Protein AF-A0A2A5GYV4-F1 (afdb_monomer)

Structure (mmCIF, N/CA/C/O backbone):
data_AF-A0A2A5GYV4-F1
#
_entry.id   AF-A0A2A5GYV4-F1
#
loop_
_atom_site.group_PDB
_atom_site.id
_atom_site.type_symbol
_atom_site.label_atom_id
_atom_site.label_alt_id
_atom_site.label_comp_id
_atom_site.label_asym_id
_atom_site.label_entity_id
_atom_site.label_seq_id
_atom_site.pdbx_PDB_ins_code
_atom_site.Cartn_x
_atom_site.Cartn_y
_atom_site.Cartn_z
_atom_site.occupancy
_atom_site.B_iso_or_equiv
_atom_site.auth_seq_id
_atom_site.auth_comp_id
_atom_site.auth_asym_id
_atom_site.auth_atom_id
_atom_site.pdbx_PDB_model_num
ATOM 1 N N . MET A 1 1 ? 20.972 39.119 -0.488 1.00 26.78 1 MET A N 1
ATOM 2 C CA . MET A 1 1 ? 19.805 39.608 0.276 1.00 26.78 1 MET A CA 1
ATOM 3 C C . MET A 1 1 ? 19.204 38.386 0.939 1.00 26.78 1 MET A C 1
ATOM 5 O O . MET A 1 1 ? 19.126 37.361 0.284 1.00 26.78 1 MET A O 1
ATOM 9 N N . ASN A 1 2 ? 18.959 38.468 2.244 1.00 28.78 2 ASN A N 1
ATOM 10 C CA . ASN A 1 2 ? 18.740 37.327 3.134 1.00 28.78 2 ASN A CA 1
ATOM 11 C C . ASN A 1 2 ? 17.311 36.774 3.009 1.00 28.78 2 ASN A C 1
ATOM 13 O O . ASN A 1 2 ? 16.372 37.502 3.321 1.00 28.78 2 ASN A O 1
ATOM 17 N N . ALA A 1 3 ? 17.173 35.504 2.625 1.00 24.80 3 ALA A N 1
ATOM 18 C CA . ALA A 1 3 ? 15.992 34.683 2.899 1.00 24.80 3 ALA A CA 1
ATOM 19 C C . ALA A 1 3 ? 16.219 33.913 4.223 1.00 24.80 3 ALA A C 1
ATOM 21 O O . ALA A 1 3 ? 17.373 33.606 4.547 1.00 24.80 3 ALA A O 1
ATOM 22 N N . PRO A 1 4 ? 15.183 33.660 5.041 1.00 28.66 4 PRO A N 1
ATOM 23 C CA . PRO A 1 4 ? 15.359 33.083 6.368 1.00 28.66 4 PRO A CA 1
ATOM 24 C C . PRO A 1 4 ? 15.659 31.576 6.291 1.00 28.66 4 PRO A C 1
ATOM 26 O O . PRO A 1 4 ? 14.821 30.783 5.877 1.00 28.66 4 PRO A O 1
ATOM 29 N N . LEU A 1 5 ? 16.850 31.184 6.762 1.00 30.73 5 LEU A N 1
ATOM 30 C CA . LEU A 1 5 ? 17.211 29.816 7.160 1.00 30.73 5 LEU A CA 1
ATOM 31 C C . LEU A 1 5 ? 16.272 29.339 8.291 1.00 30.73 5 LEU A C 1
ATOM 33 O O . LEU A 1 5 ? 16.602 29.494 9.468 1.00 30.73 5 LEU A O 1
ATOM 37 N N . LYS A 1 6 ? 15.100 28.786 7.964 1.00 29.58 6 LYS A N 1
ATOM 38 C CA . LYS A 1 6 ? 14.228 28.120 8.953 1.00 29.58 6 LYS A CA 1
ATOM 39 C C . LYS A 1 6 ? 13.879 26.661 8.639 1.00 29.58 6 LYS A C 1
ATOM 41 O O . LYS A 1 6 ? 13.526 25.952 9.568 1.00 29.58 6 LYS A O 1
ATOM 46 N N . TYR A 1 7 ? 14.119 26.177 7.420 1.00 39.69 7 TYR A N 1
ATOM 47 C CA . TYR A 1 7 ? 13.744 24.809 7.013 1.00 39.69 7 TYR A CA 1
ATOM 48 C C . TYR A 1 7 ? 14.935 23.855 6.782 1.00 39.69 7 TYR A C 1
ATOM 50 O O . TYR A 1 7 ? 14.764 22.708 6.396 1.00 39.69 7 TYR A O 1
ATOM 58 N N . VAL A 1 8 ? 16.163 24.279 7.114 1.00 31.25 8 VAL A N 1
ATOM 59 C CA . VAL A 1 8 ? 17.386 23.443 7.014 1.00 31.25 8 VAL A CA 1
ATOM 60 C C . VAL A 1 8 ? 17.551 22.490 8.216 1.00 31.25 8 VAL A C 1
ATOM 62 O O . VAL A 1 8 ? 18.471 21.678 8.247 1.00 31.25 8 VAL A O 1
ATOM 65 N N . LEU A 1 9 ? 16.665 22.535 9.219 1.00 27.06 9 LEU A N 1
ATOM 66 C CA . LEU A 1 9 ? 16.820 21.702 10.419 1.00 27.06 9 LEU A CA 1
ATOM 67 C C . LEU A 1 9 ? 16.519 20.207 10.182 1.00 27.06 9 LEU A C 1
ATOM 69 O O . LEU A 1 9 ? 17.001 19.381 10.951 1.00 27.06 9 LEU A O 1
ATOM 73 N N . VAL A 1 10 ? 15.830 19.844 9.093 1.00 35.22 10 VAL A N 1
ATOM 74 C CA . VAL A 1 10 ? 15.629 18.434 8.687 1.00 35.22 10 VAL A CA 1
ATOM 75 C C . VAL A 1 10 ? 16.857 17.876 7.946 1.00 35.22 10 VAL A C 1
ATOM 77 O O . VAL A 1 10 ? 17.151 16.688 8.034 1.00 35.22 10 VAL A O 1
ATOM 80 N N . PHE A 1 11 ? 17.687 18.741 7.351 1.00 30.88 11 PHE A N 1
ATOM 81 C CA . PHE A 1 11 ? 18.952 18.346 6.709 1.00 30.88 11 PHE A CA 1
ATOM 82 C C . PHE A 1 11 ? 20.038 17.899 7.710 1.00 30.88 11 PHE A C 1
ATOM 84 O O . PHE A 1 11 ? 21.068 17.362 7.316 1.00 30.88 11 PHE A O 1
ATOM 91 N N . LEU A 1 12 ? 19.838 18.134 9.013 1.00 29.00 12 LEU A N 1
ATOM 92 C CA . LEU A 1 12 ? 20.752 17.690 10.071 1.00 29.00 12 LEU A CA 1
ATOM 93 C C . LEU A 1 12 ? 20.338 16.361 10.719 1.00 29.00 12 LEU A C 1
ATOM 95 O O . LEU A 1 12 ? 21.169 15.768 11.404 1.00 29.00 12 LEU A O 1
ATOM 99 N N . LEU A 1 13 ? 19.118 15.862 10.477 1.00 30.66 13 LEU A N 1
ATOM 100 C CA . LEU A 1 13 ? 18.731 14.510 10.902 1.00 30.66 13 LEU A CA 1
ATOM 101 C C . LEU A 1 13 ? 19.234 13.431 9.929 1.00 30.66 13 LEU A C 1
ATOM 103 O O . LEU A 1 13 ? 19.539 12.324 10.358 1.00 30.66 13 LEU A O 1
ATOM 107 N N . SER A 1 14 ? 19.440 13.771 8.652 1.00 30.84 14 SER A N 1
ATOM 108 C CA . SER A 1 14 ? 20.024 12.860 7.656 1.00 30.84 14 SER A CA 1
ATOM 109 C C . SER A 1 14 ? 21.535 12.625 7.826 1.00 30.84 14 SER A C 1
ATOM 111 O O . SER A 1 14 ? 22.075 11.691 7.241 1.00 30.84 14 SER A O 1
ATOM 113 N N . LEU A 1 15 ? 22.233 13.408 8.662 1.00 28.36 15 LEU A N 1
ATOM 114 C CA . LEU A 1 15 ? 23.674 13.241 8.920 1.00 28.36 15 LEU A CA 1
ATOM 115 C C . LEU A 1 15 ? 24.012 12.303 10.098 1.00 28.36 15 LEU A C 1
ATOM 117 O O . LEU A 1 15 ? 25.190 12.119 10.408 1.00 28.36 15 LEU A O 1
ATOM 121 N N . ALA A 1 16 ? 23.009 11.717 10.762 1.00 27.70 16 ALA A N 1
ATOM 122 C CA . ALA A 1 16 ? 23.193 10.769 11.867 1.00 27.70 16 ALA A CA 1
ATOM 123 C C . ALA A 1 16 ? 22.917 9.302 11.478 1.00 27.70 16 ALA A C 1
ATOM 125 O O . ALA A 1 16 ? 22.809 8.453 12.358 1.00 27.70 16 ALA A O 1
ATOM 126 N N . ILE A 1 17 ? 22.845 8.989 10.182 1.00 36.59 17 ILE A N 1
ATOM 127 C CA . ILE A 1 17 ? 22.629 7.626 9.683 1.00 36.59 17 ILE A CA 1
ATOM 128 C C . ILE A 1 17 ? 23.998 7.027 9.346 1.00 36.59 17 ILE A C 1
ATOM 130 O O . ILE A 1 17 ? 24.526 7.156 8.246 1.00 36.59 17 ILE A O 1
ATOM 134 N N . SER A 1 18 ? 24.627 6.426 10.350 1.00 32.19 18 SER A N 1
ATOM 135 C CA . SER A 1 18 ? 25.836 5.619 10.198 1.00 32.19 18 SER A CA 1
ATOM 136 C C . SER A 1 18 ? 25.578 4.294 10.903 1.00 32.19 18 SER A C 1
ATOM 138 O O . SER A 1 18 ? 25.604 4.253 12.134 1.00 32.19 18 SER A O 1
ATOM 140 N N . CYS A 1 19 ? 25.441 3.237 10.098 1.00 25.94 19 CYS A N 1
ATOM 141 C CA . CYS A 1 19 ? 25.107 1.849 10.439 1.00 25.94 19 CYS A CA 1
ATOM 142 C C . CYS A 1 19 ? 23.599 1.575 10.330 1.00 25.94 19 CYS A C 1
ATOM 144 O O . CYS A 1 19 ? 22.807 2.169 11.046 1.00 25.94 19 CYS A O 1
ATOM 146 N N . GLY A 1 20 ? 23.231 0.719 9.373 1.00 31.66 20 GLY A N 1
ATOM 147 C CA . GLY A 1 20 ? 21.857 0.512 8.926 1.00 31.66 20 GLY A CA 1
ATOM 148 C C . GLY A 1 20 ? 20.862 0.014 9.977 1.00 31.66 20 GLY A C 1
ATOM 149 O O . GLY A 1 20 ? 21.238 -0.451 11.051 1.00 31.66 20 GLY A O 1
ATOM 150 N N . LYS A 1 21 ? 19.592 0.053 9.557 1.00 31.78 21 LYS A N 1
ATOM 151 C CA . LYS A 1 21 ? 18.386 -0.440 10.244 1.00 31.78 21 LYS A CA 1
ATOM 152 C C . LYS A 1 21 ? 17.913 0.315 11.489 1.00 31.78 21 LYS A C 1
ATOM 154 O O . LYS A 1 21 ? 17.281 -0.308 12.330 1.00 31.78 21 LYS A O 1
ATOM 159 N N . ASP A 1 22 ? 18.130 1.621 11.581 1.00 30.36 22 ASP A N 1
ATOM 160 C CA . ASP A 1 22 ? 17.391 2.418 12.565 1.00 30.36 22 ASP A CA 1
ATOM 161 C C . ASP A 1 22 ? 16.502 3.434 11.837 1.00 30.36 22 ASP A C 1
ATOM 163 O O . ASP A 1 22 ? 16.992 4.327 11.142 1.00 30.36 22 ASP A O 1
ATOM 167 N N . GLU A 1 23 ? 15.189 3.239 11.985 1.00 42.19 23 GLU A N 1
ATOM 168 C CA . GLU A 1 23 ? 14.115 4.150 11.584 1.00 42.19 23 GLU A CA 1
ATOM 169 C C . GLU A 1 23 ? 14.373 5.572 12.115 1.00 42.19 23 GLU A C 1
ATOM 171 O O . GLU A 1 23 ? 15.041 5.741 13.147 1.00 42.19 23 GLU A O 1
ATOM 176 N N . PRO A 1 24 ? 13.850 6.627 11.462 1.00 36.06 24 PRO A N 1
ATOM 177 C CA . PRO A 1 24 ? 13.885 7.969 12.020 1.00 36.06 24 PRO A CA 1
ATOM 178 C C . PRO A 1 24 ? 13.118 7.994 13.346 1.00 36.06 24 PRO A C 1
ATOM 180 O O . PRO A 1 24 ? 11.906 8.179 13.405 1.00 36.06 24 PRO A O 1
ATOM 183 N N . ARG A 1 25 ? 13.858 7.846 14.445 1.00 37.09 25 ARG A N 1
ATOM 184 C CA . ARG A 1 25 ? 13.338 8.025 15.795 1.00 37.09 25 ARG A CA 1
ATOM 185 C C . ARG A 1 25 ? 12.809 9.443 15.943 1.00 37.09 25 ARG A C 1
ATOM 187 O O . ARG A 1 25 ? 13.582 10.407 15.932 1.00 37.09 25 ARG A O 1
ATOM 194 N N . LEU A 1 26 ? 11.507 9.562 16.186 1.00 40.44 26 LEU A N 1
ATOM 195 C CA . LEU A 1 26 ? 10.928 10.738 16.820 1.00 40.44 26 LEU A CA 1
ATOM 196 C C . LEU A 1 26 ? 11.623 10.908 18.176 1.00 40.44 26 LEU A C 1
ATOM 198 O O . LEU A 1 26 ? 11.288 10.261 19.166 1.00 40.44 26 LEU A O 1
ATOM 202 N N . ILE A 1 27 ? 12.629 11.784 18.237 1.00 34.06 27 ILE A N 1
ATOM 203 C CA . ILE A 1 27 ? 13.101 12.307 19.516 1.00 34.06 27 ILE A CA 1
ATOM 204 C C . ILE A 1 27 ? 11.978 13.210 20.013 1.00 34.06 27 ILE A C 1
ATOM 206 O O . ILE A 1 27 ? 12.003 14.420 19.791 1.00 34.06 27 ILE A O 1
ATOM 210 N N . VAL A 1 28 ? 10.985 12.622 20.681 1.00 41.69 28 VAL A N 1
ATOM 211 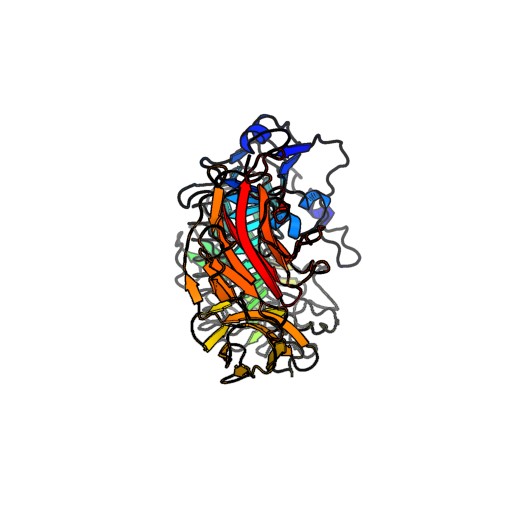C CA . VAL A 1 28 ? 10.091 13.378 21.550 1.00 41.69 28 VAL A CA 1
ATOM 212 C C . VAL A 1 28 ? 11.016 14.004 22.594 1.00 41.69 28 VAL A C 1
ATOM 214 O O . VAL A 1 28 ? 11.694 13.274 23.331 1.00 41.69 28 VAL A O 1
ATOM 217 N N . PRO A 1 29 ? 11.170 15.341 22.625 1.00 36.81 29 PRO A N 1
ATOM 218 C CA . PRO A 1 29 ? 11.993 15.974 23.634 1.00 36.81 29 PRO A CA 1
ATOM 219 C C . PRO A 1 29 ? 11.481 15.499 24.986 1.00 36.81 29 PRO A C 1
ATOM 221 O O . PRO A 1 29 ? 10.282 15.541 25.235 1.00 36.81 29 PRO A O 1
ATOM 224 N N . ASN A 1 30 ? 12.399 15.050 25.838 1.00 34.59 30 ASN A N 1
ATOM 225 C CA . ASN A 1 30 ? 12.149 14.547 27.188 1.00 34.59 30 ASN A CA 1
ATOM 226 C C . ASN A 1 30 ? 11.695 15.692 28.128 1.00 34.59 30 ASN A C 1
ATOM 228 O O . ASN A 1 30 ? 12.328 16.004 29.139 1.00 34.59 30 ASN A O 1
ATOM 232 N N . GLN A 1 31 ? 10.654 16.411 27.721 1.00 39.41 31 GLN A N 1
ATOM 233 C CA . GLN A 1 31 ? 9.862 17.337 28.502 1.00 39.41 31 GLN A CA 1
ATOM 234 C C . GLN A 1 31 ? 8.649 16.537 28.961 1.00 39.41 31 GLN A C 1
ATOM 236 O O . GLN A 1 31 ? 8.028 15.844 28.167 1.00 39.41 31 GLN A O 1
ATOM 241 N N . LEU A 1 32 ? 8.341 16.617 30.250 1.00 44.41 32 LEU A N 1
ATOM 242 C CA . LEU A 1 32 ? 7.136 16.059 30.856 1.00 44.41 32 LEU A CA 1
ATOM 243 C C . LEU A 1 32 ? 5.900 16.743 30.242 1.00 44.41 32 LEU A C 1
ATOM 245 O O . LEU A 1 32 ? 5.346 17.658 30.851 1.00 44.41 32 LEU A O 1
ATOM 249 N N . THR A 1 33 ? 5.508 16.380 29.022 1.00 56.78 33 THR A N 1
ATOM 250 C CA . THR A 1 33 ? 4.232 16.784 28.444 1.00 56.78 33 THR A CA 1
ATOM 251 C C . THR A 1 33 ? 3.164 15.921 29.085 1.00 56.78 33 THR A C 1
ATOM 253 O O . THR A 1 33 ? 3.253 14.697 29.131 1.00 56.78 33 THR A O 1
ATOM 256 N N . THR A 1 34 ? 2.186 16.581 29.691 1.00 72.38 34 THR A N 1
ATOM 257 C CA . THR A 1 34 ? 1.030 15.916 30.271 1.00 72.38 34 THR A CA 1
ATOM 258 C C . THR A 1 34 ? 0.268 15.210 29.155 1.00 72.38 34 THR A C 1
ATOM 260 O O . THR A 1 34 ? -0.160 15.856 28.201 1.00 72.38 34 THR A O 1
ATOM 263 N N . GLU A 1 35 ? 0.142 13.890 29.262 1.00 88.75 35 GLU A N 1
ATOM 264 C CA . GLU A 1 35 ? -0.709 13.090 28.386 1.00 88.75 35 GLU A CA 1
ATOM 265 C C . GLU A 1 35 ? -2.175 13.312 28.762 1.00 88.75 35 GLU A C 1
ATOM 267 O O . GLU A 1 35 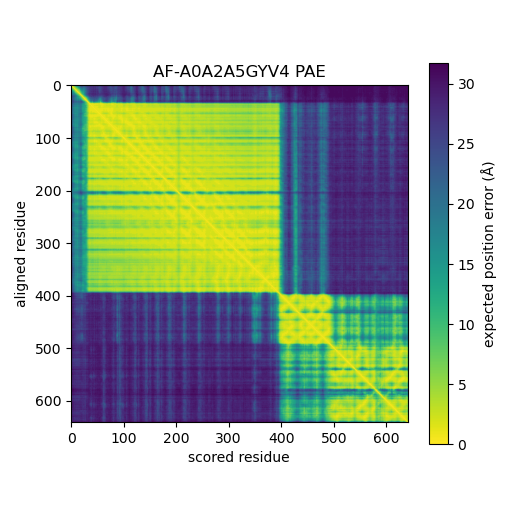? -2.533 13.257 29.940 1.00 88.75 35 GLU A O 1
ATOM 272 N N . ILE A 1 36 ? -3.010 13.551 27.755 1.00 95.88 36 ILE A N 1
ATOM 273 C CA . ILE A 1 36 ? -4.465 13.539 27.861 1.00 95.88 36 ILE A CA 1
ATOM 274 C C . ILE A 1 36 ? -4.951 12.254 27.206 1.00 95.88 36 ILE A C 1
ATOM 276 O O . ILE A 1 36 ? -4.767 12.063 26.006 1.00 95.88 36 ILE A O 1
ATOM 280 N N . LYS A 1 37 ? -5.588 11.376 27.970 1.00 96.75 37 LYS A N 1
ATOM 281 C CA . LYS A 1 37 ? -6.056 10.083 27.477 1.00 96.75 37 LYS A CA 1
ATOM 282 C C . LYS A 1 37 ? -7.520 10.134 27.083 1.00 96.75 37 LYS A C 1
ATOM 284 O O . LYS A 1 37 ? -8.364 10.628 27.826 1.00 96.75 37 LYS A O 1
ATOM 289 N N . VAL A 1 38 ? -7.850 9.546 25.942 1.00 97.38 38 VAL A N 1
ATOM 290 C CA . VAL A 1 38 ? -9.235 9.414 25.477 1.00 97.38 38 VAL A CA 1
ATOM 291 C C . VAL A 1 38 ? -9.588 7.925 25.420 1.00 97.38 38 VAL A C 1
ATOM 293 O O . VAL A 1 38 ? -8.879 7.181 24.744 1.00 97.38 38 VAL A O 1
ATOM 296 N N . PRO A 1 39 ? -10.665 7.453 26.080 1.00 97.25 39 PRO A N 1
ATOM 297 C CA . PRO A 1 39 ? -11.708 8.238 26.747 1.00 97.25 39 PRO A CA 1
ATOM 298 C C . PRO A 1 39 ? -11.492 8.507 28.256 1.00 97.25 39 PRO A C 1
ATOM 300 O O . PRO A 1 39 ? -12.410 8.990 28.914 1.00 97.25 39 PRO A O 1
ATOM 303 N N . GLU A 1 40 ? -10.338 8.146 28.835 1.00 96.25 40 GLU A N 1
ATOM 304 C CA . GLU A 1 40 ? -10.116 8.171 30.297 1.00 96.25 40 GLU A CA 1
ATOM 305 C C . GLU A 1 40 ? -10.265 9.575 30.922 1.00 96.25 40 GLU A C 1
ATOM 307 O O . GLU A 1 40 ? -10.975 9.722 31.918 1.00 96.25 40 GLU A O 1
ATOM 312 N N . ASP A 1 41 ? -9.648 10.601 30.328 1.00 97.12 41 ASP A N 1
ATOM 313 C CA . ASP A 1 41 ? -9.684 11.985 30.823 1.00 97.12 41 ASP A CA 1
ATOM 314 C C . ASP A 1 41 ? -10.819 12.813 30.197 1.00 97.12 41 ASP A C 1
ATOM 316 O O . ASP A 1 41 ? -11.383 13.699 30.845 1.00 97.12 41 ASP A O 1
ATOM 320 N N . TYR A 1 42 ? -11.173 12.521 28.941 1.00 97.75 42 TYR A N 1
ATOM 321 C CA . TYR A 1 42 ? -12.254 13.177 28.197 1.00 97.75 42 TYR A CA 1
ATOM 322 C C . TYR A 1 42 ? -13.045 12.153 27.394 1.00 97.75 42 TYR A C 1
ATOM 324 O O . TYR A 1 42 ? -12.459 11.297 26.742 1.00 97.75 42 TYR A O 1
ATOM 332 N N . ALA A 1 43 ? -14.374 12.275 27.381 1.00 95.88 43 ALA A N 1
ATOM 333 C CA . ALA A 1 43 ? -15.246 11.304 26.723 1.00 95.88 43 ALA A CA 1
ATOM 334 C C . ALA A 1 43 ? -15.080 11.281 25.193 1.00 95.88 43 ALA A C 1
ATOM 336 O O . ALA A 1 43 ? -15.335 10.255 24.564 1.00 95.88 43 ALA A O 1
ATOM 337 N N . THR A 1 44 ? -14.665 12.400 24.591 1.00 98.00 44 THR A N 1
ATOM 338 C CA . THR A 1 44 ? -14.498 12.537 23.138 1.00 98.00 44 THR A CA 1
ATOM 339 C C . THR A 1 44 ? -13.139 13.124 22.759 1.00 98.00 44 THR A C 1
ATOM 341 O O . THR A 1 44 ? -12.531 13.882 23.518 1.00 98.00 44 THR A O 1
ATOM 344 N N . ILE A 1 45 ? -12.687 12.827 21.534 1.00 98.50 45 ILE A N 1
ATOM 345 C CA . ILE A 1 45 ? -11.427 13.358 20.993 1.00 98.50 45 ILE A CA 1
ATOM 346 C C . ILE A 1 45 ? -11.483 14.891 20.892 1.00 98.50 45 ILE A C 1
ATOM 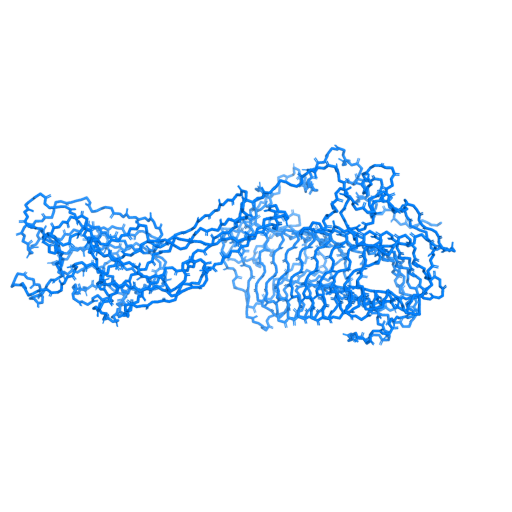348 O O . ILE A 1 45 ? -10.540 15.568 21.294 1.00 98.50 45 ILE A O 1
ATOM 352 N N . GLN A 1 46 ? -12.603 15.466 20.435 1.00 98.50 46 GLN A N 1
ATOM 353 C CA . GLN A 1 46 ? -12.727 16.923 20.315 1.00 98.50 46 GLN A CA 1
ATOM 354 C C . GLN A 1 46 ? -12.670 17.635 21.675 1.00 98.50 46 GLN A C 1
ATOM 356 O O . GLN A 1 46 ? -12.094 18.717 21.774 1.00 98.50 46 GLN A O 1
ATOM 361 N N . GLU A 1 47 ? -13.233 17.055 22.740 1.00 98.31 47 GLU A N 1
ATOM 362 C CA . GLU A 1 47 ? -13.105 17.619 24.090 1.00 98.31 47 GLU A CA 1
ATOM 363 C C . GLU A 1 47 ? -11.651 17.613 24.572 1.00 98.31 47 GLU A C 1
ATOM 365 O O . GLU A 1 47 ? -11.202 18.619 25.127 1.00 98.31 47 GLU A O 1
ATOM 370 N N . ALA A 1 48 ? -10.904 16.539 24.295 1.00 98.19 48 ALA A N 1
ATOM 371 C CA . ALA A 1 48 ? -9.474 16.478 24.580 1.00 98.19 48 ALA A CA 1
ATOM 372 C C . ALA A 1 48 ? -8.687 17.534 23.789 1.00 98.19 48 ALA A C 1
ATOM 374 O O . ALA A 1 48 ? -7.904 18.269 24.385 1.00 98.19 48 ALA A O 1
ATOM 375 N N . ILE A 1 49 ? -8.950 17.702 22.485 1.00 98.00 49 ILE A N 1
ATOM 376 C CA . ILE A 1 49 ? -8.333 18.755 21.651 1.00 98.00 49 ILE A CA 1
ATOM 377 C C . ILE A 1 49 ? -8.625 20.153 22.218 1.00 98.00 49 ILE A C 1
ATOM 379 O O . ILE A 1 49 ? -7.740 21.012 22.322 1.00 98.00 49 ILE A O 1
ATOM 383 N N . ASN A 1 50 ? -9.871 20.398 22.625 1.00 97.56 50 ASN A N 1
ATOM 384 C CA . ASN A 1 50 ? -10.278 21.681 23.190 1.00 97.56 50 ASN A CA 1
ATOM 385 C C . ASN A 1 50 ? -9.545 21.976 24.505 1.00 97.56 50 ASN A C 1
ATOM 387 O O . ASN A 1 50 ? -9.118 23.115 24.719 1.00 97.56 50 ASN A O 1
ATOM 391 N N . ALA A 1 51 ? -9.383 20.963 25.359 1.00 96.69 51 ALA A N 1
ATOM 392 C CA . ALA A 1 51 ? -8.720 21.077 26.651 1.00 96.69 51 ALA A CA 1
ATOM 393 C C . ALA A 1 51 ? -7.188 21.117 26.570 1.00 96.69 51 ALA A C 1
ATOM 395 O O . ALA A 1 51 ? -6.562 21.753 27.423 1.00 96.69 51 ALA A O 1
ATOM 396 N N . ALA A 1 52 ? -6.606 20.478 25.553 1.00 96.12 52 ALA A N 1
ATOM 397 C CA . ALA A 1 52 ? -5.169 20.409 25.346 1.00 96.12 52 ALA A CA 1
ATOM 398 C C . ALA A 1 52 ? -4.545 21.803 25.227 1.00 96.12 52 ALA A C 1
ATOM 400 O O . ALA A 1 52 ? -5.074 22.719 24.574 1.00 96.12 52 ALA A O 1
ATOM 401 N N . LYS A 1 53 ? -3.386 21.950 25.861 1.00 94.19 53 LYS A N 1
ATOM 402 C CA . LYS A 1 53 ? -2.471 23.068 25.664 1.00 94.19 53 LYS A CA 1
ATOM 403 C C . LYS A 1 53 ? -1.553 22.778 24.485 1.00 94.19 53 LYS A C 1
ATOM 405 O O . LYS A 1 53 ? -1.361 21.637 24.077 1.00 94.19 53 LYS A O 1
ATOM 410 N N . GLU A 1 54 ? -0.961 23.846 23.973 1.00 91.94 54 GLU A N 1
ATOM 411 C CA . GLU A 1 54 ? 0.011 23.773 22.891 1.00 91.94 54 GLU A CA 1
ATOM 412 C C . GLU A 1 54 ? 1.182 22.840 23.257 1.00 91.94 54 GLU A C 1
ATOM 414 O O . GLU A 1 54 ? 1.820 23.005 24.300 1.00 91.94 54 GLU A O 1
ATOM 419 N N . GLY A 1 55 ? 1.437 21.850 22.403 1.00 88.62 55 GLY A N 1
ATOM 420 C CA . GLY A 1 55 ? 2.476 20.833 22.549 1.00 88.62 55 GLY A CA 1
ATOM 421 C C . GLY A 1 55 ? 2.098 19.603 23.385 1.00 88.62 55 GLY A C 1
ATOM 422 O O . GLY A 1 55 ? 2.957 18.744 23.568 1.00 88.62 55 GLY A O 1
ATOM 423 N N . GLU A 1 56 ? 0.872 19.494 23.909 1.00 94.25 56 GLU A N 1
ATOM 424 C CA . GLU A 1 56 ? 0.439 18.299 24.655 1.00 94.25 56 GLU A CA 1
ATOM 425 C C . GLU A 1 56 ? 0.133 17.100 23.740 1.00 94.25 56 GLU A C 1
ATOM 427 O O . GLU A 1 56 ? -0.154 17.247 22.547 1.00 94.25 56 GLU A O 1
ATOM 432 N N . VAL A 1 57 ? 0.206 15.902 24.331 1.00 95.94 57 VAL A N 1
ATOM 433 C CA . VAL A 1 57 ? -0.103 14.627 23.675 1.00 95.94 57 VAL A CA 1
ATOM 434 C C . VAL A 1 57 ? -1.524 14.215 24.039 1.00 95.94 57 VAL A C 1
ATOM 436 O O . VAL A 1 57 ? -1.866 14.115 25.216 1.00 95.94 57 VAL A O 1
ATOM 439 N N . ILE A 1 58 ? -2.336 13.950 23.025 1.00 98.31 58 ILE A N 1
ATOM 440 C CA . ILE A 1 58 ? -3.662 13.353 23.119 1.00 98.31 58 ILE A CA 1
ATOM 441 C C . ILE A 1 58 ? -3.509 11.885 22.723 1.00 98.31 58 ILE A C 1
ATOM 443 O O . ILE A 1 58 ? -3.334 11.567 21.546 1.00 98.31 58 ILE A O 1
ATOM 447 N N . LEU A 1 59 ? -3.546 11.005 23.722 1.00 97.69 59 LEU A N 1
ATOM 448 C CA . LEU A 1 59 ? -3.340 9.571 23.572 1.00 97.69 59 LEU A CA 1
ATOM 449 C C . LEU A 1 59 ? -4.687 8.847 23.478 1.00 97.69 59 LEU A C 1
ATOM 451 O O . LEU A 1 59 ? -5.472 8.813 24.430 1.00 97.69 59 LEU A O 1
ATOM 455 N N . LEU A 1 60 ? -4.958 8.256 22.322 1.00 98.25 60 LEU A N 1
ATOM 456 C CA . LEU A 1 60 ? -6.151 7.464 22.070 1.00 98.25 60 LEU A CA 1
ATOM 457 C C . LEU A 1 60 ? -5.937 6.036 22.582 1.00 98.25 60 LEU A C 1
ATOM 459 O O . LEU A 1 60 ? -4.973 5.362 22.216 1.00 98.25 60 LEU A O 1
ATOM 463 N N . SER A 1 61 ? -6.835 5.584 23.453 1.00 97.12 61 SER A N 1
ATOM 464 C CA . SER A 1 61 ? -6.873 4.193 23.912 1.00 97.12 61 SER A CA 1
ATOM 465 C C . SER A 1 61 ? -7.453 3.278 22.823 1.00 97.12 61 SER A C 1
ATOM 467 O O . SER A 1 61 ? -8.177 3.758 21.952 1.00 97.12 61 SER A O 1
ATOM 469 N N . PRO A 1 62 ? -7.206 1.957 22.875 1.00 97.19 62 PRO A N 1
ATOM 470 C CA . PRO A 1 62 ? -7.850 1.003 21.977 1.00 97.19 62 PRO A CA 1
ATOM 471 C C . PRO A 1 62 ? -9.372 1.187 21.909 1.00 97.19 62 PRO A C 1
ATOM 473 O O . PRO A 1 62 ? -10.057 1.188 22.937 1.00 97.19 62 PRO A O 1
ATOM 476 N N . GLY A 1 63 ? -9.907 1.334 20.701 1.00 90.81 63 GLY A N 1
ATOM 477 C CA . GLY A 1 63 ? -11.325 1.547 20.460 1.00 90.81 63 GLY A CA 1
ATOM 478 C C . GLY A 1 63 ? -11.644 2.071 19.061 1.00 90.81 63 GLY A C 1
ATOM 479 O O . GLY A 1 63 ? -10.785 2.550 18.321 1.00 90.81 63 GLY A O 1
ATOM 480 N N . THR A 1 64 ? -12.929 1.997 18.714 1.00 95.94 64 THR A N 1
ATOM 481 C CA . THR A 1 64 ? -13.482 2.621 17.508 1.00 95.94 64 THR A CA 1
ATOM 482 C C . THR A 1 64 ? -14.201 3.916 17.874 1.00 95.94 64 THR A C 1
ATOM 484 O O . THR A 1 64 ? -15.215 3.911 18.572 1.00 95.94 64 THR A O 1
ATOM 487 N N . TYR A 1 65 ? -13.699 5.028 17.356 1.00 97.38 65 TYR A N 1
ATOM 488 C CA . TYR A 1 65 ? -14.203 6.377 17.553 1.00 97.38 65 TYR A CA 1
ATOM 489 C C . TYR A 1 65 ? -15.060 6.778 16.351 1.00 97.38 65 TYR A C 1
ATOM 491 O O . TYR A 1 65 ? -14.558 7.256 15.335 1.00 97.38 65 TYR A O 1
ATOM 499 N N . SER A 1 66 ? -16.372 6.558 16.465 1.00 96.94 66 SER A N 1
ATOM 500 C CA . SER A 1 66 ? -17.342 6.987 15.452 1.00 96.94 66 SER A CA 1
ATOM 501 C C . SER A 1 66 ? -17.708 8.456 15.652 1.00 96.94 66 SER A C 1
ATOM 503 O O . SER A 1 66 ? -18.379 8.799 16.627 1.00 96.94 66 SER A O 1
ATOM 505 N N . ILE A 1 67 ? -17.283 9.319 14.731 1.00 97.31 67 ILE A N 1
ATOM 506 C CA . ILE A 1 67 ? -17.562 10.760 14.766 1.00 97.31 67 ILE A CA 1
ATOM 507 C C . ILE A 1 67 ? -18.628 11.131 13.736 1.00 97.31 67 ILE A C 1
ATOM 509 O O . ILE A 1 67 ? -18.759 10.492 12.695 1.00 97.31 67 ILE A O 1
ATOM 513 N N . THR A 1 68 ? -19.414 12.166 14.020 1.00 96.12 68 THR A N 1
ATOM 514 C CA . THR A 1 68 ? -20.448 12.679 13.100 1.00 96.12 68 THR A CA 1
ATOM 515 C C . THR A 1 68 ? -20.122 14.057 12.538 1.00 96.12 68 THR A C 1
ATOM 517 O O . THR A 1 68 ? -20.820 14.513 11.644 1.00 96.12 68 THR A O 1
ATOM 520 N N . GLU A 1 69 ? -19.090 14.706 13.070 1.00 97.38 69 GLU A N 1
ATOM 521 C CA . GLU A 1 69 ? -18.595 16.024 12.672 1.00 97.38 69 GLU A CA 1
ATOM 522 C C . GLU A 1 69 ? -17.061 15.966 12.626 1.00 97.38 69 GLU A C 1
ATOM 524 O O . GLU A 1 69 ? -16.488 15.176 13.390 1.00 97.38 69 GLU A O 1
ATOM 529 N N . PRO A 1 70 ? -16.392 16.783 11.791 1.00 98.50 70 PRO A N 1
ATOM 530 C CA . PRO A 1 70 ? -14.936 16.770 11.691 1.00 98.50 70 PRO A CA 1
ATOM 531 C C . PRO A 1 70 ? -14.264 17.116 13.023 1.00 98.50 70 PRO A C 1
ATOM 533 O O . PRO A 1 70 ? -14.676 18.055 13.714 1.00 98.50 70 PRO A O 1
ATOM 536 N N . LEU A 1 71 ? -13.191 16.398 13.356 1.00 98.69 71 LEU A N 1
ATOM 537 C CA . LEU A 1 71 ? -12.288 16.774 14.439 1.00 98.69 71 LEU A CA 1
ATOM 538 C C . LEU A 1 71 ? -11.430 17.948 13.972 1.00 98.69 71 LEU A C 1
ATOM 540 O O . LEU A 1 71 ? -10.643 17.816 13.039 1.00 98.69 71 LEU A O 1
ATOM 544 N N . LYS A 1 72 ? -11.588 19.100 14.618 1.00 98.56 72 LYS A N 1
ATOM 545 C CA . LYS A 1 72 ? -10.881 20.337 14.271 1.00 98.56 72 LYS A CA 1
ATOM 546 C C . LYS A 1 72 ? -9.710 20.555 15.209 1.00 98.56 72 LYS A C 1
ATOM 548 O O . LYS A 1 72 ? -9.910 20.692 16.422 1.00 98.56 72 LYS A O 1
ATOM 553 N N . ILE A 1 73 ? -8.511 20.624 14.641 1.00 98.19 73 ILE A N 1
ATOM 554 C CA . ILE A 1 73 ? -7.265 20.891 15.356 1.00 98.19 73 ILE A CA 1
ATOM 555 C C . ILE A 1 73 ? -6.708 22.218 14.844 1.00 98.19 73 ILE A C 1
ATOM 557 O O . ILE A 1 73 ? -6.364 22.337 13.680 1.00 98.19 73 ILE A O 1
ATOM 561 N N . ASN A 1 74 ? -6.615 23.209 15.728 1.00 96.69 74 ASN A N 1
ATOM 562 C CA . ASN A 1 74 ? -6.216 24.592 15.417 1.00 96.69 74 ASN A CA 1
ATOM 563 C C . ASN A 1 74 ? -5.134 25.123 16.372 1.00 96.69 74 ASN A C 1
ATOM 565 O O . ASN A 1 74 ? -5.031 26.318 16.654 1.00 96.69 74 ASN A O 1
ATOM 569 N N . LYS A 1 75 ? -4.394 24.193 16.971 1.00 95.31 75 LYS A N 1
ATOM 570 C CA . LYS A 1 75 ? -3.298 24.431 17.907 1.00 95.31 75 LYS A CA 1
ATOM 571 C C . LYS A 1 75 ? -2.310 23.276 17.773 1.00 95.31 75 LYS A C 1
ATOM 573 O O . LYS A 1 75 ? -2.735 22.154 17.497 1.00 95.31 75 LYS A O 1
ATOM 578 N N . LYS A 1 76 ? -1.027 23.523 18.027 1.00 95.88 76 LYS A N 1
ATOM 579 C CA . LYS A 1 76 ? -0.008 22.468 18.022 1.00 95.88 76 LYS A CA 1
ATOM 580 C C . LYS A 1 76 ? -0.312 21.394 19.070 1.00 95.88 76 LYS A C 1
ATOM 582 O O . LYS A 1 76 ? -0.301 21.700 20.262 1.00 95.88 76 LYS A O 1
ATOM 587 N N . VAL A 1 77 ? -0.530 20.149 18.655 1.00 96.31 77 VAL A N 1
ATOM 588 C CA . VAL A 1 77 ? -0.708 18.972 19.533 1.00 96.31 77 VAL A CA 1
ATOM 589 C C . VAL A 1 77 ? -0.108 17.723 18.891 1.00 96.31 77 VAL A C 1
ATOM 591 O O . VAL A 1 77 ? 0.179 17.693 17.699 1.00 96.31 77 VAL A O 1
ATOM 594 N N . THR A 1 78 ? 0.078 16.668 19.678 1.00 97.44 78 THR A N 1
ATOM 595 C CA . THR A 1 78 ? 0.297 15.317 19.144 1.00 97.44 78 THR A CA 1
ATOM 596 C C . THR A 1 78 ? -0.970 14.500 19.340 1.00 97.44 78 THR A C 1
ATOM 598 O O . THR A 1 78 ? -1.391 14.320 20.475 1.00 97.44 78 THR A O 1
ATOM 601 N N . LEU A 1 79 ? -1.577 14.011 18.263 1.00 98.19 79 LEU A N 1
ATOM 602 C CA . LEU A 1 79 ? -2.673 13.046 18.309 1.00 98.19 79 LEU A CA 1
ATOM 603 C C . LEU A 1 79 ? -2.101 11.665 17.980 1.00 98.19 79 LEU A C 1
ATOM 605 O O . LEU A 1 79 ? -1.597 11.457 16.878 1.00 98.19 79 LEU A O 1
ATOM 609 N N . ALA A 1 80 ? -2.139 10.737 18.933 1.00 97.50 80 ALA A N 1
ATOM 610 C CA . ALA A 1 80 ? -1.482 9.447 18.758 1.00 97.50 80 ALA A CA 1
ATOM 611 C C . ALA A 1 80 ? -2.224 8.287 19.422 1.00 97.50 80 ALA A C 1
ATOM 613 O O . ALA A 1 80 ? -2.973 8.489 20.376 1.00 97.50 80 ALA A O 1
ATOM 614 N N . SER A 1 81 ? -1.975 7.064 18.958 1.00 95.44 81 SER A N 1
ATOM 615 C CA . SER A 1 81 ? -2.214 5.855 19.756 1.00 95.44 81 SER A CA 1
ATOM 616 C C . SER A 1 81 ? -1.002 5.525 20.630 1.00 95.44 81 SER A C 1
ATOM 618 O O . SER A 1 81 ? 0.005 6.237 20.642 1.00 95.44 81 SER A O 1
ATOM 620 N N . ASN A 1 82 ? -1.070 4.395 21.337 1.00 92.56 82 ASN A N 1
ATOM 621 C CA . ASN A 1 82 ? 0.052 3.881 22.114 1.00 92.56 82 ASN A CA 1
ATOM 622 C C . ASN A 1 82 ? 1.270 3.459 21.264 1.00 92.56 82 ASN A C 1
ATOM 624 O O . ASN A 1 82 ? 2.345 3.272 21.834 1.00 92.56 82 ASN A O 1
ATOM 628 N N . TYR A 1 83 ? 1.146 3.423 19.929 1.00 86.38 83 TYR A N 1
ATOM 629 C CA . TYR A 1 83 ? 2.270 3.246 19.004 1.00 86.38 83 TYR A CA 1
ATOM 630 C C . TYR A 1 83 ? 3.440 4.187 19.322 1.00 86.38 83 TYR A C 1
ATOM 632 O O . TYR A 1 83 ? 4.589 3.760 19.320 1.00 86.38 83 TYR A O 1
ATOM 640 N N . ILE A 1 84 ? 3.161 5.441 19.703 1.00 87.94 84 ILE A N 1
ATOM 641 C CA . ILE A 1 84 ? 4.200 6.433 20.037 1.00 87.94 84 ILE A CA 1
ATOM 642 C C . ILE A 1 84 ? 5.132 5.991 21.181 1.00 87.94 84 ILE A C 1
ATOM 644 O O . ILE A 1 84 ? 6.245 6.496 21.308 1.00 87.94 84 ILE A O 1
ATOM 648 N N . ASN A 1 85 ? 4.678 5.058 22.022 1.00 86.75 85 ASN A N 1
ATOM 649 C CA . ASN A 1 85 ? 5.434 4.522 23.149 1.00 86.75 85 ASN A CA 1
ATOM 650 C C . ASN A 1 85 ? 6.015 3.130 22.877 1.00 86.75 85 ASN A C 1
ATOM 652 O O . ASN A 1 85 ? 6.963 2.728 23.556 1.00 86.75 85 ASN A O 1
ATOM 656 N N . THR A 1 86 ? 5.408 2.364 21.969 1.00 83.00 86 THR A N 1
ATOM 657 C CA . THR A 1 86 ? 5.698 0.935 21.782 1.00 83.00 86 THR A CA 1
ATOM 658 C C . THR A 1 86 ? 6.381 0.607 20.470 1.00 83.00 86 THR A C 1
ATOM 660 O O . THR A 1 86 ? 7.029 -0.436 20.419 1.00 83.00 86 THR A O 1
ATOM 663 N N . GLU A 1 87 ? 6.220 1.449 19.444 1.00 77.06 87 GLU A N 1
ATOM 664 C CA . GLU A 1 87 ? 6.652 1.182 18.065 1.00 77.06 87 GLU A CA 1
ATOM 665 C C . GLU A 1 87 ? 6.097 -0.169 17.551 1.00 77.06 87 GLU A C 1
ATOM 667 O O . GLU A 1 87 ? 6.734 -0.881 16.783 1.00 77.06 87 GLU A O 1
ATOM 672 N N . ASN A 1 88 ? 4.913 -0.574 18.035 1.00 77.25 88 ASN A N 1
ATOM 673 C CA . ASN A 1 88 ? 4.273 -1.835 17.671 1.00 77.25 88 ASN A CA 1
ATOM 674 C C . ASN A 1 88 ? 3.037 -1.583 16.804 1.00 77.25 88 ASN A C 1
ATOM 676 O O . ASN A 1 88 ? 2.041 -1.043 17.290 1.00 77.25 88 ASN A O 1
ATOM 680 N N . ASP A 1 89 ? 3.067 -2.053 15.557 1.00 72.50 89 ASP A N 1
ATOM 681 C CA . ASP A 1 89 ? 1.979 -1.898 14.583 1.00 72.50 89 ASP A CA 1
ATOM 682 C C . ASP A 1 89 ? 0.617 -2.387 15.089 1.00 72.50 89 ASP A C 1
ATOM 684 O O . ASP A 1 89 ? -0.419 -1.844 14.702 1.00 72.50 89 ASP A O 1
ATOM 688 N N . SER A 1 90 ? 0.585 -3.356 16.016 1.00 79.00 90 SER A N 1
ATOM 689 C CA . SER A 1 90 ? -0.679 -3.818 16.601 1.00 79.00 90 SER A CA 1
ATOM 690 C C . SER A 1 90 ? -1.425 -2.730 17.378 1.00 79.00 90 SER A C 1
ATOM 692 O O . SER A 1 90 ? -2.631 -2.855 17.587 1.00 79.00 90 SER A O 1
ATOM 694 N N . ASP A 1 91 ? -0.724 -1.695 17.854 1.00 79.75 91 ASP A N 1
ATOM 695 C CA . ASP A 1 91 ? -1.336 -0.557 18.547 1.00 79.75 91 ASP A CA 1
ATOM 696 C C . ASP A 1 91 ? -2.051 0.380 17.558 1.00 79.75 91 ASP A C 1
ATOM 698 O O . ASP A 1 91 ? -3.038 1.020 17.925 1.00 79.75 91 ASP A O 1
ATOM 702 N N . VAL A 1 92 ? -1.610 0.407 16.294 1.00 80.88 92 VAL A N 1
ATOM 703 C CA . VAL A 1 92 ? -2.225 1.190 15.209 1.00 80.88 92 VAL A CA 1
ATOM 704 C C . VAL A 1 92 ? -3.589 0.621 14.826 1.00 80.88 92 VAL A C 1
ATOM 706 O O . VAL A 1 92 ? -4.569 1.360 14.706 1.00 80.88 92 VAL A O 1
ATOM 709 N N . ASP A 1 93 ? -3.681 -0.707 14.712 1.00 79.31 93 ASP A N 1
ATOM 710 C CA . ASP A 1 93 ? -4.923 -1.417 14.362 1.00 79.31 93 ASP A CA 1
ATOM 711 C C . ASP A 1 93 ? -5.997 -1.330 15.456 1.00 79.31 93 ASP A C 1
ATOM 713 O O . ASP A 1 93 ? -7.187 -1.530 15.209 1.00 79.31 93 ASP A O 1
ATOM 717 N N . GLN A 1 94 ? -5.586 -1.030 16.688 1.00 85.44 94 GLN A N 1
ATOM 718 C CA . GLN A 1 94 ? -6.475 -0.945 17.840 1.00 85.44 94 GLN A CA 1
ATOM 719 C C . GLN A 1 94 ? -7.183 0.406 17.968 1.00 85.44 94 GLN A C 1
ATOM 721 O O . GLN A 1 94 ? -8.164 0.490 18.707 1.00 85.44 94 GLN A O 1
ATOM 726 N N . VAL A 1 95 ? -6.725 1.453 17.276 1.00 96.19 95 VAL A N 1
ATOM 727 C CA . VAL A 1 95 ? -7.315 2.797 17.332 1.00 96.19 95 VAL A CA 1
ATOM 728 C C . VAL A 1 95 ? -7.887 3.159 15.970 1.00 96.19 95 VAL A C 1
ATOM 730 O O . VAL A 1 95 ? -7.152 3.507 15.051 1.00 96.19 95 VAL A O 1
ATOM 733 N N . VAL A 1 96 ? -9.217 3.119 15.856 1.00 97.38 96 VAL A N 1
ATOM 734 C CA . VAL A 1 96 ? -9.926 3.396 14.599 1.00 97.38 96 VAL A CA 1
ATOM 735 C C . VAL A 1 96 ? -10.761 4.666 14.726 1.00 97.38 96 VAL A C 1
ATOM 737 O O . VAL A 1 96 ? -11.688 4.701 15.531 1.00 97.38 96 VAL A O 1
ATOM 740 N N . ILE A 1 97 ? -10.506 5.685 13.907 1.00 98.62 97 ILE A N 1
ATOM 741 C CA . ILE A 1 97 ? -11.386 6.851 13.734 1.00 98.62 97 ILE A CA 1
ATOM 742 C C . ILE A 1 97 ? -12.222 6.640 12.472 1.00 98.62 97 ILE A C 1
ATOM 744 O O . ILE A 1 97 ? -11.688 6.364 11.399 1.00 98.62 97 ILE A O 1
ATOM 748 N N . THR A 1 98 ? -13.546 6.745 12.594 1.00 98.00 98 THR A N 1
ATOM 749 C CA . THR A 1 98 ? -14.457 6.433 11.487 1.00 98.00 98 THR A CA 1
ATOM 750 C C . THR A 1 98 ? -15.713 7.297 11.478 1.00 98.00 98 THR A C 1
ATOM 752 O O . THR A 1 98 ? -16.085 7.904 12.483 1.00 98.00 98 THR A O 1
ATOM 755 N N . SER A 1 99 ? -16.390 7.344 10.332 1.00 96.19 99 SER A N 1
ATOM 756 C CA . SER A 1 99 ? -17.690 7.991 10.170 1.00 96.19 99 SER A CA 1
ATOM 757 C C . SER A 1 99 ? -18.512 7.332 9.058 1.00 96.19 99 SER A C 1
ATOM 759 O O . SER A 1 99 ? -18.132 6.312 8.485 1.00 96.19 99 SER A O 1
ATOM 761 N N . ASN A 1 100 ? -19.668 7.916 8.747 1.00 87.38 100 ASN A N 1
ATOM 762 C CA . ASN A 1 100 ? -20.414 7.584 7.542 1.00 87.38 100 ASN A CA 1
ATOM 763 C C . ASN A 1 100 ? -19.698 8.120 6.287 1.00 87.38 100 ASN A C 1
ATOM 765 O O . ASN A 1 100 ? -18.928 9.073 6.357 1.00 87.38 100 ASN A O 1
ATOM 769 N N . GLN A 1 101 ? -20.016 7.542 5.129 1.00 80.62 101 GLN A N 1
ATOM 770 C CA . GLN A 1 101 ? -19.391 7.837 3.830 1.00 80.62 101 GLN A CA 1
ATOM 771 C C . GLN A 1 101 ? -19.646 9.260 3.278 1.00 80.62 101 GLN A C 1
ATOM 773 O O . GLN A 1 101 ? -19.160 9.587 2.205 1.00 80.62 101 GLN A O 1
ATOM 778 N N . ASN A 1 102 ? -20.388 10.122 3.986 1.00 91.19 102 ASN A N 1
ATOM 779 C CA . ASN A 1 102 ? -20.621 11.510 3.569 1.00 91.19 102 ASN A CA 1
ATOM 780 C C . ASN A 1 102 ? -19.793 12.534 4.360 1.00 91.19 102 ASN A C 1
ATOM 782 O O . ASN A 1 102 ? -19.826 13.709 4.002 1.00 91.19 102 ASN A O 1
ATOM 786 N N . LEU A 1 103 ? -19.129 12.143 5.457 1.00 97.25 103 LEU A N 1
ATOM 787 C CA . LEU A 1 103 ? -18.382 13.102 6.274 1.00 97.25 103 LEU A CA 1
ATOM 788 C C . LEU A 1 103 ? -17.101 13.541 5.558 1.00 97.25 103 LEU A C 1
ATOM 790 O O . LEU A 1 103 ? -16.397 12.715 4.990 1.00 97.25 103 LEU A O 1
ATOM 794 N N . GLU A 1 104 ? -16.784 14.828 5.623 1.00 96.94 104 GLU A N 1
ATOM 795 C CA . GLU A 1 104 ? -15.590 15.405 5.014 1.00 96.94 104 GLU A CA 1
ATOM 796 C C . GLU A 1 104 ? -15.099 16.601 5.839 1.00 96.94 104 GLU A C 1
ATOM 798 O O . GLU A 1 104 ? -15.827 17.597 5.941 1.00 96.94 104 GLU A O 1
ATOM 803 N N . PRO A 1 105 ? -13.885 16.540 6.412 1.00 98.31 105 PRO A N 1
ATOM 804 C CA . PRO A 1 105 ? -13.040 15.355 6.642 1.00 98.31 105 PRO A CA 1
ATOM 805 C C . PRO A 1 105 ? -13.351 14.628 7.973 1.00 98.31 105 PRO A C 1
ATOM 807 O O . PRO A 1 105 ? -14.173 15.103 8.761 1.00 98.31 105 PRO A O 1
ATOM 810 N N . LEU A 1 106 ? -12.664 13.513 8.283 1.00 98.69 106 LEU A N 1
ATOM 811 C CA . LEU A 1 106 ? -12.604 13.002 9.668 1.00 98.69 106 LEU A CA 1
ATOM 812 C C . LEU A 1 106 ? -11.808 13.964 10.558 1.00 98.69 106 LEU A C 1
ATOM 814 O O . LEU A 1 106 ? -12.259 14.305 11.652 1.00 98.69 106 LEU A O 1
ATOM 818 N N . ILE A 1 107 ? -10.637 14.402 10.088 1.00 98.62 107 ILE A N 1
ATOM 819 C CA . ILE A 1 107 ? -9.774 15.363 10.779 1.00 98.62 107 ILE A CA 1
ATOM 820 C C . ILE A 1 107 ? -9.442 16.528 9.852 1.00 98.62 107 ILE A C 1
ATOM 822 O O . ILE A 1 107 ? -9.008 16.330 8.719 1.00 98.62 107 ILE A O 1
ATOM 826 N N . LEU A 1 108 ? -9.625 17.740 10.373 1.00 98.62 108 LEU A N 1
ATOM 827 C CA . LEU A 1 108 ? -9.201 18.988 9.756 1.00 98.62 108 LEU A CA 1
ATOM 828 C C . LEU A 1 108 ? -8.099 19.626 10.610 1.00 98.62 108 LEU A C 1
ATOM 830 O O . LEU A 1 108 ? -8.353 20.045 11.747 1.00 98.62 108 LEU A O 1
ATOM 834 N N . PHE A 1 109 ? -6.891 19.705 10.056 1.00 98.12 109 PHE A N 1
ATOM 835 C CA . PHE A 1 109 ? -5.778 20.460 10.630 1.00 98.12 109 PHE A CA 1
ATOM 836 C C . PHE A 1 109 ? -5.819 21.894 10.095 1.00 98.12 109 PHE A C 1
ATOM 838 O O . PHE A 1 109 ? -5.373 22.166 8.986 1.00 98.12 109 PHE A O 1
ATOM 845 N N . GLU A 1 110 ? -6.397 22.795 10.886 1.00 97.56 110 GLU A N 1
ATOM 846 C CA . GLU A 1 110 ? -6.590 24.212 10.559 1.00 97.56 110 GLU A CA 1
ATOM 847 C C . GLU A 1 110 ? -5.308 25.019 10.843 1.00 97.56 110 GLU A C 1
ATOM 849 O O . GLU A 1 110 ? -4.440 24.584 11.613 1.00 97.56 110 GLU A O 1
ATOM 854 N N . ASP A 1 111 ? -5.219 26.234 10.294 1.00 94.38 111 ASP A N 1
ATOM 855 C CA . ASP A 1 111 ? -4.236 27.251 10.701 1.00 94.38 111 ASP A CA 1
ATOM 856 C C . ASP A 1 111 ? -4.075 27.311 12.234 1.00 94.38 111 ASP A C 1
ATOM 858 O O . ASP A 1 111 ? -5.052 27.303 12.994 1.00 94.38 111 ASP A O 1
ATOM 862 N N . GLY A 1 112 ? -2.831 27.406 12.705 1.00 93.00 112 GLY A N 1
ATOM 863 C CA . GLY A 1 112 ? -2.470 27.345 14.123 1.00 93.00 112 GLY A CA 1
ATOM 864 C C . GLY A 1 112 ? -2.092 25.945 14.617 1.00 93.00 112 GLY A C 1
ATOM 865 O O . GLY A 1 112 ? -1.586 25.809 15.734 1.00 93.00 112 GLY A O 1
ATOM 866 N N . SER A 1 113 ? -2.325 24.898 13.818 1.00 95.50 113 SER A N 1
ATOM 867 C CA . SER A 1 113 ? -1.908 23.523 14.128 1.00 95.50 113 SER A CA 1
ATOM 868 C C . SER A 1 113 ? -0.516 23.154 13.609 1.00 95.50 113 SER A C 1
ATOM 870 O O . SER A 1 113 ? -0.157 21.977 13.637 1.00 95.50 113 SER A O 1
ATOM 872 N N . GLU A 1 114 ? 0.293 24.125 13.183 1.00 92.94 114 GLU A N 1
ATOM 873 C CA . GLU A 1 114 ? 1.608 23.866 12.599 1.00 92.94 114 GLU A CA 1
ATOM 874 C C . GLU A 1 114 ? 2.507 23.074 13.560 1.00 92.94 114 GLU A C 1
ATOM 876 O O . GLU A 1 114 ? 2.493 23.264 14.780 1.00 92.94 114 GLU A O 1
ATOM 881 N N . GLU A 1 115 ? 3.324 22.184 12.994 1.00 90.69 115 GLU A N 1
ATOM 882 C CA . GLU A 1 115 ? 4.207 21.279 13.738 1.00 90.69 115 GLU A CA 1
ATOM 883 C C . GLU A 1 115 ? 3.457 20.274 14.639 1.00 90.69 115 GLU A C 1
ATOM 885 O O . GLU A 1 115 ? 4.067 19.686 15.541 1.00 90.69 115 GLU A O 1
ATOM 890 N N . SER A 1 116 ? 2.150 20.073 14.429 1.00 94.81 116 SER A N 1
ATOM 891 C CA . SER A 1 116 ? 1.423 18.960 15.048 1.00 94.81 116 SER A CA 1
ATOM 892 C C . SER A 1 116 ? 1.853 17.621 14.451 1.00 94.81 116 SER A C 1
ATOM 894 O O . SER A 1 116 ? 2.325 17.530 13.314 1.00 94.81 116 SER A O 1
ATOM 896 N N . VAL A 1 117 ? 1.661 16.566 15.240 1.00 96.56 117 VAL A N 1
ATOM 897 C CA . VAL A 1 117 ? 1.971 15.184 14.860 1.00 96.56 117 VAL A CA 1
ATOM 898 C C . VAL A 1 117 ? 0.697 14.353 14.943 1.00 96.56 117 VAL A C 1
ATOM 900 O O . VAL A 1 117 ? 0.004 14.393 15.958 1.00 96.56 117 VAL A O 1
ATOM 903 N N . CYS A 1 118 ? 0.408 13.583 13.901 1.00 98.25 118 CYS A N 1
ATOM 904 C CA . CYS A 1 118 ? -0.612 12.543 13.902 1.00 98.25 118 CYS A CA 1
ATOM 905 C C . CYS A 1 118 ? 0.066 11.197 13.654 1.00 98.25 118 CYS A C 1
ATOM 907 O O . CYS A 1 118 ? 0.704 11.027 12.615 1.00 98.25 118 CYS A O 1
ATOM 909 N N . THR A 1 119 ? -0.019 10.257 14.600 1.00 96.75 119 THR A N 1
ATOM 910 C CA . THR A 1 119 ? 0.684 8.978 14.438 1.00 96.75 119 THR A CA 1
ATOM 911 C C . THR A 1 119 ? -0.000 7.772 15.059 1.00 96.75 119 THR A C 1
ATOM 913 O O . THR A 1 119 ? -0.622 7.863 16.116 1.00 96.75 119 THR A O 1
ATOM 916 N N . GLY A 1 120 ? 0.128 6.615 14.412 1.00 91.50 120 GLY A N 1
ATOM 917 C CA . GLY A 1 120 ? -0.353 5.354 14.959 1.00 91.50 120 GLY A CA 1
ATOM 918 C C . GLY A 1 120 ? -1.872 5.211 14.952 1.00 91.50 120 GLY A C 1
ATOM 919 O O . GLY A 1 120 ? -2.417 4.573 15.846 1.00 91.50 120 GLY A O 1
ATOM 920 N N . ILE A 1 121 ? -2.580 5.833 14.010 1.00 98.38 121 ILE A N 1
ATOM 921 C CA . ILE A 1 121 ? -4.049 5.841 13.976 1.00 98.38 121 ILE A CA 1
ATOM 922 C C . ILE A 1 121 ? -4.552 5.206 12.684 1.00 98.38 121 ILE A C 1
ATOM 924 O O . ILE A 1 121 ? -4.043 5.488 11.602 1.00 98.38 121 ILE A O 1
ATOM 928 N N . THR A 1 122 ? -5.596 4.387 12.794 1.00 97.69 122 THR A N 1
ATOM 929 C CA . THR A 1 122 ? -6.342 3.879 11.644 1.00 97.69 122 THR A CA 1
ATOM 930 C C . THR A 1 122 ? -7.532 4.794 11.335 1.00 97.69 122 THR A C 1
ATOM 932 O O . THR A 1 122 ? -8.419 4.985 12.165 1.00 97.69 122 THR A O 1
ATOM 935 N N . PHE A 1 123 ? -7.590 5.335 10.124 1.00 98.50 123 PHE A N 1
ATOM 936 C CA . PHE A 1 123 ? -8.720 6.054 9.547 1.00 98.50 123 PHE A CA 1
ATOM 937 C C . PHE A 1 123 ? -9.526 5.112 8.659 1.00 98.50 123 PHE A C 1
ATOM 939 O O . PHE A 1 123 ? -8.971 4.413 7.812 1.00 98.50 123 PHE A O 1
ATOM 946 N N . LYS A 1 124 ? -10.846 5.070 8.854 1.00 92.12 124 LYS A N 1
ATOM 947 C CA . LYS A 1 124 ? -11.722 4.192 8.072 1.00 92.12 124 LYS A CA 1
ATOM 948 C C . LYS A 1 124 ? -13.022 4.872 7.677 1.00 92.12 124 LYS A C 1
ATOM 950 O O . LYS A 1 124 ? -13.675 5.467 8.535 1.00 92.12 124 LYS A O 1
ATOM 955 N N . ASN A 1 125 ? -13.470 4.683 6.434 1.00 89.19 125 ASN A N 1
ATOM 956 C CA . ASN A 1 125 ? -14.645 5.360 5.866 1.00 89.19 125 ASN A CA 1
ATOM 957 C C . ASN A 1 125 ? -14.503 6.898 5.891 1.00 89.19 125 ASN A C 1
ATOM 959 O O . ASN A 1 125 ? -13.441 7.415 6.226 1.00 89.19 125 ASN A O 1
ATOM 963 N N . ALA A 1 126 ? -15.607 7.603 5.613 1.00 95.12 126 ALA A N 1
ATOM 964 C CA . ALA A 1 126 ? -15.716 9.041 5.331 1.00 95.12 126 ALA A CA 1
ATOM 965 C C . ALA A 1 126 ? -15.426 9.391 3.872 1.00 95.12 126 ALA A C 1
ATOM 967 O O . ALA A 1 126 ? -14.721 8.663 3.184 1.00 95.12 126 ALA A O 1
ATOM 968 N N . ARG A 1 127 ? -16.004 10.500 3.398 1.00 96.94 127 ARG A N 1
ATOM 969 C CA . ARG A 1 127 ? -15.743 11.009 2.053 1.00 96.94 127 ARG A CA 1
ATOM 970 C C . ARG A 1 127 ? -14.267 11.405 1.937 1.00 96.94 127 ARG A C 1
ATOM 972 O O . ARG A 1 127 ? -13.575 10.784 1.150 1.00 96.94 127 ARG A O 1
ATOM 979 N N . LYS A 1 128 ? -13.781 12.339 2.764 1.00 98.19 128 LYS A N 1
ATOM 980 C CA . LYS A 1 128 ? -12.335 12.579 2.961 1.00 98.19 128 LYS A CA 1
ATOM 981 C C . LYS A 1 128 ? -11.939 12.250 4.394 1.00 98.19 128 LYS A C 1
ATOM 983 O O . LYS A 1 128 ? -12.747 12.430 5.310 1.00 98.19 128 LYS A O 1
ATOM 988 N N . GLN A 1 129 ? -10.720 11.769 4.613 1.00 98.56 129 GLN A N 1
ATOM 989 C CA . GLN A 1 129 ? -10.276 11.354 5.949 1.00 98.56 129 GLN A CA 1
ATOM 990 C C . GLN A 1 129 ? -9.453 12.444 6.628 1.00 98.56 129 GLN A C 1
ATOM 992 O O . GLN A 1 129 ? -9.819 12.880 7.719 1.00 98.56 129 GLN A O 1
ATOM 997 N N . VAL A 1 130 ? -8.408 12.947 5.979 1.00 98.75 130 VAL A N 1
ATOM 998 C CA . VAL A 1 130 ? -7.552 13.996 6.535 1.00 98.75 130 VAL A CA 1
ATOM 999 C C . VAL A 1 130 ? -7.417 15.146 5.549 1.00 98.75 130 VAL A C 1
ATOM 1001 O O . VAL A 1 130 ? -7.041 14.943 4.404 1.00 98.75 130 VAL A O 1
ATOM 1004 N N . ILE A 1 131 ? -7.688 16.364 6.017 1.00 98.56 131 ILE A N 1
ATOM 1005 C CA . ILE A 1 131 ? -7.366 17.593 5.289 1.00 98.56 131 ILE A CA 1
ATOM 1006 C C . ILE A 1 131 ? -6.389 18.410 6.125 1.00 98.56 131 ILE A C 1
ATOM 1008 O O . ILE A 1 131 ? -6.579 18.589 7.335 1.00 98.56 131 ILE A O 1
ATOM 1012 N N . ILE A 1 132 ? -5.351 18.909 5.463 1.00 98.12 132 ILE A N 1
ATOM 1013 C CA . ILE A 1 132 ? -4.329 19.765 6.046 1.00 98.12 132 ILE A CA 1
ATOM 1014 C C . ILE A 1 132 ? -4.438 21.143 5.402 1.00 98.12 132 ILE A C 1
ATOM 1016 O O . ILE A 1 132 ? -4.247 21.270 4.198 1.00 98.12 132 ILE A O 1
ATOM 1020 N N . GLU A 1 133 ? -4.702 22.164 6.213 1.00 96.62 133 GLU A N 1
ATOM 1021 C CA . GLU A 1 133 ? -4.750 23.570 5.787 1.00 96.62 133 GLU A CA 1
ATOM 1022 C C . GLU A 1 133 ? -3.611 24.407 6.397 1.00 96.62 133 GLU A C 1
ATOM 1024 O O . GLU A 1 133 ? -3.425 25.554 6.009 1.00 96.62 133 GLU A O 1
ATOM 1029 N N . CYS A 1 134 ? -2.830 23.853 7.333 1.00 93.69 134 CYS A N 1
ATOM 1030 C CA . CYS A 1 134 ? -1.731 24.566 7.987 1.00 93.69 134 CYS A CA 1
ATOM 1031 C C . CYS A 1 134 ? -0.375 24.369 7.283 1.00 93.69 134 CYS A C 1
ATOM 1033 O O . CYS A 1 134 ? -0.169 23.434 6.509 1.00 93.69 134 CYS A O 1
ATOM 1035 N N . ASP A 1 135 ? 0.591 25.243 7.586 1.00 91.94 135 ASP A N 1
ATOM 1036 C CA . ASP A 1 135 ? 1.853 25.319 6.837 1.00 91.94 135 ASP A CA 1
ATOM 1037 C C . ASP A 1 135 ? 2.689 24.022 6.861 1.00 91.94 135 ASP A C 1
ATOM 1039 O O . ASP A 1 135 ? 3.426 23.741 5.913 1.00 91.94 135 ASP A O 1
ATOM 1043 N N . TYR A 1 136 ? 2.638 23.260 7.959 1.00 92.88 136 TYR A N 1
ATOM 1044 C CA . TYR A 1 136 ? 3.456 22.058 8.131 1.00 92.88 136 TYR A CA 1
ATOM 1045 C C . TYR A 1 136 ? 2.836 21.061 9.113 1.00 92.88 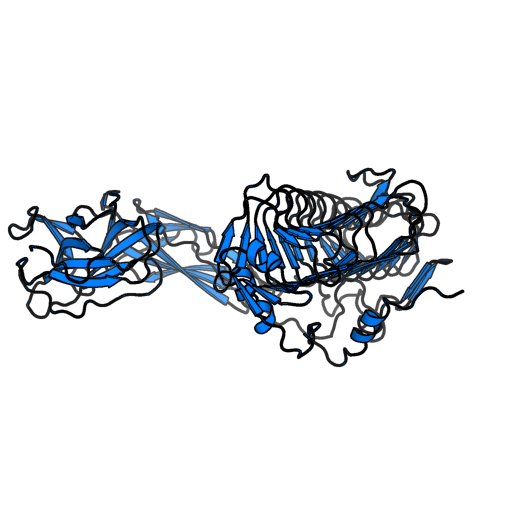136 TYR A C 1
ATOM 1047 O O . TYR A 1 136 ? 2.717 21.355 10.307 1.00 92.88 136 TYR A O 1
ATOM 1055 N N . MET A 1 137 ? 2.567 19.846 8.633 1.00 94.88 137 MET A N 1
ATOM 1056 C CA . MET A 1 137 ? 2.127 18.704 9.443 1.00 94.88 137 MET A CA 1
ATOM 1057 C C . MET A 1 137 ? 3.098 17.532 9.403 1.00 94.88 137 MET A C 1
ATOM 1059 O O . MET A 1 137 ? 3.849 17.357 8.451 1.00 94.88 137 MET A O 1
ATOM 1063 N N . THR A 1 138 ? 3.065 16.687 10.432 1.00 96.62 138 THR A N 1
ATOM 1064 C CA . THR A 1 138 ? 3.684 15.355 10.403 1.00 96.62 138 THR A CA 1
ATOM 1065 C C . THR A 1 138 ? 2.613 14.286 10.576 1.00 96.62 138 THR A C 1
ATOM 1067 O O . THR A 1 138 ? 1.924 14.272 11.595 1.00 96.62 138 THR A O 1
ATOM 1070 N N . ILE A 1 139 ? 2.482 13.393 9.595 1.00 97.75 139 ILE A N 1
ATOM 1071 C CA . ILE A 1 139 ? 1.541 12.268 9.615 1.00 97.75 139 ILE A CA 1
ATOM 1072 C C . ILE A 1 139 ? 2.320 10.989 9.332 1.00 97.75 139 ILE A C 1
ATOM 1074 O O . ILE A 1 139 ? 2.831 10.803 8.225 1.00 97.75 139 ILE A O 1
ATOM 1078 N N . THR A 1 140 ? 2.446 10.123 10.336 1.00 93.38 140 THR A N 1
ATOM 1079 C CA . THR A 1 140 ? 3.255 8.908 10.201 1.00 93.38 140 THR A CA 1
ATOM 1080 C C . THR A 1 140 ? 2.643 7.686 10.851 1.00 93.38 140 THR A C 1
ATOM 1082 O O . THR A 1 140 ? 1.958 7.806 11.864 1.00 93.38 140 THR A O 1
ATOM 1085 N N . HIS A 1 141 ? 2.927 6.494 10.323 1.00 91.19 141 HIS A N 1
ATOM 1086 C CA . HIS A 1 141 ? 2.450 5.229 10.900 1.00 91.19 141 HIS A CA 1
ATOM 1087 C C . HIS A 1 141 ? 0.924 5.185 11.070 1.00 91.19 141 HIS A C 1
ATOM 1089 O O . HIS A 1 141 ? 0.403 4.622 12.030 1.00 91.19 141 HIS A O 1
ATOM 1095 N N . CYS A 1 142 ? 0.192 5.851 10.178 1.00 97.81 142 CYS A N 1
ATOM 1096 C CA . CYS A 1 142 ? -1.261 5.789 10.112 1.00 97.81 142 CYS A CA 1
ATOM 1097 C C . CYS A 1 142 ? -1.700 4.814 9.015 1.00 97.81 142 CYS A C 1
ATOM 1099 O O . CYS A 1 142 ? -0.961 4.550 8.066 1.00 97.81 142 CYS A O 1
ATOM 1101 N N . LYS A 1 143 ? -2.927 4.302 9.129 1.00 96.88 143 LYS A N 1
ATOM 1102 C CA . LYS A 1 143 ? -3.551 3.472 8.091 1.00 96.88 143 LYS A CA 1
ATOM 1103 C C . LYS A 1 143 ? -4.830 4.133 7.593 1.00 96.88 143 LYS A C 1
ATOM 1105 O O . LYS A 1 143 ? -5.611 4.600 8.412 1.00 96.88 143 LYS A O 1
ATOM 1110 N N . PHE A 1 144 ? -5.059 4.158 6.289 1.00 98.12 144 PHE A N 1
ATOM 1111 C CA . PHE A 1 144 ? -6.190 4.811 5.635 1.00 98.12 144 PHE A CA 1
ATOM 1112 C C . PHE A 1 144 ? -6.951 3.777 4.811 1.00 98.12 144 PHE A C 1
ATOM 1114 O O . PHE A 1 144 ? -6.383 3.167 3.910 1.00 98.12 144 PHE A O 1
ATOM 1121 N N . PHE A 1 145 ? -8.228 3.571 5.131 1.00 87.44 145 PHE A N 1
ATOM 1122 C CA . PHE A 1 145 ? -9.066 2.571 4.471 1.00 87.44 145 PHE A CA 1
ATOM 1123 C C . PHE A 1 145 ? -10.394 3.151 3.999 1.00 87.44 145 PHE A C 1
ATOM 1125 O O . PHE A 1 145 ? -11.091 3.829 4.765 1.00 87.44 145 PHE A O 1
ATOM 1132 N N . ASP A 1 146 ? -10.804 2.762 2.795 1.00 87.75 146 ASP A N 1
ATOM 1133 C CA . ASP A 1 146 ? -12.179 2.893 2.302 1.00 87.75 146 ASP A CA 1
ATOM 1134 C C . ASP A 1 146 ? -12.715 4.345 2.305 1.00 87.75 146 ASP A C 1
ATOM 1136 O O . ASP A 1 146 ? -13.873 4.587 2.682 1.00 87.75 146 ASP A O 1
ATOM 1140 N N . SER A 1 147 ? -11.887 5.331 1.940 1.00 93.38 147 SER A N 1
ATOM 1141 C CA . SER A 1 147 ? -12.353 6.710 1.739 1.00 93.38 147 SER A CA 1
ATOM 1142 C C . SER A 1 147 ? -13.314 6.791 0.544 1.00 93.38 147 SER A C 1
ATOM 1144 O O . SER A 1 147 ? -13.229 6.011 -0.398 1.00 93.38 147 SER A O 1
ATOM 1146 N N . GLY A 1 148 ? -14.266 7.724 0.574 1.00 87.38 148 GLY A N 1
ATOM 1147 C CA . GLY A 1 148 ? -15.210 7.954 -0.530 1.00 87.38 148 GLY A CA 1
ATOM 1148 C C . GLY A 1 148 ? -14.702 8.915 -1.616 1.00 87.38 148 GLY A C 1
ATOM 1149 O O . GLY A 1 148 ? -15.362 9.071 -2.639 1.00 87.38 148 GLY A O 1
ATOM 1150 N N . SER A 1 149 ? -13.579 9.575 -1.350 1.00 95.62 149 SER A N 1
ATOM 1151 C CA . SER A 1 149 ? -12.816 10.537 -2.155 1.00 95.62 149 SER A CA 1
ATOM 1152 C C . SER A 1 149 ? -11.339 10.332 -1.759 1.00 95.62 149 SER A C 1
ATOM 1154 O O . SER A 1 149 ? -10.965 9.245 -1.303 1.00 95.62 149 SER A O 1
ATOM 1156 N N . ASP A 1 150 ? -10.525 11.373 -1.824 1.00 96.75 150 ASP A N 1
ATOM 1157 C CA . ASP A 1 150 ? -9.140 11.402 -1.389 1.00 96.75 150 ASP A CA 1
ATOM 1158 C C . ASP A 1 150 ? -8.967 11.159 0.120 1.00 96.75 150 ASP A C 1
ATOM 1160 O O . ASP A 1 150 ? -9.734 11.637 0.972 1.00 96.75 150 ASP A O 1
ATOM 1164 N N . ALA A 1 151 ? -7.969 10.342 0.467 1.00 98.00 151 ALA A N 1
ATOM 1165 C CA . ALA A 1 151 ? -7.719 9.962 1.855 1.00 98.00 151 ALA A CA 1
ATOM 1166 C C . ALA A 1 151 ? -7.004 11.077 2.635 1.00 98.00 151 ALA A C 1
ATOM 1168 O O . ALA A 1 151 ? -7.407 11.397 3.759 1.00 98.00 151 ALA A O 1
ATOM 1169 N N . LEU A 1 152 ? -5.984 11.697 2.038 1.00 98.69 152 LEU A N 1
ATOM 1170 C CA . LEU A 1 152 ? -5.218 12.793 2.627 1.00 98.69 152 LEU A CA 1
ATOM 1171 C C . LEU A 1 152 ? -5.043 13.922 1.610 1.00 98.69 152 LEU A C 1
ATOM 1173 O O . LEU A 1 152 ? -4.452 13.698 0.563 1.00 98.69 152 LEU A O 1
ATOM 1177 N N . SER A 1 153 ? -5.479 15.137 1.946 1.00 98.25 153 SER A N 1
ATOM 1178 C CA . SER A 1 153 ? -5.351 16.305 1.059 1.00 98.25 153 SER A CA 1
ATOM 1179 C C . SER A 1 153 ? -4.497 17.407 1.696 1.00 98.25 153 SER A C 1
ATOM 1181 O O . SER A 1 153 ? -4.741 17.819 2.839 1.00 98.25 153 SER A O 1
ATOM 1183 N N . PHE A 1 154 ? -3.516 17.919 0.951 1.00 96.94 154 PHE A N 1
ATOM 1184 C CA . PHE A 1 154 ? -2.841 19.181 1.253 1.00 96.94 154 PHE A CA 1
ATOM 1185 C C . PHE A 1 154 ? -3.567 20.333 0.559 1.00 96.94 154 PHE A C 1
ATOM 1187 O O . PHE A 1 154 ? -3.446 20.507 -0.648 1.00 96.94 154 PHE A O 1
ATOM 1194 N N . GLU A 1 155 ? -4.236 21.182 1.332 1.00 94.31 155 GLU A N 1
ATOM 1195 C CA . GLU A 1 155 ? -5.031 22.301 0.823 1.00 94.31 155 GLU A CA 1
ATOM 1196 C C . GLU A 1 155 ? -4.291 23.612 1.093 1.00 94.31 155 GLU A C 1
ATOM 1198 O O . GLU A 1 155 ? -4.463 24.270 2.117 1.00 94.31 155 GLU A O 1
ATOM 1203 N N . GLY A 1 156 ? -3.372 23.974 0.195 1.00 90.75 156 GLY A N 1
ATOM 1204 C CA . GLY A 1 156 ? -2.473 25.109 0.419 1.00 90.75 156 GLY A CA 1
ATOM 1205 C C . GLY A 1 156 ? -1.413 24.867 1.502 1.00 90.75 156 GLY A C 1
ATOM 1206 O O . GLY A 1 156 ? -0.770 25.827 1.925 1.00 90.75 156 GLY A O 1
ATOM 1207 N N . ALA A 1 157 ? -1.215 23.607 1.893 1.00 93.50 157 ALA A N 1
ATOM 1208 C CA . ALA A 1 157 ? -0.419 23.160 3.034 1.00 93.50 157 ALA A CA 1
ATOM 1209 C C . ALA A 1 157 ? 0.865 22.412 2.642 1.00 93.50 157 ALA A C 1
ATOM 1211 O O . ALA A 1 157 ? 1.072 22.074 1.477 1.00 93.50 157 ALA A O 1
ATOM 1212 N N . GLY A 1 158 ? 1.729 22.145 3.623 1.00 92.06 158 GLY A N 1
ATOM 1213 C CA . GLY A 1 158 ? 2.945 21.339 3.481 1.00 92.06 158 GLY A CA 1
ATOM 1214 C C . GLY A 1 158 ? 3.109 20.337 4.623 1.00 92.06 158 GLY A C 1
ATOM 1215 O O . GLY A 1 158 ? 2.294 20.276 5.547 1.00 92.06 158 GLY A O 1
ATOM 1216 N N . GLY A 1 159 ? 4.173 19.534 4.592 1.00 93.25 159 GLY A N 1
ATOM 1217 C CA . GLY A 1 159 ? 4.419 18.580 5.673 1.00 93.25 159 GLY A CA 1
ATOM 1218 C C . GLY A 1 159 ? 5.265 17.361 5.332 1.00 93.25 159 GLY A C 1
ATOM 1219 O O . GLY A 1 159 ? 5.937 17.286 4.309 1.00 93.25 159 GLY A O 1
ATOM 1220 N N . TYR A 1 160 ? 5.231 16.397 6.241 1.00 96.38 160 TYR A N 1
ATOM 1221 C CA . TYR A 1 160 ? 5.929 15.124 6.169 1.00 96.38 160 TYR A CA 1
ATOM 1222 C C . TYR A 1 160 ? 4.922 13.989 6.349 1.00 96.38 160 TYR A C 1
ATOM 1224 O O . TYR A 1 160 ? 4.325 13.853 7.421 1.00 96.38 160 TYR A O 1
ATOM 1232 N N . VAL A 1 161 ? 4.726 13.200 5.295 1.00 97.00 161 VAL A N 1
ATOM 1233 C CA . VAL A 1 161 ? 3.800 12.062 5.261 1.00 97.00 161 VAL A CA 1
ATOM 1234 C C . VAL A 1 161 ? 4.619 10.810 4.997 1.00 97.00 161 VAL A C 1
ATOM 1236 O O . VAL A 1 161 ? 5.116 10.616 3.886 1.00 97.00 161 VAL A O 1
ATOM 1239 N N . ALA A 1 162 ? 4.810 9.982 6.023 1.00 86.69 162 ALA A N 1
ATOM 1240 C CA . ALA A 1 162 ? 5.684 8.824 5.894 1.00 86.69 162 ALA A CA 1
ATOM 1241 C C . ALA A 1 162 ? 5.272 7.588 6.684 1.00 86.69 162 ALA A C 1
ATOM 1243 O O . ALA A 1 162 ? 4.678 7.707 7.751 1.00 86.69 162 ALA A O 1
ATOM 1244 N N . TYR A 1 163 ? 5.655 6.404 6.203 1.00 87.94 163 TYR A N 1
ATOM 1245 C CA . TYR A 1 163 ? 5.352 5.122 6.860 1.00 87.94 163 TYR A CA 1
ATOM 1246 C C . TYR A 1 163 ? 3.849 4.879 7.039 1.00 87.94 163 TYR A C 1
ATOM 1248 O O . TYR A 1 163 ? 3.427 4.253 8.007 1.00 87.94 163 TYR A O 1
ATOM 1256 N N . ASN A 1 164 ? 3.019 5.436 6.157 1.00 94.38 164 ASN A N 1
ATOM 1257 C CA . ASN A 1 164 ? 1.578 5.228 6.196 1.00 94.38 164 ASN A CA 1
ATOM 1258 C C . ASN A 1 164 ? 1.161 4.152 5.195 1.00 94.38 164 ASN A C 1
ATOM 1260 O O . ASN A 1 164 ? 1.821 3.937 4.179 1.00 94.38 164 ASN A O 1
ATOM 1264 N N . TYR A 1 165 ? 0.028 3.521 5.476 1.00 89.44 165 TYR A N 1
ATOM 1265 C CA . TYR A 1 165 ? -0.605 2.547 4.598 1.00 89.44 165 TYR A CA 1
ATOM 1266 C C . TYR A 1 165 ? -1.938 3.101 4.093 1.00 89.44 165 TYR A C 1
ATOM 1268 O O . TYR A 1 165 ? -2.767 3.516 4.901 1.00 89.44 165 TYR A O 1
ATOM 1276 N N . PHE A 1 166 ? -2.159 3.098 2.784 1.00 96.69 166 PHE A N 1
ATOM 1277 C CA . PHE A 1 166 ? -3.391 3.542 2.138 1.00 96.69 166 PHE A CA 1
ATOM 1278 C C . PHE A 1 166 ? -3.965 2.395 1.318 1.00 96.69 166 PHE A C 1
ATOM 1280 O O . PHE A 1 166 ? -3.256 1.810 0.501 1.00 96.69 166 PHE A O 1
ATOM 1287 N N . GLU A 1 167 ? -5.246 2.087 1.499 1.00 89.62 167 GLU A N 1
ATOM 1288 C CA . GLU A 1 167 ? -5.900 1.026 0.742 1.00 89.62 167 GLU A CA 1
ATOM 1289 C C . GLU A 1 167 ? -7.339 1.377 0.365 1.00 89.62 167 GLU A C 1
ATOM 1291 O O . GLU A 1 167 ? -8.136 1.821 1.198 1.00 89.62 167 GLU A O 1
ATOM 1296 N N . ASN A 1 168 ? -7.683 1.097 -0.895 1.00 81.31 168 ASN A N 1
ATOM 1297 C CA . ASN A 1 168 ? -9.032 1.250 -1.443 1.00 81.31 168 ASN A CA 1
ATOM 1298 C C . ASN A 1 168 ? -9.574 2.685 -1.287 1.00 81.31 168 ASN A C 1
ATOM 1300 O O . ASN A 1 168 ? -10.717 2.891 -0.870 1.00 81.31 168 ASN A O 1
ATOM 1304 N N . CYS A 1 169 ? -8.742 3.682 -1.596 1.00 89.25 169 CYS A N 1
ATOM 1305 C CA . CYS A 1 169 ? -9.147 5.087 -1.614 1.00 89.25 169 CYS A CA 1
ATOM 1306 C C . CYS A 1 169 ? -10.177 5.341 -2.727 1.00 89.25 169 CYS A C 1
ATOM 1308 O O . CYS A 1 169 ? -10.084 4.766 -3.811 1.00 89.25 169 CYS A O 1
ATOM 1310 N N . GLY A 1 170 ? -11.183 6.173 -2.451 1.00 81.69 170 GLY A N 1
ATOM 1311 C CA . GLY A 1 170 ? -12.320 6.413 -3.351 1.00 81.69 170 GLY A CA 1
ATOM 1312 C C . GLY A 1 170 ? -12.049 7.367 -4.515 1.00 81.69 170 GLY A C 1
ATOM 1313 O O . GLY A 1 170 ? -12.872 7.408 -5.435 1.00 81.69 170 GLY A O 1
ATOM 1314 N N . ASP A 1 171 ? -10.933 8.087 -4.441 1.00 93.50 171 ASP A N 1
ATOM 1315 C CA . ASP A 1 171 ? -10.271 8.873 -5.492 1.00 93.50 171 ASP A CA 1
ATOM 1316 C C . ASP A 1 171 ? -8.755 8.681 -5.270 1.00 93.50 171 ASP A C 1
ATOM 1318 O O . ASP A 1 171 ? -8.288 7.540 -5.385 1.00 93.50 171 ASP A O 1
ATOM 1322 N N . GLU A 1 172 ? -8.016 9.699 -4.826 1.00 97.50 172 GLU A N 1
ATOM 1323 C CA . GLU A 1 172 ? -6.569 9.629 -4.628 1.00 97.50 172 GLU A CA 1
ATOM 1324 C C . GLU A 1 172 ? -6.191 9.123 -3.228 1.00 97.50 172 GLU A C 1
ATOM 1326 O O . GLU A 1 172 ? -6.909 9.306 -2.238 1.00 97.50 172 GLU A O 1
ATOM 1331 N N . ALA A 1 173 ? -5.016 8.510 -3.082 1.00 97.00 173 ALA A N 1
ATOM 1332 C CA . ALA A 1 173 ? -4.495 8.281 -1.732 1.00 97.00 173 ALA A CA 1
ATOM 1333 C C . ALA A 1 173 ? -3.992 9.591 -1.107 1.00 97.00 173 ALA A C 1
ATOM 1335 O O . ALA A 1 173 ? -4.297 9.884 0.054 1.00 97.00 173 ALA A O 1
ATOM 1336 N N . ILE A 1 174 ? -3.249 10.388 -1.879 1.00 98.69 174 ILE A N 1
ATOM 1337 C CA . ILE A 1 174 ? -2.743 11.694 -1.457 1.00 98.69 174 ILE A CA 1
ATOM 1338 C C . ILE A 1 174 ? -3.003 12.723 -2.560 1.00 98.69 174 ILE A C 1
ATOM 1340 O O . ILE A 1 174 ? -2.479 12.592 -3.662 1.00 98.69 174 ILE A O 1
ATOM 1344 N N . ASP A 1 175 ? -3.739 13.775 -2.222 1.00 98.00 175 ASP A N 1
ATOM 1345 C CA . ASP A 1 175 ? -3.960 14.943 -3.075 1.00 98.00 175 ASP A CA 1
ATOM 1346 C C . ASP A 1 175 ? -3.136 16.144 -2.579 1.00 98.00 175 ASP A C 1
ATOM 1348 O O . ASP A 1 175 ? -2.969 16.367 -1.370 1.00 98.00 175 ASP A O 1
ATOM 1352 N N . ALA A 1 176 ? -2.592 16.927 -3.510 1.00 95.50 176 ALA A N 1
ATOM 1353 C CA . ALA A 1 176 ? -1.828 18.127 -3.205 1.00 95.50 176 ALA A CA 1
ATOM 1354 C C . ALA A 1 176 ? -2.211 19.307 -4.104 1.00 95.50 176 ALA A C 1
ATOM 1356 O O . ALA A 1 176 ? -1.661 19.521 -5.193 1.00 95.50 176 ALA A O 1
ATOM 1357 N N . ASP A 1 177 ? -3.054 20.171 -3.543 1.00 89.25 177 ASP A N 1
ATOM 1358 C CA . ASP A 1 177 ? -3.604 21.344 -4.196 1.00 89.25 177 ASP A CA 1
ATOM 1359 C C . ASP A 1 177 ? -2.971 22.639 -3.659 1.00 89.25 177 ASP A C 1
ATOM 1361 O O . ASP A 1 177 ? -3.016 22.963 -2.472 1.00 89.25 177 ASP A O 1
ATOM 1365 N N . ASN A 1 178 ? -2.349 23.441 -4.537 1.00 83.12 178 ASN A N 1
ATOM 1366 C CA . ASN A 1 178 ? -1.667 24.695 -4.147 1.00 83.12 178 ASN A CA 1
ATOM 1367 C C . ASN A 1 178 ? -0.638 24.529 -3.004 1.00 83.12 178 ASN A C 1
ATOM 1369 O O . ASN A 1 178 ? -0.322 25.497 -2.302 1.00 83.12 178 ASN A O 1
ATOM 1373 N N . SER A 1 179 ? -0.082 23.333 -2.831 1.00 85.38 179 SER A N 1
ATOM 1374 C CA . SER A 1 179 ? 0.686 22.951 -1.646 1.00 85.38 179 SER A CA 1
ATOM 1375 C C . SER A 1 179 ? 1.980 23.762 -1.442 1.00 85.38 179 SER A C 1
ATOM 1377 O O . SER A 1 179 ? 2.571 24.300 -2.394 1.00 85.38 179 SER A O 1
ATOM 1379 N N . LEU A 1 180 ? 2.413 23.841 -0.181 1.00 90.12 180 LEU A N 1
ATOM 1380 C CA . LEU A 1 180 ? 3.751 24.239 0.273 1.00 90.12 180 LEU A CA 1
ATOM 1381 C C . LEU A 1 180 ? 4.715 23.042 0.214 1.00 90.12 180 LEU A C 1
ATOM 1383 O O . LEU A 1 180 ? 4.334 21.972 -0.248 1.00 90.12 180 LEU A O 1
ATOM 1387 N N . ASP A 1 181 ? 5.959 23.219 0.665 1.00 89.75 181 ASP A N 1
ATOM 1388 C CA . ASP A 1 181 ? 6.968 22.154 0.682 1.00 89.75 181 ASP A CA 1
ATOM 1389 C C . ASP A 1 181 ? 6.484 20.919 1.445 1.00 89.75 181 ASP A C 1
ATOM 1391 O O . ASP A 1 181 ? 5.984 21.012 2.572 1.00 89.75 181 ASP A O 1
ATOM 1395 N N . TRP A 1 182 ? 6.678 19.749 0.842 1.00 93.69 182 TRP A N 1
ATOM 1396 C CA . TRP A 1 182 ? 6.338 18.488 1.480 1.00 93.69 182 TRP A CA 1
ATOM 1397 C C . TRP A 1 182 ? 7.245 17.345 1.048 1.00 93.69 182 TRP A C 1
ATOM 1399 O O . TRP A 1 182 ? 7.894 17.379 -0.001 1.00 93.69 182 TRP A O 1
ATOM 1409 N N . ILE A 1 183 ? 7.279 16.320 1.892 1.00 95.44 183 ILE A N 1
ATOM 1410 C CA . ILE A 1 183 ? 7.977 15.063 1.653 1.00 95.44 183 ILE A CA 1
ATOM 1411 C C . ILE A 1 183 ? 6.980 13.927 1.885 1.00 95.44 183 ILE A C 1
ATOM 1413 O O . ILE A 1 183 ? 6.369 13.847 2.953 1.00 95.44 183 ILE A O 1
ATOM 1417 N N . VAL A 1 184 ? 6.853 13.052 0.891 1.00 97.38 184 VAL A N 1
ATOM 1418 C CA . VAL A 1 184 ? 6.062 11.821 0.945 1.00 97.38 184 VAL A CA 1
ATOM 1419 C C . VAL A 1 184 ? 7.018 10.644 0.781 1.00 97.38 184 VAL A C 1
ATOM 1421 O O . VAL A 1 184 ? 7.603 10.465 -0.293 1.00 97.38 184 VAL A O 1
ATOM 1424 N N . GLU A 1 185 ? 7.224 9.856 1.839 1.00 91.38 185 GLU A N 1
ATOM 1425 C CA . GLU A 1 185 ? 8.179 8.744 1.793 1.00 91.38 185 GLU A CA 1
ATOM 1426 C C . GLU A 1 185 ? 7.794 7.486 2.564 1.00 91.38 185 GLU A C 1
ATOM 1428 O O . GLU A 1 185 ? 7.110 7.561 3.573 1.00 91.38 185 GLU A O 1
ATOM 1433 N N . TYR A 1 186 ? 8.279 6.321 2.132 1.00 87.81 186 TYR A N 1
ATOM 1434 C CA . TYR A 1 186 ? 8.027 5.040 2.813 1.00 87.81 186 TYR A CA 1
ATOM 1435 C C . TYR A 1 186 ? 6.540 4.706 3.011 1.00 87.81 186 TYR A C 1
ATOM 1437 O O . TYR A 1 186 ? 6.191 3.961 3.922 1.00 87.81 186 TYR A O 1
ATOM 1445 N N . ASN A 1 187 ? 5.649 5.270 2.197 1.00 90.94 187 ASN A N 1
ATOM 1446 C CA . ASN A 1 187 ? 4.235 4.925 2.244 1.00 90.94 187 ASN A CA 1
ATOM 1447 C C . ASN A 1 187 ? 3.952 3.736 1.326 1.00 90.94 187 ASN A C 1
ATOM 1449 O O . ASN A 1 187 ? 4.584 3.577 0.279 1.00 90.94 187 ASN A O 1
ATOM 1453 N N . GLU A 1 188 ? 2.965 2.940 1.709 1.00 89.62 188 GLU A N 1
ATOM 1454 C CA . GLU A 1 188 ? 2.409 1.868 0.894 1.00 89.62 188 GLU A CA 1
ATOM 1455 C C . GLU A 1 188 ? 0.995 2.266 0.463 1.00 89.62 188 GLU A C 1
ATOM 1457 O O . GLU A 1 188 ? 0.145 2.568 1.298 1.00 89.62 188 GLU A O 1
ATOM 1462 N N . ILE A 1 189 ? 0.760 2.326 -0.847 1.00 95.44 189 ILE A N 1
ATOM 1463 C CA . ILE A 1 189 ? -0.491 2.784 -1.454 1.00 95.44 189 ILE A CA 1
ATOM 1464 C C . ILE A 1 189 ? -1.016 1.683 -2.367 1.00 95.44 189 ILE A C 1
ATOM 1466 O O . ILE A 1 189 ? -0.385 1.344 -3.369 1.00 95.44 189 ILE A O 1
ATOM 1470 N N . ILE A 1 190 ? -2.174 1.131 -2.018 1.00 88.19 190 ILE A N 1
ATOM 1471 C CA . ILE A 1 190 ? -2.733 -0.068 -2.633 1.00 88.19 190 ILE A CA 1
ATOM 1472 C C . ILE A 1 190 ? -4.14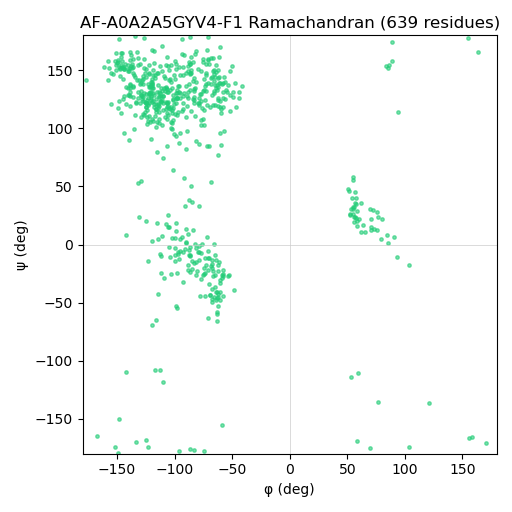4 0.211 -3.153 1.00 88.19 190 ILE A C 1
ATOM 1474 O O . ILE A 1 190 ? -5.056 0.558 -2.405 1.00 88.19 190 ILE A O 1
ATOM 1478 N N . ASN A 1 191 ? -4.338 -0.000 -4.452 1.00 82.44 191 ASN A N 1
ATOM 1479 C CA . ASN A 1 191 ? -5.619 0.125 -5.142 1.00 82.44 191 ASN A CA 1
ATOM 1480 C C . ASN A 1 191 ? -6.368 1.454 -4.885 1.00 82.44 191 ASN A C 1
ATOM 1482 O O . ASN A 1 191 ? -7.568 1.410 -4.583 1.00 82.44 191 ASN A O 1
ATOM 1486 N N . PRO A 1 192 ? -5.722 2.636 -4.973 1.00 89.19 192 PRO A N 1
ATOM 1487 C CA . PRO A 1 192 ? -6.490 3.869 -5.074 1.00 89.19 192 PRO A CA 1
ATOM 1488 C C . PRO A 1 192 ? -7.326 3.808 -6.356 1.00 89.19 192 PRO A C 1
ATOM 1490 O O . PRO A 1 192 ? -6.890 3.277 -7.382 1.00 89.19 192 PRO A O 1
ATOM 1493 N N . LYS A 1 193 ? -8.571 4.269 -6.278 1.00 89.00 193 LYS A N 1
ATOM 1494 C CA . LYS A 1 193 ? -9.506 4.167 -7.398 1.00 89.00 193 LYS A CA 1
ATOM 1495 C C . LYS A 1 193 ? -9.179 5.178 -8.503 1.00 89.00 193 LYS A C 1
ATOM 1497 O O . LYS A 1 193 ? -9.521 4.888 -9.648 1.00 89.00 193 LYS A O 1
ATOM 1502 N N . ASP A 1 194 ? -8.527 6.288 -8.168 1.00 95.56 194 ASP A N 1
ATOM 1503 C CA . ASP A 1 194 ? -7.923 7.212 -9.130 1.00 95.56 194 ASP A CA 1
ATOM 1504 C C . ASP A 1 194 ? -6.385 7.119 -9.030 1.00 95.56 194 ASP A C 1
ATOM 1506 O O . ASP A 1 194 ? -5.840 6.018 -9.211 1.00 95.56 194 ASP A O 1
ATOM 1510 N N . ASP A 1 195 ? -5.689 8.198 -8.671 1.00 98.31 195 ASP A N 1
ATOM 1511 C CA . ASP A 1 195 ? -4.230 8.231 -8.572 1.00 98.31 195 ASP A CA 1
ATOM 1512 C C . ASP A 1 195 ? -3.674 7.770 -7.214 1.00 98.31 195 ASP A C 1
ATOM 1514 O O . ASP A 1 195 ? -4.287 7.896 -6.150 1.00 98.31 195 ASP A O 1
ATOM 1518 N N . GLY A 1 196 ? -2.428 7.291 -7.209 1.00 98.12 196 GLY A N 1
ATOM 1519 C CA . GLY A 1 196 ? -1.671 7.178 -5.960 1.00 98.12 196 GLY A CA 1
ATOM 1520 C C . GLY A 1 196 ? -1.429 8.552 -5.333 1.00 98.12 196 GLY A C 1
ATOM 1521 O O . GLY A 1 196 ? -1.822 8.798 -4.191 1.00 98.12 196 GLY A O 1
ATOM 1522 N N . LEU A 1 197 ? -0.783 9.443 -6.084 1.00 98.62 197 LEU A N 1
ATOM 1523 C CA . LEU A 1 197 ? -0.587 10.844 -5.717 1.00 98.62 197 LEU A CA 1
ATOM 1524 C C . LEU A 1 197 ? -1.050 11.745 -6.867 1.00 98.62 197 LEU A C 1
ATOM 1526 O O . LEU A 1 197 ? -0.485 11.630 -7.953 1.00 98.62 197 LEU A O 1
ATOM 1530 N N . GLU A 1 198 ? -1.950 12.694 -6.615 1.00 98.00 198 GLU A N 1
ATOM 1531 C CA . GLU A 1 198 ? -2.292 13.765 -7.566 1.00 98.00 198 GLU A CA 1
ATOM 1532 C C . GLU A 1 198 ? -1.690 15.096 -7.091 1.00 98.00 198 GLU A C 1
ATOM 1534 O O . GLU A 1 198 ? -1.775 15.468 -5.918 1.00 98.00 198 GLU A O 1
ATOM 1539 N N . ILE A 1 199 ? -1.015 15.816 -7.992 1.00 96.81 199 ILE A N 1
ATOM 1540 C CA . ILE A 1 199 ? -0.423 17.117 -7.686 1.00 96.81 199 ILE A CA 1
ATOM 1541 C C . ILE A 1 199 ? -0.837 18.132 -8.742 1.00 96.81 199 ILE A C 1
ATOM 1543 O O . ILE A 1 199 ? -0.483 18.019 -9.919 1.00 96.81 199 ILE A O 1
ATOM 1547 N N . ARG A 1 200 ? -1.490 19.210 -8.301 1.00 94.31 200 ARG A N 1
ATOM 1548 C CA . ARG A 1 200 ? -1.949 20.294 -9.178 1.00 94.31 200 ARG A CA 1
ATOM 1549 C C . ARG A 1 200 ? -1.029 21.506 -9.090 1.00 94.31 200 ARG A C 1
ATOM 1551 O O . ARG A 1 200 ? -0.944 22.208 -8.076 1.00 94.31 200 ARG A O 1
ATOM 1558 N N . LEU A 1 201 ? -0.338 21.799 -10.195 1.00 92.25 201 LEU A N 1
ATOM 1559 C CA . LEU A 1 201 ? 0.725 22.806 -10.273 1.00 92.25 201 LEU A CA 1
ATOM 1560 C C . LEU A 1 201 ? 0.162 24.206 -10.550 1.00 92.25 201 LEU A C 1
ATOM 1562 O O . LEU A 1 201 ? 0.606 24.926 -11.440 1.00 92.25 201 LEU A O 1
ATOM 1566 N N . HIS A 1 202 ? -0.834 24.620 -9.773 1.00 89.81 202 HIS A N 1
ATOM 1567 C CA . HIS A 1 202 ? -1.425 25.946 -9.894 1.00 89.81 202 HIS A CA 1
ATOM 1568 C C . HIS A 1 202 ? -0.351 27.051 -9.849 1.00 89.81 202 HIS A C 1
ATOM 1570 O O . HIS A 1 202 ? 0.479 27.109 -8.931 1.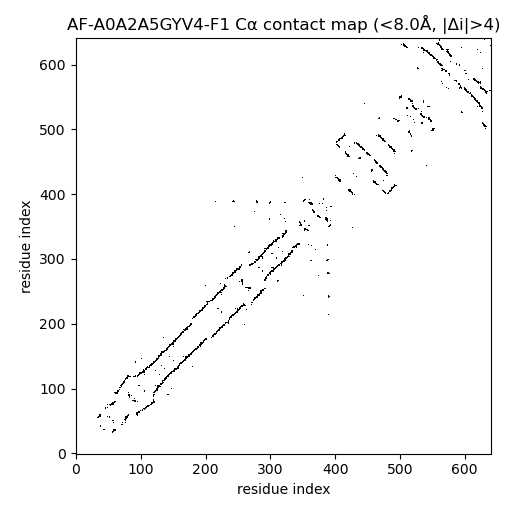00 89.81 202 HIS A O 1
ATOM 1576 N N . ASN A 1 203 ? -0.393 27.949 -10.840 1.00 84.19 203 ASN A N 1
ATOM 1577 C CA . ASN A 1 203 ? 0.507 29.094 -10.939 1.00 84.19 203 ASN A CA 1
ATOM 1578 C C . ASN A 1 203 ? 0.058 30.217 -9.988 1.00 84.19 203 ASN A C 1
ATOM 1580 O O . ASN A 1 203 ? -0.706 31.120 -10.340 1.00 84.19 203 ASN A O 1
ATOM 1584 N N . ASP A 1 204 ? 0.526 30.132 -8.749 1.00 78.38 204 ASP A N 1
ATOM 1585 C CA . ASP A 1 204 ? 0.169 31.014 -7.638 1.00 78.38 204 ASP A CA 1
ATOM 1586 C C . ASP A 1 204 ? 1.247 32.077 -7.326 1.00 78.38 204 ASP A C 1
ATOM 1588 O O . ASP A 1 204 ? 1.093 32.860 -6.385 1.00 78.38 204 ASP A O 1
ATOM 1592 N N . ASN A 1 205 ? 2.312 32.173 -8.139 1.00 68.62 205 ASN A N 1
ATOM 1593 C CA . ASN A 1 205 ? 3.490 33.034 -7.923 1.00 68.62 205 ASN A CA 1
ATOM 1594 C C . ASN A 1 205 ? 4.156 32.865 -6.538 1.00 68.62 205 ASN A C 1
ATOM 1596 O O . ASN A 1 205 ? 4.778 33.807 -6.027 1.00 68.62 205 ASN A O 1
ATOM 1600 N N . LYS A 1 206 ? 4.021 31.700 -5.897 1.00 67.94 206 LYS A N 1
ATOM 1601 C CA . LYS A 1 206 ? 4.710 31.414 -4.632 1.00 67.94 206 LYS A CA 1
ATOM 1602 C C . LYS A 1 206 ? 6.227 31.228 -4.852 1.00 67.94 206 LYS A C 1
ATOM 1604 O O . LYS A 1 206 ? 6.689 30.986 -5.964 1.00 67.94 206 LYS A O 1
ATOM 1609 N N . ALA A 1 207 ? 7.011 31.385 -3.780 1.00 77.94 207 ALA A N 1
ATOM 1610 C CA . ALA A 1 207 ? 8.476 31.235 -3.793 1.00 77.94 207 ALA A CA 1
ATOM 1611 C C . ALA A 1 207 ? 8.913 29.813 -4.187 1.00 77.94 207 ALA A C 1
ATOM 1613 O O . ALA A 1 207 ? 8.111 28.904 -4.065 1.00 77.94 207 ALA A O 1
ATOM 1614 N N . GLU A 1 208 ? 10.163 29.608 -4.611 1.00 85.62 208 GLU A N 1
ATOM 1615 C CA . GLU A 1 208 ? 10.669 28.268 -4.963 1.00 85.62 208 GLU A CA 1
ATOM 1616 C C . GLU A 1 208 ? 10.362 27.224 -3.873 1.00 85.62 208 GLU A C 1
ATOM 1618 O O . GLU A 1 208 ? 10.596 27.487 -2.690 1.00 85.62 208 GLU A O 1
ATOM 1623 N N . ARG A 1 209 ? 9.818 26.077 -4.292 1.00 88.38 209 ARG A N 1
ATOM 1624 C CA . ARG A 1 209 ? 9.384 24.956 -3.448 1.00 88.38 209 ARG A CA 1
ATOM 1625 C C . ARG A 1 209 ? 10.000 23.652 -3.931 1.00 88.38 209 ARG A C 1
ATOM 1627 O O . ARG A 1 209 ? 10.154 23.468 -5.137 1.00 88.38 209 ARG A O 1
ATOM 1634 N N . VAL A 1 210 ? 10.320 22.752 -3.009 1.00 90.56 210 VAL A N 1
ATOM 1635 C CA . VAL A 1 210 ? 10.862 21.423 -3.323 1.00 90.56 210 VAL A CA 1
ATOM 1636 C C . VAL A 1 210 ? 9.957 20.359 -2.721 1.00 90.56 210 VAL A C 1
ATOM 1638 O O . VAL A 1 210 ? 9.763 20.312 -1.507 1.00 90.56 210 VAL A O 1
ATOM 1641 N N . HIS A 1 211 ? 9.446 19.483 -3.580 1.00 93.62 211 HIS A N 1
ATOM 1642 C CA . HIS A 1 211 ? 8.648 18.326 -3.201 1.00 93.62 211 HIS A CA 1
ATOM 1643 C C . HIS A 1 211 ? 9.453 17.050 -3.424 1.00 93.62 211 HIS A C 1
ATOM 1645 O O . HIS A 1 211 ? 10.097 16.880 -4.465 1.00 93.62 211 HIS A O 1
ATOM 1651 N N . ILE A 1 212 ? 9.424 16.153 -2.443 1.00 97.19 212 ILE A N 1
ATOM 1652 C CA . ILE A 1 212 ? 10.163 14.889 -2.496 1.00 97.19 212 ILE A CA 1
ATOM 1653 C C . ILE A 1 212 ? 9.172 13.735 -2.382 1.00 97.19 212 ILE A C 1
ATOM 1655 O O . ILE A 1 212 ? 8.425 13.658 -1.409 1.00 97.19 212 ILE A O 1
ATOM 1659 N N . ILE A 1 213 ? 9.202 12.828 -3.356 1.00 98.56 213 ILE A N 1
ATOM 1660 C CA . ILE A 1 213 ? 8.443 11.575 -3.363 1.00 98.56 213 ILE A CA 1
ATOM 1661 C C . ILE A 1 213 ? 9.460 10.441 -3.431 1.00 98.56 213 ILE A C 1
ATOM 1663 O O . ILE A 1 213 ? 10.105 10.262 -4.470 1.00 98.56 213 ILE A O 1
ATOM 1667 N N . ARG A 1 214 ? 9.650 9.687 -2.343 1.00 97.12 214 ARG A N 1
ATOM 1668 C CA . ARG A 1 214 ? 10.681 8.640 -2.325 1.00 97.12 214 ARG A CA 1
ATOM 1669 C C . ARG A 1 214 ? 10.400 7.409 -1.485 1.00 97.12 214 ARG A C 1
ATOM 1671 O O . ARG A 1 214 ? 9.719 7.494 -0.479 1.00 97.12 214 ARG A O 1
ATOM 1678 N N . TYR A 1 215 ? 10.975 6.269 -1.856 1.00 91.75 215 TYR A N 1
ATOM 1679 C CA . TYR A 1 215 ? 10.815 4.999 -1.124 1.00 91.75 215 TYR A CA 1
ATOM 1680 C C . TYR A 1 215 ? 9.359 4.553 -0.935 1.00 91.75 215 TYR A C 1
ATOM 1682 O O . TYR A 1 215 ? 9.076 3.756 -0.047 1.00 91.75 215 TYR A O 1
ATOM 1690 N N . ASN A 1 216 ? 8.421 5.073 -1.731 1.00 94.19 216 ASN A N 1
ATOM 1691 C CA . ASN A 1 216 ? 7.027 4.656 -1.656 1.00 94.19 216 ASN A CA 1
ATOM 1692 C C . ASN A 1 216 ? 6.803 3.411 -2.516 1.00 94.19 216 ASN A C 1
ATOM 1694 O O . ASN A 1 216 ? 7.416 3.248 -3.576 1.00 94.19 216 ASN A O 1
ATOM 1698 N N . TYR A 1 217 ? 5.878 2.569 -2.077 1.00 93.31 217 TYR A N 1
ATOM 1699 C CA . TYR A 1 217 ? 5.341 1.467 -2.857 1.00 93.31 217 TYR A CA 1
ATOM 1700 C C . TYR A 1 217 ? 3.919 1.822 -3.287 1.00 93.31 217 TYR A C 1
ATOM 1702 O O . TYR A 1 217 ? 3.056 2.040 -2.442 1.00 93.31 217 TYR A O 1
ATOM 1710 N N . ILE A 1 218 ? 3.673 1.898 -4.593 1.00 97.06 218 ILE A N 1
ATOM 1711 C CA . ILE A 1 218 ? 2.369 2.253 -5.162 1.00 97.06 218 ILE A CA 1
ATOM 1712 C C . ILE A 1 218 ? 1.943 1.130 -6.096 1.00 97.06 218 ILE A C 1
ATOM 1714 O O . ILE A 1 218 ? 2.656 0.805 -7.050 1.00 97.06 218 ILE A O 1
ATOM 1718 N N . SER A 1 219 ? 0.788 0.524 -5.828 1.00 93.69 219 SER A N 1
ATOM 1719 C CA . SER A 1 219 ? 0.278 -0.578 -6.632 1.00 93.69 219 SER A CA 1
ATOM 1720 C C . SER A 1 219 ? -1.205 -0.468 -6.941 1.00 93.69 219 SER A C 1
ATOM 1722 O O . SER A 1 219 ? -2.012 -0.226 -6.049 1.00 93.69 219 SER A O 1
ATOM 1724 N N . GLY A 1 220 ? -1.566 -0.732 -8.198 1.00 82.06 220 GLY A N 1
ATOM 1725 C CA . GLY A 1 220 ? -2.961 -0.950 -8.584 1.00 82.06 220 GLY A CA 1
ATOM 1726 C C . GLY A 1 220 ? -3.800 0.321 -8.693 1.00 82.06 220 GLY A C 1
ATOM 1727 O O . GLY A 1 220 ? -5.017 0.232 -8.552 1.00 82.06 220 GLY A O 1
ATOM 1728 N N . ALA A 1 221 ? -3.176 1.479 -8.923 1.00 91.38 221 ALA A N 1
ATOM 1729 C CA . ALA A 1 221 ? -3.901 2.727 -9.145 1.00 91.38 221 ALA A CA 1
ATOM 1730 C C . ALA A 1 221 ? -4.846 2.628 -10.354 1.00 91.38 221 ALA A C 1
ATOM 1732 O O . ALA A 1 221 ? -4.493 2.034 -11.382 1.00 91.38 221 ALA A O 1
ATOM 1733 N N . GLY A 1 222 ? -6.054 3.176 -10.210 1.00 87.25 222 GLY A N 1
ATOM 1734 C CA . GLY A 1 222 ? -7.079 3.185 -11.252 1.00 87.25 222 GLY A CA 1
ATOM 1735 C C . GLY A 1 222 ? -6.788 4.160 -12.393 1.00 87.25 222 GLY A C 1
ATOM 1736 O O . GLY A 1 222 ? -7.219 3.892 -13.519 1.00 87.25 222 GLY A O 1
ATOM 1737 N N . GLU A 1 223 ? -5.994 5.200 -12.132 1.00 96.69 223 GLU A N 1
ATOM 1738 C CA . GLU A 1 223 ? -5.319 6.010 -13.148 1.00 96.69 223 GLU A CA 1
ATOM 1739 C C . GLU A 1 223 ? -3.794 5.885 -13.011 1.00 96.69 223 GLU A C 1
ATOM 1741 O O . GLU A 1 223 ? -3.229 4.833 -13.360 1.00 96.69 223 GLU A O 1
ATOM 1746 N N . ASP A 1 224 ? -3.118 6.922 -12.529 1.00 98.69 224 ASP A N 1
ATOM 1747 C CA . ASP A 1 224 ? -1.671 7.013 -12.460 1.00 98.69 224 ASP A CA 1
ATOM 1748 C C . ASP A 1 224 ? -1.123 6.612 -11.085 1.00 98.69 224 ASP A C 1
ATOM 1750 O O . ASP A 1 224 ? -1.749 6.726 -10.035 1.00 98.69 224 ASP A O 1
ATOM 1754 N N . GLY A 1 225 ? 0.119 6.129 -11.054 1.00 98.62 225 GLY A N 1
ATOM 1755 C CA . GLY A 1 225 ? 0.823 5.984 -9.780 1.00 98.62 225 GLY A CA 1
ATOM 1756 C C . GLY A 1 225 ? 1.062 7.347 -9.124 1.00 98.62 225 GLY A C 1
ATOM 1757 O O . GLY A 1 225 ? 0.806 7.529 -7.937 1.00 98.62 225 GLY A O 1
ATOM 1758 N N . ILE A 1 226 ? 1.557 8.300 -9.913 1.00 98.81 226 ILE A N 1
ATOM 1759 C CA . ILE A 1 226 ? 1.756 9.702 -9.542 1.00 98.81 226 ILE A CA 1
ATOM 1760 C C . ILE A 1 226 ? 1.348 10.553 -10.744 1.00 98.81 226 ILE A C 1
ATOM 1762 O O . ILE A 1 226 ? 1.907 10.342 -11.820 1.00 98.81 226 ILE A O 1
ATOM 1766 N N . GLN A 1 227 ? 0.484 11.546 -10.561 1.00 98.38 227 GLN A N 1
ATOM 1767 C CA . GLN A 1 227 ? 0.092 12.490 -11.602 1.00 98.38 227 GLN A CA 1
ATOM 1768 C C . GLN A 1 227 ? 0.574 13.912 -11.286 1.00 98.38 227 GLN A C 1
ATOM 1770 O O . GLN A 1 227 ? 0.322 14.471 -10.218 1.00 98.38 227 GLN A O 1
ATOM 1775 N N . LEU A 1 228 ? 1.287 14.518 -12.242 1.00 97.56 228 LEU A N 1
ATOM 1776 C CA . LEU A 1 228 ? 1.678 15.929 -12.214 1.00 97.56 228 LEU A CA 1
ATOM 1777 C C . LEU A 1 228 ? 0.840 16.720 -13.225 1.00 97.56 228 LEU A C 1
ATOM 1779 O O . LEU A 1 228 ? 0.998 16.571 -14.439 1.00 97.56 228 LEU A O 1
ATOM 1783 N N . ILE A 1 229 ? -0.018 17.607 -12.731 1.00 96.38 229 ILE A N 1
ATOM 1784 C CA . ILE A 1 229 ? -0.974 18.341 -13.561 1.00 96.38 229 ILE A CA 1
ATOM 1785 C C . ILE A 1 229 ? -0.474 19.764 -13.826 1.00 96.38 229 ILE A C 1
ATOM 1787 O O . ILE A 1 229 ? -0.513 20.633 -12.948 1.00 96.38 229 ILE A O 1
ATOM 1791 N N . ASP A 1 230 ? -0.037 20.010 -15.061 1.00 94.12 230 ASP A N 1
ATOM 1792 C CA . ASP A 1 230 ? 0.513 21.286 -15.526 1.00 94.12 230 ASP A CA 1
ATOM 1793 C C . ASP A 1 230 ? -0.563 22.374 -15.692 1.00 94.12 230 ASP A C 1
ATOM 1795 O O . ASP A 1 230 ? -1.693 22.126 -16.135 1.00 94.12 230 ASP A O 1
ATOM 1799 N N . TYR A 1 231 ? -0.167 23.615 -15.418 1.00 92.75 231 TYR A N 1
ATOM 1800 C CA . TYR A 1 231 ? -0.925 24.836 -15.684 1.00 92.75 231 TYR A CA 1
ATOM 1801 C C . TYR A 1 231 ? -0.009 25.847 -16.376 1.00 92.75 231 TYR A C 1
ATOM 1803 O O . TYR A 1 231 ? 1.198 25.829 -16.186 1.00 92.75 231 TYR A O 1
ATOM 1811 N N . ASP A 1 232 ? -0.578 26.776 -17.151 1.00 88.81 232 ASP A N 1
ATOM 1812 C CA . ASP A 1 232 ? 0.221 27.764 -17.886 1.00 88.81 232 ASP A CA 1
ATOM 1813 C C . ASP A 1 232 ? 1.226 28.525 -16.983 1.00 88.81 232 ASP A C 1
ATOM 1815 O O . ASP A 1 232 ? 0.858 29.357 -16.140 1.00 88.81 232 ASP A O 1
ATOM 1819 N N . GLY A 1 233 ? 2.514 28.298 -17.255 1.00 87.06 233 GLY A N 1
ATOM 1820 C CA . GLY A 1 233 ? 3.664 28.972 -16.652 1.00 87.06 233 GLY A CA 1
ATOM 1821 C C . GLY A 1 233 ? 4.193 28.315 -15.375 1.00 87.06 233 GLY A C 1
ATOM 1822 O O . GLY A 1 233 ? 3.483 27.623 -14.665 1.00 87.06 233 GLY A O 1
ATOM 1823 N N . ASN A 1 234 ? 5.452 28.596 -15.051 1.00 88.69 234 ASN A N 1
ATOM 1824 C CA . ASN A 1 234 ? 6.146 28.009 -13.903 1.00 88.69 234 ASN A CA 1
ATOM 1825 C C . ASN A 1 234 ? 5.554 28.407 -12.528 1.00 88.69 234 ASN A C 1
ATOM 1827 O O . ASN A 1 234 ? 5.579 29.581 -12.146 1.00 88.69 234 ASN A O 1
ATOM 1831 N N . SER A 1 235 ? 5.109 27.421 -11.746 1.00 89.31 235 SER A N 1
ATOM 1832 C CA . SER A 1 235 ? 4.575 27.573 -10.383 1.00 89.31 235 SER A CA 1
ATOM 1833 C C . SER A 1 235 ? 5.640 27.722 -9.282 1.00 89.31 235 SER A C 1
ATOM 1835 O O . SER A 1 235 ? 5.314 27.990 -8.120 1.00 89.31 235 SER A O 1
ATOM 1837 N N . GLY A 1 236 ? 6.920 27.565 -9.626 1.00 88.50 236 GLY A N 1
ATOM 1838 C CA . GLY A 1 236 ? 8.061 27.611 -8.712 1.00 88.50 236 GLY A CA 1
ATOM 1839 C C . GLY A 1 236 ? 8.352 26.286 -8.004 1.00 88.50 236 GLY A C 1
ATOM 1840 O O . GLY A 1 236 ? 9.170 26.275 -7.089 1.00 88.50 236 GLY A O 1
ATOM 1841 N N . ARG A 1 237 ? 7.689 25.188 -8.385 1.00 90.62 237 ARG A N 1
ATOM 1842 C CA . ARG A 1 237 ? 7.903 23.859 -7.795 1.00 90.62 237 ARG A CA 1
ATOM 1843 C C . ARG A 1 237 ? 9.049 23.112 -8.482 1.00 90.62 237 ARG A C 1
ATOM 1845 O O . ARG A 1 237 ? 9.274 23.235 -9.685 1.00 90.62 237 ARG A O 1
ATOM 1852 N N . GLU A 1 238 ? 9.760 22.319 -7.698 1.00 94.12 238 GLU A N 1
ATOM 1853 C CA . GLU A 1 238 ? 10.742 21.336 -8.142 1.00 94.12 238 GLU A CA 1
ATOM 1854 C C . GLU A 1 238 ? 10.408 19.984 -7.507 1.00 94.12 238 GLU A C 1
ATOM 1856 O O . GLU A 1 238 ? 10.073 19.918 -6.325 1.00 94.12 238 GLU A O 1
ATOM 1861 N N . PHE A 1 239 ? 10.514 18.912 -8.289 1.00 97.62 239 PHE A N 1
ATOM 1862 C CA . PHE A 1 239 ? 10.192 17.556 -7.857 1.00 97.62 239 PHE A CA 1
ATOM 1863 C C . PHE A 1 239 ? 11.431 16.666 -7.852 1.00 97.62 239 PHE A C 1
ATOM 1865 O O . PHE A 1 239 ? 12.159 16.587 -8.845 1.00 97.62 239 PHE A O 1
ATOM 1872 N N . GLN A 1 240 ? 11.633 15.946 -6.752 1.00 98.19 240 GLN A N 1
ATOM 1873 C CA . GLN A 1 240 ? 12.566 14.826 -6.657 1.00 98.19 240 GLN A CA 1
ATOM 1874 C C . GLN A 1 240 ? 11.756 13.551 -6.433 1.00 98.19 240 GLN A C 1
ATOM 1876 O O . GLN A 1 240 ? 11.188 13.351 -5.363 1.00 98.19 240 GLN A O 1
ATOM 1881 N N . ILE A 1 241 ? 11.683 12.708 -7.460 1.00 98.88 241 ILE A N 1
ATOM 1882 C CA . ILE A 1 241 ? 10.884 11.482 -7.478 1.00 98.88 241 ILE A CA 1
ATOM 1883 C C . ILE A 1 241 ? 11.856 10.318 -7.601 1.00 98.88 241 ILE A C 1
ATOM 1885 O O . ILE A 1 241 ? 12.398 10.076 -8.684 1.00 98.88 241 ILE A O 1
ATOM 1889 N N . HIS A 1 242 ? 12.146 9.636 -6.495 1.00 98.75 242 HIS A N 1
ATOM 1890 C CA . HIS A 1 242 ? 13.203 8.631 -6.500 1.00 98.75 242 HIS A CA 1
ATOM 1891 C C . HIS A 1 242 ? 12.997 7.449 -5.573 1.00 98.75 242 HIS A C 1
ATOM 1893 O O . HIS A 1 242 ? 12.423 7.584 -4.508 1.00 98.75 242 HIS A O 1
ATOM 1899 N N . HIS A 1 243 ? 13.547 6.290 -5.924 1.00 98.25 243 HIS A N 1
ATOM 1900 C CA . HIS A 1 243 ? 13.471 5.083 -5.092 1.00 98.25 243 HIS A CA 1
ATOM 1901 C C . HIS A 1 243 ? 12.046 4.602 -4.820 1.00 98.25 243 HIS A C 1
ATOM 1903 O O . HIS A 1 243 ? 11.816 3.875 -3.865 1.00 98.25 243 HIS A O 1
ATOM 1909 N N . ASN A 1 244 ? 11.079 4.977 -5.658 1.00 98.62 244 ASN A N 1
ATOM 1910 C CA . ASN A 1 244 ? 9.719 4.458 -5.568 1.00 98.62 244 ASN A CA 1
ATOM 1911 C C . ASN A 1 244 ? 9.569 3.193 -6.419 1.00 98.62 244 ASN A C 1
ATOM 1913 O O . ASN A 1 244 ? 10.153 3.089 -7.503 1.00 98.62 244 ASN A O 1
ATOM 1917 N N . THR A 1 245 ? 8.721 2.279 -5.963 1.00 97.88 245 THR A N 1
ATOM 1918 C CA . THR A 1 245 ? 8.257 1.124 -6.736 1.00 97.88 245 THR A CA 1
ATOM 1919 C C . THR A 1 245 ? 6.802 1.359 -7.115 1.00 97.88 245 THR A C 1
ATOM 1921 O O . THR A 1 245 ? 5.929 1.354 -6.253 1.00 97.88 245 THR A O 1
ATOM 1924 N N . ILE A 1 246 ? 6.545 1.596 -8.401 1.00 98.62 246 ILE A N 1
ATOM 1925 C CA . ILE A 1 246 ? 5.237 1.990 -8.934 1.00 98.62 246 ILE A CA 1
ATOM 1926 C C . ILE A 1 246 ? 4.801 0.972 -9.979 1.00 98.62 246 ILE A C 1
ATOM 1928 O O . ILE A 1 246 ? 5.397 0.864 -11.061 1.00 98.62 246 ILE A O 1
ATOM 1932 N N . ILE A 1 247 ? 3.775 0.195 -9.647 1.00 95.25 247 ILE A N 1
ATOM 1933 C CA . ILE A 1 247 ? 3.411 -0.984 -10.425 1.00 95.25 247 ILE A CA 1
ATOM 1934 C C . ILE A 1 247 ? 1.907 -1.128 -10.628 1.00 95.25 247 ILE A C 1
ATOM 1936 O O . ILE A 1 247 ? 1.106 -0.769 -9.772 1.00 95.25 247 ILE A O 1
ATOM 1940 N N . ASN A 1 248 ? 1.520 -1.790 -11.715 1.00 92.56 248 ASN A N 1
ATOM 1941 C CA . ASN A 1 248 ? 0.124 -2.136 -11.993 1.00 92.56 248 ASN A CA 1
ATOM 1942 C C . ASN A 1 248 ? -0.839 -0.932 -12.039 1.00 92.56 248 ASN A C 1
ATOM 1944 O O . ASN A 1 248 ? -2.035 -1.128 -11.838 1.00 92.56 248 ASN A O 1
ATOM 1948 N N . SER A 1 249 ? -0.353 0.286 -12.294 1.00 95.25 249 SER A N 1
ATOM 1949 C CA . SER A 1 249 ? -1.216 1.433 -12.581 1.00 95.25 249 SER A CA 1
ATOM 1950 C C . SER A 1 249 ? -1.941 1.198 -13.904 1.00 95.25 249 SER A C 1
ATOM 1952 O O . SER A 1 249 ? -1.316 0.849 -14.915 1.00 95.25 249 SER A O 1
ATOM 1954 N N . ALA A 1 250 ? -3.260 1.378 -13.908 1.00 91.69 250 ALA A N 1
ATOM 1955 C CA . ALA A 1 250 ? -4.081 1.168 -15.095 1.00 91.69 250 ALA A CA 1
ATOM 1956 C C . ALA A 1 250 ? -3.778 2.191 -16.204 1.00 91.69 250 ALA A C 1
ATOM 1958 O O . ALA A 1 250 ? -4.004 1.896 -17.382 1.00 91.69 250 ALA A O 1
ATOM 1959 N N . MET A 1 251 ? -3.221 3.354 -15.851 1.00 98.12 251 MET A N 1
ATOM 1960 C CA . MET A 1 251 ? -2.681 4.338 -16.781 1.00 98.12 251 MET A CA 1
ATOM 1961 C C . MET A 1 251 ? -1.154 4.447 -16.647 1.00 98.12 251 MET A C 1
ATOM 1963 O O . MET A 1 251 ? -0.431 3.557 -17.109 1.00 98.12 251 MET A O 1
ATOM 1967 N N . VAL A 1 252 ? -0.610 5.521 -16.095 1.00 98.69 252 VAL A N 1
ATOM 1968 C CA . VAL A 1 252 ? 0.825 5.811 -16.160 1.00 98.69 252 VAL A CA 1
ATOM 1969 C C . VAL A 1 252 ? 1.476 5.616 -14.798 1.00 98.69 252 VAL A C 1
ATOM 1971 O O . VAL A 1 252 ? 0.902 5.894 -13.759 1.00 98.69 252 VAL A O 1
ATOM 1974 N N . GLY A 1 253 ? 2.709 5.114 -14.762 1.00 98.69 253 GLY A N 1
ATOM 1975 C CA . GLY A 1 253 ? 3.459 5.076 -13.506 1.00 98.69 253 GLY A CA 1
ATOM 1976 C C . GLY A 1 253 ? 3.709 6.487 -12.956 1.00 98.69 253 GLY A C 1
ATOM 1977 O O . GLY A 1 253 ? 3.367 6.782 -11.816 1.00 98.69 253 GLY A O 1
ATOM 1978 N N . LEU A 1 254 ? 4.279 7.359 -13.790 1.00 98.81 254 LEU A N 1
ATOM 1979 C CA . LEU A 1 254 ? 4.380 8.802 -13.554 1.00 98.81 254 LEU A CA 1
ATOM 1980 C C . LEU A 1 254 ? 3.749 9.566 -14.726 1.00 98.81 254 LEU A C 1
ATOM 1982 O O . LEU A 1 254 ? 4.348 9.646 -15.805 1.00 98.81 254 LEU A O 1
ATOM 1986 N N . GLY A 1 255 ? 2.549 10.085 -14.493 1.00 98.25 255 GLY A N 1
ATOM 1987 C CA . GLY A 1 255 ? 1.733 10.853 -15.421 1.00 98.25 255 GLY A CA 1
ATOM 1988 C C . GLY A 1 255 ? 2.055 12.347 -15.417 1.00 98.25 255 GLY A C 1
ATOM 1989 O O . GLY A 1 255 ? 2.426 12.929 -14.395 1.00 98.25 255 GLY A O 1
ATOM 1990 N N . CYS A 1 256 ? 1.913 12.989 -16.573 1.00 97.56 256 CYS A N 1
ATOM 1991 C CA . CYS A 1 256 ? 2.010 14.434 -16.749 1.00 97.56 256 CYS A CA 1
ATOM 1992 C C . CYS A 1 256 ? 0.920 14.902 -17.713 1.00 97.56 256 CYS A C 1
ATOM 1994 O O . CYS A 1 256 ? 0.946 14.551 -18.894 1.00 97.56 256 CYS A O 1
ATOM 1996 N N . THR A 1 257 ? 0.026 15.771 -17.252 1.00 96.69 257 THR A N 1
ATOM 1997 C CA . THR A 1 257 ? -1.101 16.283 -18.049 1.00 96.69 257 THR A CA 1
ATOM 1998 C C . THR A 1 257 ? -1.014 17.800 -18.230 1.00 96.69 257 THR A C 1
ATOM 2000 O O . THR A 1 257 ? -0.200 18.462 -17.591 1.00 96.69 257 THR A O 1
ATOM 2003 N N . ILE A 1 258 ? -1.809 18.371 -19.146 1.00 94.50 258 ILE A N 1
ATOM 2004 C CA . ILE A 1 258 ? -1.794 19.810 -19.479 1.00 94.50 258 ILE A CA 1
ATOM 2005 C C . ILE A 1 258 ? -3.073 20.536 -19.071 1.00 94.50 258 ILE A C 1
ATOM 2007 O O . ILE A 1 258 ? -4.162 19.972 -19.121 1.00 94.50 258 ILE A O 1
ATOM 2011 N N . ASN A 1 259 ? -2.963 21.845 -18.830 1.00 91.62 259 ASN A N 1
ATOM 2012 C CA . ASN A 1 259 ? -4.090 22.769 -18.660 1.00 91.62 259 ASN A CA 1
ATOM 2013 C C . ASN A 1 259 ? -5.074 22.374 -17.544 1.00 91.62 259 ASN A C 1
ATOM 2015 O O . ASN A 1 259 ? -6.282 22.584 -17.693 1.00 91.62 259 ASN A O 1
ATOM 2019 N N . GLY A 1 260 ? -4.579 21.807 -16.442 1.00 92.81 260 GLY A N 1
ATOM 2020 C CA . GLY A 1 260 ? -5.436 21.367 -15.342 1.00 92.81 260 GLY A CA 1
ATOM 2021 C C . GLY A 1 260 ? -6.291 20.138 -15.659 1.00 92.81 260 GLY A C 1
ATOM 2022 O O . GLY A 1 260 ? -7.345 19.974 -15.049 1.00 92.81 260 GLY A O 1
ATOM 2023 N N . ASN A 1 261 ? -5.906 19.332 -16.651 1.00 94.62 261 ASN A N 1
ATOM 2024 C CA . ASN A 1 261 ? -6.615 18.106 -16.999 1.00 94.62 261 ASN A CA 1
ATOM 2025 C C . ASN A 1 261 ? -6.313 17.005 -15.971 1.00 94.62 261 ASN A C 1
ATOM 2027 O O . ASN A 1 261 ? -5.216 16.464 -15.982 1.00 94.62 261 ASN A O 1
ATOM 2031 N N . THR A 1 262 ? -7.289 16.673 -15.132 1.00 93.00 262 THR A N 1
ATOM 2032 C CA . THR A 1 262 ? -7.200 15.635 -14.083 1.00 93.00 262 THR A CA 1
ATOM 2033 C C . THR A 1 262 ? -7.489 14.225 -14.611 1.00 93.00 262 THR A C 1
ATOM 2035 O O . THR A 1 262 ? -7.841 13.344 -13.852 1.00 93.00 262 THR A O 1
ATOM 2038 N N . VAL A 1 263 ? -7.530 14.035 -15.932 1.00 92.75 263 VAL A N 1
ATOM 2039 C CA . VAL A 1 263 ? -7.781 12.722 -16.543 1.00 92.75 263 VAL A CA 1
ATOM 2040 C C . VAL A 1 263 ? -6.633 12.443 -17.483 1.00 92.75 263 VAL A C 1
ATOM 2042 O O . VAL A 1 263 ? -6.445 13.194 -18.450 1.00 92.75 263 VAL A O 1
ATOM 2045 N N . GLU A 1 264 ? -5.879 11.380 -17.242 1.00 94.31 264 GLU A N 1
ATOM 2046 C CA . GLU A 1 264 ? -4.697 11.098 -18.048 1.00 94.31 264 GLU A CA 1
ATOM 2047 C C . GLU A 1 264 ? -5.076 10.770 -19.508 1.00 94.31 264 GLU A C 1
ATOM 2049 O O . GLU A 1 264 ? -5.996 10.014 -19.839 1.00 94.31 264 GLU A O 1
ATOM 2054 N N . ASP A 1 265 ? -4.371 11.422 -20.432 1.00 93.75 265 ASP A N 1
ATOM 2055 C CA . ASP A 1 265 ? -4.587 11.362 -21.880 1.00 93.75 265 ASP A CA 1
ATOM 2056 C C . ASP A 1 265 ? -3.358 10.836 -22.648 1.00 93.75 265 ASP A C 1
ATOM 2058 O O . ASP A 1 265 ? -3.345 10.744 -23.886 1.00 93.75 265 ASP A O 1
ATOM 2062 N N . TYR A 1 266 ? -2.327 10.458 -21.895 1.00 96.56 266 TYR A N 1
ATOM 2063 C CA . TYR A 1 266 ? -1.023 9.954 -22.282 1.00 96.56 266 TYR A CA 1
ATOM 2064 C C . TYR A 1 266 ? -0.174 10.929 -23.099 1.00 96.56 266 TYR A C 1
ATOM 2066 O O . TYR A 1 266 ? 0.809 10.504 -23.722 1.00 96.56 266 TYR A O 1
ATOM 2074 N N . ASN A 1 267 ? -0.549 12.201 -23.227 1.00 94.88 267 ASN A N 1
ATOM 2075 C CA . ASN A 1 267 ? 0.149 13.119 -24.127 1.00 94.88 267 ASN A CA 1
ATOM 2076 C C . ASN A 1 267 ? 1.430 13.697 -23.523 1.00 94.88 267 ASN A C 1
ATOM 2078 O O . ASN A 1 267 ? 2.263 14.193 -24.292 1.00 94.88 267 ASN A O 1
ATOM 2082 N N . GLY A 1 268 ? 1.618 13.570 -22.208 1.00 95.69 268 GLY A N 1
ATOM 2083 C CA . GLY A 1 268 ? 2.632 14.313 -21.470 1.00 95.69 268 GLY A CA 1
ATOM 2084 C C . GLY A 1 268 ? 2.277 15.797 -21.399 1.00 95.69 268 GLY A C 1
ATOM 2085 O O . GLY A 1 268 ? 1.241 16.239 -21.906 1.00 95.69 268 GLY A O 1
ATOM 2086 N N . SER A 1 269 ? 3.178 16.595 -20.834 1.00 95.12 269 SER A N 1
ATOM 2087 C CA . SER A 1 269 ? 2.925 18.015 -20.600 1.00 95.12 269 SER A CA 1
ATOM 2088 C C . SER A 1 269 ? 3.990 18.946 -21.172 1.00 95.12 269 SER A C 1
ATOM 2090 O O . SER A 1 269 ? 4.974 18.531 -21.797 1.00 95.12 269 SER A O 1
ATOM 2092 N N . TYR A 1 270 ? 3.751 20.248 -21.005 1.00 92.69 270 TYR A N 1
ATOM 2093 C CA . TYR A 1 270 ? 4.729 21.296 -21.280 1.00 92.69 270 TYR A CA 1
ATOM 2094 C C . TYR A 1 270 ? 5.302 21.901 -19.994 1.00 92.69 270 TYR A C 1
ATOM 2096 O O . TYR A 1 270 ? 5.966 22.936 -20.084 1.00 92.69 270 TYR A O 1
ATOM 2104 N N . MET A 1 271 ? 5.101 21.219 -18.859 1.00 92.56 271 MET A N 1
ATOM 2105 C CA . MET A 1 271 ? 5.477 21.659 -17.518 1.00 92.56 271 MET A CA 1
ATOM 2106 C C . MET A 1 271 ? 6.885 22.263 -17.504 1.00 92.56 271 MET A C 1
ATOM 2108 O O . MET A 1 271 ? 7.853 21.668 -18.002 1.00 92.56 271 MET A O 1
ATOM 2112 N N . GLU A 1 272 ? 6.963 23.490 -16.987 1.00 91.25 272 GLU A N 1
ATOM 2113 C CA . GLU A 1 272 ? 8.178 24.307 -16.932 1.00 91.25 272 GLU A CA 1
ATOM 2114 C C . GLU A 1 272 ? 8.992 24.034 -15.659 1.00 91.25 272 GLU A C 1
ATOM 2116 O O . GLU A 1 272 ? 10.177 24.369 -15.589 1.00 91.25 272 GLU A O 1
ATOM 2121 N N . GLU A 1 273 ? 8.362 23.429 -14.661 1.00 93.19 273 GLU A N 1
ATOM 2122 C CA . GLU A 1 273 ? 8.929 22.955 -13.411 1.00 93.19 273 GLU A CA 1
ATOM 2123 C C . GLU A 1 273 ? 9.976 21.878 -13.656 1.00 93.19 273 GLU A C 1
ATOM 2125 O O . GLU A 1 273 ? 9.924 21.105 -14.615 1.00 93.19 273 GLU A O 1
ATOM 2130 N N . LYS A 1 274 ? 10.947 21.821 -12.748 1.00 95.31 274 LYS A N 1
ATOM 2131 C CA . LYS A 1 274 ? 11.987 20.802 -12.800 1.00 95.31 274 LYS A CA 1
ATOM 2132 C C . LYS A 1 274 ? 11.479 19.527 -12.152 1.00 95.31 274 LYS A C 1
ATOM 2134 O O . LYS A 1 274 ? 10.983 19.565 -11.029 1.00 95.31 274 LYS A O 1
ATOM 2139 N N . ALA A 1 275 ? 11.675 18.405 -12.830 1.00 97.75 275 ALA A N 1
ATOM 2140 C CA . ALA A 1 275 ? 11.426 17.086 -12.267 1.00 97.75 275 ALA A CA 1
ATOM 2141 C C . ALA A 1 275 ? 12.660 16.194 -12.432 1.00 97.75 275 ALA A C 1
ATOM 2143 O O . ALA A 1 275 ? 13.154 15.971 -13.539 1.00 97.75 275 ALA A O 1
ATOM 2144 N N . PHE A 1 276 ? 13.163 15.672 -11.321 1.00 98.75 276 PHE A N 1
ATOM 2145 C CA . PHE A 1 276 ? 14.247 14.701 -11.287 1.00 98.75 276 PHE A CA 1
ATOM 2146 C C . PHE A 1 276 ? 13.665 13.341 -10.921 1.00 98.75 276 PHE A C 1
ATOM 2148 O O . PHE A 1 276 ? 13.267 13.123 -9.780 1.00 98.75 276 PHE A O 1
ATOM 2155 N N . VAL A 1 277 ? 13.616 12.439 -11.896 1.00 98.88 277 VAL A N 1
ATOM 2156 C CA . VAL A 1 277 ? 13.028 11.104 -11.776 1.00 98.88 277 VAL A CA 1
ATOM 2157 C C . VAL A 1 277 ? 14.155 10.086 -11.840 1.00 98.88 277 VAL A C 1
ATOM 2159 O O . VAL A 1 277 ? 14.702 9.829 -12.918 1.00 98.88 277 VAL A O 1
ATOM 2162 N N . TYR A 1 278 ? 14.555 9.532 -10.699 1.00 98.88 278 TYR A N 1
ATOM 2163 C CA . TYR A 1 278 ? 15.711 8.643 -10.673 1.00 98.88 278 TYR A CA 1
ATOM 2164 C C . TYR A 1 278 ? 15.616 7.479 -9.719 1.00 98.88 278 TYR A C 1
ATOM 2166 O O . TYR A 1 278 ? 14.973 7.576 -8.687 1.00 98.88 278 TYR A O 1
ATOM 2174 N N . ASN A 1 279 ? 16.291 6.379 -10.052 1.00 98.81 279 ASN A N 1
ATOM 2175 C CA . ASN A 1 279 ? 16.306 5.198 -9.196 1.00 98.81 279 ASN A CA 1
ATOM 2176 C C . ASN A 1 279 ? 14.885 4.725 -8.846 1.00 98.81 279 ASN A C 1
ATOM 2178 O O . ASN A 1 279 ? 14.626 4.391 -7.713 1.00 98.81 279 ASN A O 1
ATOM 2182 N N . ASN A 1 280 ? 13.915 4.747 -9.763 1.00 98.94 280 ASN A N 1
ATOM 2183 C CA . ASN A 1 280 ? 12.577 4.185 -9.518 1.00 98.94 280 ASN A CA 1
ATOM 2184 C C . ASN A 1 280 ? 12.392 2.867 -10.278 1.00 98.94 280 ASN A C 1
ATOM 2186 O O . ASN A 1 280 ? 13.080 2.607 -11.271 1.00 98.94 280 ASN A O 1
ATOM 2190 N N . VAL A 1 281 ? 11.411 2.070 -9.860 1.00 98.88 281 VAL A N 1
ATOM 2191 C CA . VAL A 1 281 ? 10.868 0.954 -10.642 1.00 98.88 281 VAL A CA 1
ATOM 2192 C C . VAL A 1 281 ? 9.480 1.330 -11.140 1.00 98.88 281 VAL A C 1
ATOM 2194 O O . VAL A 1 281 ? 8.582 1.587 -10.347 1.00 98.88 281 VAL A O 1
ATOM 2197 N N . PHE A 1 282 ? 9.296 1.298 -12.457 1.00 98.88 282 PHE A N 1
ATOM 2198 C CA . PHE A 1 282 ? 7.999 1.373 -13.121 1.00 98.88 282 PHE A CA 1
ATOM 2199 C C . PHE A 1 282 ? 7.746 0.030 -13.801 1.00 98.88 282 PHE A C 1
ATOM 2201 O O . PHE A 1 282 ? 8.377 -0.274 -14.817 1.00 98.88 282 PHE A O 1
ATOM 2208 N N . ASN A 1 283 ? 6.875 -0.807 -13.239 1.00 98.50 283 ASN A N 1
ATOM 2209 C CA . ASN A 1 283 ? 6.658 -2.160 -13.754 1.00 98.50 283 ASN A CA 1
ATOM 2210 C C . ASN A 1 283 ? 5.175 -2.470 -13.976 1.00 98.50 283 ASN A C 1
ATOM 2212 O O . ASN A 1 283 ? 4.374 -2.378 -13.055 1.00 98.50 283 ASN A O 1
ATOM 2216 N N . ASN A 1 284 ? 4.837 -2.960 -15.171 1.00 96.50 284 ASN A N 1
ATOM 2217 C CA . ASN A 1 284 ? 3.482 -3.418 -15.509 1.00 96.50 284 ASN A CA 1
ATOM 2218 C C . ASN A 1 284 ? 2.404 -2.318 -15.419 1.00 96.50 284 ASN A C 1
ATOM 2220 O O . ASN A 1 284 ? 1.277 -2.580 -15.020 1.00 96.50 284 ASN A O 1
ATOM 2224 N N . ASN A 1 285 ? 2.761 -1.088 -15.788 1.00 97.38 285 ASN A N 1
ATOM 2225 C CA . ASN A 1 285 ? 1.821 0.027 -15.961 1.00 97.38 285 ASN A CA 1
ATOM 2226 C C . ASN A 1 285 ? 1.387 0.116 -17.436 1.00 97.38 285 ASN A C 1
ATOM 2228 O O . ASN A 1 285 ? 2.083 -0.420 -18.305 1.00 97.38 285 ASN A O 1
ATOM 2232 N N . ASN A 1 286 ? 0.313 0.830 -17.785 1.00 97.94 286 ASN A N 1
ATOM 2233 C CA . ASN A 1 286 ? -0.002 1.034 -19.206 1.00 97.94 286 ASN A CA 1
ATOM 2234 C C . ASN A 1 286 ? 1.105 1.830 -19.922 1.00 97.94 286 ASN A C 1
ATOM 2236 O O . ASN A 1 286 ? 1.591 1.420 -20.983 1.00 97.94 286 ASN A O 1
ATOM 2240 N N . HIS A 1 287 ? 1.567 2.918 -19.303 1.00 98.69 287 HIS A N 1
ATOM 2241 C CA . HIS A 1 287 ? 2.828 3.572 -19.654 1.00 98.69 287 HIS A CA 1
ATOM 2242 C C . HIS A 1 287 ? 3.742 3.686 -18.430 1.00 98.69 287 HIS A C 1
ATOM 2244 O O . HIS A 1 287 ? 3.272 3.779 -17.301 1.00 98.69 287 HIS A O 1
ATOM 2250 N N . GLY A 1 288 ? 5.060 3.691 -18.631 1.00 98.69 288 GLY A N 1
ATOM 2251 C CA . GLY A 1 288 ? 5.999 3.934 -17.533 1.00 98.69 288 GLY A CA 1
ATOM 2252 C C . GLY A 1 288 ? 5.950 5.392 -17.077 1.00 98.69 288 GLY A C 1
ATOM 2253 O O . GLY A 1 288 ? 5.571 5.673 -15.945 1.00 98.69 288 GLY A O 1
ATOM 2254 N N . ILE A 1 289 ? 6.315 6.308 -17.977 1.00 98.81 289 ILE A N 1
ATOM 2255 C CA . ILE A 1 289 ? 6.395 7.752 -17.725 1.00 98.81 289 ILE A CA 1
ATOM 2256 C C . ILE A 1 289 ? 5.837 8.520 -18.928 1.00 98.81 289 ILE A C 1
ATOM 2258 O O . ILE A 1 289 ? 6.271 8.292 -20.065 1.00 98.81 289 ILE A O 1
ATOM 2262 N N . THR A 1 290 ? 4.946 9.480 -18.686 1.00 98.12 290 THR A N 1
ATOM 2263 C CA . THR A 1 290 ? 4.639 10.566 -19.627 1.00 98.12 290 THR A CA 1
ATOM 2264 C C . THR A 1 290 ? 5.379 11.821 -19.158 1.00 98.12 290 THR A C 1
ATOM 2266 O O . THR A 1 290 ? 5.359 12.194 -17.993 1.00 98.12 290 THR A O 1
ATOM 2269 N N . GLY A 1 291 ? 6.180 12.403 -20.047 1.00 94.94 291 GLY A N 1
ATOM 2270 C CA . GLY A 1 291 ? 7.180 13.401 -19.683 1.00 94.94 291 GLY A CA 1
ATOM 2271 C C . GLY A 1 291 ? 6.725 14.848 -19.857 1.00 94.94 291 GLY A C 1
ATOM 2272 O O . GLY A 1 291 ? 5.607 15.144 -20.280 1.00 94.94 291 GLY A O 1
ATOM 2273 N N . ALA A 1 292 ? 7.662 15.749 -19.560 1.00 94.12 292 ALA A N 1
ATOM 2274 C CA . ALA A 1 292 ? 7.515 17.202 -19.611 1.00 94.12 292 ALA A CA 1
ATOM 2275 C C . ALA A 1 292 ? 8.708 17.871 -20.325 1.00 94.12 292 ALA A C 1
ATOM 2277 O O . ALA A 1 292 ? 9.557 17.186 -20.903 1.00 94.12 292 ALA A O 1
ATOM 2278 N N . ASN A 1 293 ? 8.815 19.207 -20.263 1.00 93.56 293 ASN A N 1
ATOM 2279 C CA . ASN A 1 293 ? 9.882 19.979 -20.916 1.00 93.56 293 ASN A CA 1
ATOM 2280 C C . ASN A 1 293 ? 11.191 20.093 -20.110 1.00 93.56 293 ASN A C 1
ATOM 2282 O O . ASN A 1 293 ? 12.223 20.379 -20.721 1.00 93.56 293 ASN A O 1
ATOM 2286 N N . ASN A 1 294 ? 11.160 19.901 -18.782 1.00 95.38 294 ASN A N 1
ATOM 2287 C CA . ASN A 1 294 ? 12.303 20.064 -17.865 1.00 95.38 294 ASN A CA 1
ATOM 2288 C C . ASN A 1 294 ? 12.478 18.865 -16.903 1.00 95.38 294 ASN A C 1
ATOM 2290 O O . ASN A 1 294 ? 12.571 19.021 -15.685 1.00 95.38 294 ASN A O 1
ATOM 2294 N N . MET A 1 295 ? 12.537 17.652 -17.454 1.00 98.00 295 MET A N 1
ATOM 2295 C CA . MET A 1 295 ? 12.582 16.396 -16.702 1.00 98.00 295 MET A CA 1
ATOM 2296 C C . MET A 1 295 ? 13.857 15.580 -16.980 1.00 98.00 295 MET A C 1
ATOM 2298 O O . MET A 1 295 ? 14.135 15.194 -18.119 1.00 98.00 295 MET A O 1
ATOM 2302 N N . LEU A 1 296 ? 14.625 15.269 -15.933 1.00 98.31 296 LEU A N 1
ATOM 2303 C CA . LEU A 1 296 ? 15.718 14.293 -16.005 1.00 98.31 296 LEU A CA 1
ATOM 2304 C C . LEU A 1 296 ? 15.234 12.923 -15.555 1.00 98.31 296 LEU A C 1
ATOM 2306 O O . LEU A 1 296 ? 14.751 12.793 -14.436 1.00 98.31 296 LEU A O 1
ATOM 2310 N N . VAL A 1 297 ? 15.435 11.909 -16.394 1.00 98.81 297 VAL A N 1
ATOM 2311 C CA . VAL A 1 297 ? 15.035 10.527 -16.109 1.00 98.81 297 VAL A CA 1
ATOM 2312 C C . VAL A 1 297 ? 16.267 9.621 -16.154 1.00 98.81 297 VAL A C 1
ATOM 2314 O O . VAL A 1 297 ? 16.792 9.350 -17.234 1.00 98.81 297 VAL A O 1
ATOM 2317 N N . PHE A 1 298 ? 16.780 9.165 -15.011 1.00 98.88 298 PHE A N 1
ATOM 2318 C CA . PHE A 1 298 ? 18.003 8.349 -14.985 1.00 98.88 298 PHE A CA 1
ATOM 2319 C C . PHE A 1 298 ? 18.036 7.296 -13.880 1.00 98.88 298 PHE A C 1
ATOM 2321 O O . PHE A 1 298 ? 17.380 7.446 -12.866 1.00 98.88 298 PHE A O 1
ATOM 2328 N N . ASN A 1 299 ? 18.794 6.216 -14.056 1.00 98.88 299 ASN A N 1
ATOM 2329 C CA . ASN A 1 299 ? 18.864 5.086 -13.117 1.00 98.88 299 ASN A CA 1
ATOM 2330 C C . ASN A 1 299 ? 17.519 4.389 -12.845 1.00 98.88 299 ASN A C 1
ATOM 2332 O O . ASN A 1 299 ? 17.404 3.664 -11.866 1.00 98.88 299 ASN A O 1
ATOM 2336 N N . ASN A 1 300 ? 16.478 4.583 -13.654 1.00 98.94 300 ASN A N 1
ATOM 2337 C CA . ASN A 1 300 ? 15.198 3.903 -13.436 1.00 98.94 300 ASN A CA 1
ATOM 2338 C C . ASN A 1 300 ? 15.188 2.529 -14.116 1.00 98.94 300 ASN A C 1
ATOM 2340 O O . ASN A 1 300 ? 15.864 2.326 -15.125 1.00 98.94 300 ASN A O 1
ATOM 2344 N N . ILE A 1 301 ? 14.357 1.614 -13.622 1.00 98.94 301 ILE A N 1
ATOM 2345 C CA . ILE A 1 301 ? 13.947 0.420 -14.368 1.00 98.94 301 ILE A CA 1
ATOM 2346 C C . ILE A 1 301 ? 12.507 0.620 -14.830 1.00 98.94 301 ILE A C 1
ATOM 2348 O O . ILE A 1 301 ? 11.611 0.834 -14.019 1.00 98.94 301 ILE A O 1
ATOM 2352 N N . ILE A 1 302 ? 12.286 0.536 -16.138 1.00 98.94 302 ILE A N 1
ATOM 2353 C CA . ILE A 1 302 ? 10.989 0.721 -16.787 1.00 98.94 302 ILE A CA 1
ATOM 2354 C C . ILE A 1 302 ? 10.694 -0.542 -17.580 1.00 98.94 302 ILE A C 1
ATOM 2356 O O . ILE A 1 302 ? 11.319 -0.822 -18.609 1.00 98.94 302 ILE A O 1
ATOM 2360 N N . SER A 1 303 ? 9.765 -1.342 -17.075 1.00 98.75 303 SER A N 1
ATOM 2361 C CA . SER A 1 303 ? 9.540 -2.678 -17.602 1.00 98.75 303 SER A CA 1
ATOM 2362 C C . SER A 1 303 ? 8.072 -3.044 -17.713 1.00 98.75 303 SER A C 1
ATOM 2364 O O . SER A 1 303 ? 7.220 -2.573 -16.961 1.00 98.75 303 SER A O 1
ATOM 2366 N N . LYS A 1 304 ? 7.773 -3.928 -18.666 1.00 97.69 304 LYS A N 1
ATOM 2367 C CA . LYS A 1 304 ? 6.430 -4.473 -18.889 1.00 97.69 304 LYS A CA 1
ATOM 2368 C C . LYS A 1 304 ? 5.360 -3.398 -19.097 1.00 97.69 304 LYS A C 1
ATOM 2370 O O . LYS A 1 304 ? 4.195 -3.663 -18.829 1.00 97.69 304 LYS A O 1
ATOM 2375 N N . SER A 1 305 ? 5.724 -2.206 -19.579 1.00 98.56 305 SER A N 1
ATOM 2376 C CA . SER A 1 305 ? 4.719 -1.211 -19.935 1.00 98.56 305 SER A CA 1
ATOM 2377 C C . SER A 1 305 ? 3.847 -1.745 -21.068 1.00 98.56 305 SER A C 1
ATOM 2379 O O . SER A 1 305 ? 4.369 -2.115 -22.128 1.00 98.56 305 SER A O 1
ATOM 2381 N N . GLU A 1 306 ? 2.529 -1.776 -20.862 1.00 97.81 306 GLU A N 1
ATOM 2382 C CA . GLU A 1 306 ? 1.595 -2.356 -21.834 1.00 97.81 306 GLU A CA 1
ATOM 2383 C C . GLU A 1 306 ? 1.656 -1.638 -23.185 1.00 97.81 306 GLU A C 1
ATOM 2385 O O . GLU A 1 306 ? 1.438 -2.257 -24.229 1.00 97.81 306 GLU A O 1
ATOM 2390 N N . ASN A 1 307 ? 1.968 -0.339 -23.183 1.00 98.19 307 ASN A N 1
ATOM 2391 C CA . ASN A 1 307 ? 2.027 0.490 -24.377 1.00 98.19 307 ASN A CA 1
ATOM 2392 C C . ASN A 1 307 ? 3.412 1.100 -24.602 1.00 98.19 307 ASN A C 1
ATOM 2394 O O . ASN A 1 307 ? 4.095 0.719 -25.553 1.00 98.19 307 ASN A O 1
ATOM 2398 N N . THR A 1 308 ? 3.838 2.038 -23.751 1.00 98.56 308 THR A N 1
ATOM 2399 C CA . THR A 1 308 ? 5.120 2.737 -23.925 1.00 98.56 308 THR A CA 1
ATOM 2400 C C . THR A 1 308 ? 5.856 2.917 -22.598 1.00 98.56 308 THR A C 1
ATOM 2402 O O . THR A 1 308 ? 5.255 3.360 -21.628 1.00 98.56 308 THR A O 1
ATOM 2405 N N . GLY A 1 309 ? 7.162 2.641 -22.559 1.00 98.62 309 GLY A N 1
ATOM 2406 C CA . GLY A 1 309 ? 8.012 2.892 -21.394 1.00 98.62 309 GLY A CA 1
ATOM 2407 C C . GLY A 1 309 ? 8.104 4.384 -21.067 1.00 98.62 309 GLY A C 1
ATOM 2408 O O . GLY A 1 309 ? 7.587 4.817 -20.046 1.00 98.62 309 GLY A O 1
ATOM 2409 N N . ILE A 1 310 ? 8.707 5.191 -21.946 1.00 98.50 310 ILE A N 1
ATOM 2410 C CA . ILE A 1 310 ? 8.752 6.661 -21.809 1.00 98.50 310 ILE A CA 1
ATOM 2411 C C . ILE A 1 310 ? 8.102 7.347 -23.005 1.00 98.50 310 ILE A C 1
ATOM 2413 O O . ILE A 1 310 ? 8.459 7.092 -24.157 1.00 98.50 310 ILE A O 1
ATOM 2417 N N . LYS A 1 311 ? 7.218 8.307 -22.752 1.00 97.12 311 LYS A N 1
ATOM 2418 C CA . LYS A 1 311 ? 6.606 9.129 -23.795 1.00 97.12 311 LYS A CA 1
ATOM 2419 C C . LYS A 1 311 ? 6.787 10.619 -23.518 1.00 97.12 311 LYS A C 1
ATOM 2421 O O . LYS A 1 311 ? 6.789 11.023 -22.369 1.00 97.12 311 LYS A O 1
ATOM 2426 N N . LYS A 1 312 ? 6.911 11.439 -24.570 1.00 94.50 312 LYS A N 1
ATOM 2427 C CA . LYS A 1 312 ? 6.952 12.919 -24.490 1.00 94.50 312 LYS A CA 1
ATOM 2428 C C . LYS A 1 312 ? 8.039 13.443 -23.538 1.00 94.50 312 LYS A C 1
ATOM 2430 O O . LYS A 1 312 ? 7.780 14.188 -22.607 1.00 94.50 312 LYS A O 1
ATOM 2435 N N . LEU A 1 313 ? 9.287 13.079 -23.802 1.00 94.00 313 LEU A N 1
ATOM 2436 C CA . LEU A 1 313 ? 10.435 13.584 -23.048 1.00 94.00 313 LEU A CA 1
ATOM 2437 C C . LEU A 1 313 ? 11.318 14.422 -23.981 1.00 94.00 313 LEU A C 1
ATOM 2439 O O . LEU A 1 313 ? 12.294 13.919 -24.538 1.00 94.00 313 LEU A O 1
ATOM 2443 N N . ASP A 1 314 ? 10.928 15.673 -24.230 1.00 86.81 314 ASP A N 1
ATOM 2444 C CA . ASP A 1 314 ? 11.558 16.559 -25.217 1.00 86.81 314 ASP A CA 1
ATOM 2445 C C . ASP A 1 314 ? 12.073 17.883 -24.612 1.00 86.81 314 ASP A C 1
ATOM 2447 O O . ASP A 1 314 ? 12.111 18.073 -23.399 1.00 86.81 314 ASP A O 1
ATOM 2451 N N . ASN A 1 315 ? 12.556 18.788 -25.468 1.00 92.75 315 ASN A N 1
ATOM 2452 C CA . ASN A 1 315 ? 13.162 20.068 -25.084 1.00 92.75 315 ASN A CA 1
ATOM 2453 C C . ASN A 1 315 ? 14.392 19.927 -24.169 1.00 92.75 315 ASN A C 1
ATOM 2455 O O . ASN A 1 315 ? 15.455 19.530 -24.651 1.00 92.75 315 ASN A O 1
ATOM 2459 N N . ASN A 1 316 ? 14.288 20.318 -22.896 1.00 95.62 316 ASN A N 1
ATOM 2460 C CA . ASN A 1 316 ? 15.385 20.252 -21.930 1.00 95.62 316 ASN A CA 1
ATOM 2461 C C . ASN A 1 316 ? 15.402 18.921 -21.160 1.00 95.62 316 ASN A C 1
ATOM 2463 O O . ASN A 1 316 ? 16.318 18.668 -20.377 1.00 95.62 316 ASN A O 1
ATOM 2467 N N . SER A 1 317 ? 14.410 18.063 -21.393 1.00 97.19 317 SER A N 1
ATOM 2468 C CA . SER A 1 317 ? 14.306 16.749 -20.775 1.00 97.19 317 SER A CA 1
ATOM 2469 C C . SER A 1 317 ? 15.196 15.715 -21.453 1.00 97.19 317 SER A C 1
ATOM 2471 O O . SER A 1 317 ? 15.475 15.794 -22.655 1.00 97.19 317 SER A O 1
ATOM 2473 N N . LYS A 1 318 ? 15.647 14.718 -20.685 1.00 97.69 318 LYS A N 1
ATOM 2474 C CA . LYS A 1 318 ? 16.482 13.633 -21.212 1.00 97.69 318 LYS A CA 1
ATOM 2475 C C . LYS A 1 318 ? 16.426 12.377 -20.349 1.00 97.69 318 LYS A C 1
ATOM 2477 O O . LYS A 1 318 ? 16.449 12.481 -19.123 1.00 97.69 318 LYS A O 1
ATOM 2482 N N . ALA A 1 319 ? 16.417 11.213 -21.005 1.00 98.19 319 ALA A N 1
ATOM 2483 C CA . ALA A 1 319 ? 16.503 9.911 -20.350 1.00 98.19 319 ALA A CA 1
ATOM 2484 C C . ALA A 1 319 ? 17.815 9.176 -20.668 1.00 98.19 319 ALA A C 1
ATOM 2486 O O . ALA A 1 319 ? 18.141 8.926 -21.829 1.00 98.19 319 ALA A O 1
ATOM 2487 N N . ASP A 1 320 ? 18.577 8.801 -19.647 1.00 98.31 320 ASP A N 1
ATOM 2488 C CA . ASP A 1 320 ? 19.853 8.089 -19.793 1.00 98.31 320 ASP A CA 1
ATOM 2489 C C . ASP A 1 320 ? 20.122 7.214 -18.569 1.00 98.31 320 ASP A C 1
ATOM 2491 O O . ASP A 1 320 ? 19.573 7.486 -17.511 1.00 98.31 320 ASP A O 1
ATOM 2495 N N . PHE A 1 321 ? 20.963 6.188 -18.684 1.00 98.69 321 PHE A N 1
ATOM 2496 C CA . PHE A 1 321 ? 21.207 5.230 -17.592 1.00 98.69 321 PHE A CA 1
ATOM 2497 C C . PHE A 1 321 ? 19.931 4.551 -17.059 1.00 98.69 321 PHE A C 1
ATOM 2499 O O . PHE A 1 321 ? 19.852 4.262 -15.875 1.00 98.69 321 PHE A O 1
ATOM 2506 N N . ASN A 1 322 ? 18.914 4.315 -17.888 1.00 98.88 322 ASN A N 1
ATOM 2507 C CA . ASN A 1 322 ? 17.732 3.548 -17.484 1.00 98.88 322 ASN A CA 1
ATOM 2508 C C . ASN A 1 322 ? 17.785 2.130 -18.056 1.00 98.88 322 ASN A C 1
ATOM 2510 O O . ASN A 1 322 ? 18.371 1.904 -19.117 1.00 98.88 322 ASN A O 1
ATOM 2514 N N . CYS A 1 323 ? 17.120 1.197 -17.384 1.00 98.81 323 CYS A N 1
ATOM 2515 C CA . CYS A 1 323 ? 16.872 -0.146 -17.881 1.00 98.81 323 CYS A CA 1
ATOM 2516 C C . CYS A 1 323 ? 15.471 -0.237 -18.475 1.00 98.81 323 CYS A C 1
ATOM 2518 O O . CYS A 1 323 ? 14.489 0.080 -17.806 1.00 98.81 323 CYS A O 1
ATOM 2520 N N . PHE A 1 324 ? 15.381 -0.694 -19.719 1.00 98.88 324 PHE A N 1
ATOM 2521 C CA . PHE A 1 324 ? 14.128 -0.966 -20.403 1.00 98.88 324 PHE A CA 1
ATOM 2522 C C . PHE A 1 324 ? 13.974 -2.462 -20.634 1.00 98.88 324 PHE A C 1
ATOM 2524 O O . PHE A 1 324 ? 14.852 -3.096 -21.218 1.00 98.88 324 PHE A O 1
ATOM 2531 N N . PHE A 1 325 ? 12.843 -3.034 -20.224 1.00 98.69 325 PHE A N 1
ATOM 2532 C CA . PHE A 1 325 ? 12.617 -4.460 -20.425 1.00 98.69 325 PHE A CA 1
ATOM 2533 C C . PHE A 1 325 ? 11.166 -4.816 -20.714 1.00 98.69 325 PHE A C 1
ATOM 2535 O O . PHE A 1 325 ? 10.270 -4.552 -19.918 1.00 98.69 325 PHE A O 1
ATOM 2542 N N . ASN A 1 326 ? 10.941 -5.513 -21.828 1.00 98.19 326 ASN A N 1
ATOM 2543 C CA . ASN A 1 326 ? 9.641 -6.080 -22.188 1.00 98.19 326 ASN A CA 1
ATOM 2544 C C . ASN A 1 326 ? 8.489 -5.053 -22.222 1.00 98.19 326 ASN A C 1
ATOM 2546 O O . ASN A 1 326 ? 7.343 -5.399 -21.946 1.00 98.19 326 ASN A O 1
ATOM 2550 N N . ASN A 1 327 ? 8.781 -3.796 -22.555 1.00 98.56 327 ASN A N 1
ATOM 2551 C CA . ASN A 1 327 ? 7.756 -2.813 -22.894 1.00 98.56 327 ASN A CA 1
ATOM 2552 C C . ASN A 1 327 ? 7.256 -3.083 -24.319 1.00 98.56 327 ASN A C 1
ATOM 2554 O O . ASN A 1 327 ? 8.032 -3.518 -25.173 1.00 98.56 327 ASN A O 1
ATOM 2558 N N . THR A 1 328 ? 5.991 -2.782 -24.621 1.00 98.62 328 THR A N 1
ATOM 2559 C CA . THR A 1 328 ? 5.508 -2.874 -26.014 1.00 98.62 328 THR A CA 1
ATOM 2560 C C . THR A 1 328 ? 6.287 -1.925 -26.934 1.00 98.62 328 THR A C 1
ATOM 2562 O O . THR A 1 328 ? 6.661 -2.292 -28.051 1.00 98.62 328 THR A O 1
ATOM 2565 N N . VAL A 1 329 ? 6.569 -0.717 -26.446 1.00 98.38 329 VAL A N 1
ATOM 2566 C CA . VAL A 1 329 ? 7.490 0.257 -27.035 1.00 98.38 329 VAL A CA 1
ATOM 2567 C C . VAL A 1 329 ? 8.336 0.829 -25.903 1.00 98.38 329 VAL A C 1
ATOM 2569 O O . VAL A 1 329 ? 7.784 1.318 -24.928 1.00 98.38 329 VAL A O 1
ATOM 2572 N N . ASP A 1 330 ? 9.664 0.818 -25.995 1.00 98.38 330 ASP A N 1
ATOM 2573 C CA . ASP A 1 330 ? 10.486 1.362 -24.900 1.00 98.38 330 ASP A CA 1
ATOM 2574 C C . ASP A 1 330 ? 10.331 2.880 -24.763 1.00 98.38 330 ASP A C 1
ATOM 2576 O O . ASP A 1 330 ? 10.262 3.409 -23.655 1.00 98.38 330 ASP A O 1
ATOM 2580 N N . PHE A 1 331 ? 10.224 3.595 -25.886 1.00 97.19 331 PHE A N 1
ATOM 2581 C CA . PHE A 1 331 ? 10.071 5.045 -25.876 1.00 97.19 331 PHE A CA 1
ATOM 2582 C C . PHE A 1 331 ? 9.416 5.618 -27.140 1.00 97.19 331 PHE A C 1
ATOM 2584 O O . PHE A 1 331 ? 9.564 5.091 -28.244 1.00 97.19 331 PHE A O 1
ATOM 2591 N N . SER A 1 332 ? 8.730 6.754 -26.988 1.00 96.81 332 SER A N 1
ATOM 2592 C CA . SER A 1 332 ? 8.092 7.502 -28.077 1.00 96.81 332 SER A CA 1
ATOM 2593 C C . SER A 1 332 ? 8.188 9.011 -27.846 1.00 96.81 332 SER A C 1
ATOM 2595 O O . SER A 1 332 ? 7.812 9.512 -26.791 1.00 96.81 332 SER A O 1
ATOM 2597 N N . ASN A 1 333 ? 8.675 9.769 -28.834 1.00 95.00 333 ASN A N 1
ATOM 2598 C CA . ASN A 1 333 ? 8.916 11.216 -28.700 1.00 95.00 333 ASN A CA 1
ATOM 2599 C C . ASN A 1 333 ? 9.755 11.572 -27.454 1.00 95.00 333 ASN A C 1
ATOM 2601 O O . ASN A 1 333 ? 9.408 12.480 -26.702 1.00 95.00 333 ASN A O 1
ATOM 2605 N N . ALA A 1 334 ? 10.839 10.829 -27.229 1.00 95.88 334 ALA A N 1
ATOM 2606 C CA . ALA A 1 334 ? 11.747 11.019 -26.105 1.00 95.88 334 ALA A CA 1
ATOM 2607 C C . ALA A 1 334 ? 13.192 11.206 -26.590 1.00 95.88 334 ALA A C 1
ATOM 2609 O O . ALA A 1 334 ? 13.612 10.585 -27.571 1.00 95.88 334 ALA A O 1
ATOM 2610 N N . ILE A 1 335 ? 13.954 12.053 -25.898 1.00 96.56 335 ILE A N 1
ATOM 2611 C CA . ILE A 1 335 ? 15.387 12.251 -26.121 1.00 96.56 335 ILE A CA 1
ATOM 2612 C C . ILE A 1 335 ? 16.158 11.323 -25.181 1.00 96.56 335 ILE A C 1
ATOM 2614 O O . ILE A 1 335 ? 16.101 11.478 -23.960 1.00 96.56 335 ILE A O 1
ATOM 2618 N N . LEU A 1 336 ? 16.906 10.379 -25.757 1.00 96.62 336 LEU A N 1
ATOM 2619 C CA . LEU A 1 336 ? 17.704 9.413 -25.003 1.00 96.62 336 LEU A CA 1
ATOM 2620 C C . LEU A 1 336 ? 19.207 9.716 -25.039 1.00 96.62 336 LEU A C 1
ATOM 2622 O O . LEU A 1 336 ? 19.714 10.327 -25.983 1.00 96.62 336 LEU A O 1
ATOM 2626 N N . GLY A 1 337 ? 19.919 9.276 -24.003 1.00 96.44 337 GLY A N 1
ATOM 2627 C CA . GLY A 1 337 ? 21.369 9.085 -24.011 1.00 96.44 337 GLY A CA 1
ATOM 2628 C C . GLY A 1 337 ? 21.790 7.652 -24.363 1.00 96.44 337 GLY A C 1
ATOM 2629 O O . GLY A 1 337 ? 20.954 6.769 -24.569 1.00 96.44 337 GLY A O 1
ATOM 2630 N N . ASP A 1 338 ? 23.104 7.441 -24.448 1.00 97.12 338 ASP A N 1
ATOM 2631 C CA . ASP A 1 338 ? 23.715 6.199 -24.945 1.00 97.12 338 ASP A CA 1
ATOM 2632 C C . ASP A 1 338 ? 23.927 5.132 -23.852 1.00 97.12 338 ASP A C 1
ATOM 2634 O O . ASP A 1 338 ? 24.372 4.029 -24.164 1.00 97.12 338 ASP A O 1
ATOM 2638 N N . SER A 1 339 ? 23.645 5.443 -22.580 1.00 98.38 339 SER A N 1
ATOM 2639 C CA . SER A 1 339 ? 23.943 4.568 -21.432 1.00 98.38 339 SER A CA 1
ATOM 2640 C C . SER A 1 339 ? 22.729 3.775 -20.941 1.00 98.38 339 SER A C 1
ATOM 2642 O O . SER A 1 339 ? 22.811 3.106 -19.915 1.00 98.38 339 SER A O 1
ATOM 2644 N N . ASN A 1 340 ? 21.599 3.854 -21.646 1.00 98.50 340 ASN A N 1
ATOM 2645 C CA . ASN A 1 340 ? 20.433 3.021 -21.363 1.00 98.50 340 ASN A CA 1
ATOM 2646 C C . ASN A 1 340 ? 20.726 1.542 -21.686 1.00 98.50 340 ASN A C 1
ATOM 2648 O O . ASN A 1 340 ? 21.404 1.239 -22.672 1.00 98.50 340 ASN A O 1
ATOM 2652 N N . ILE A 1 341 ? 20.181 0.629 -20.883 1.00 98.06 341 ILE A N 1
ATOM 2653 C CA . ILE A 1 341 ? 20.269 -0.823 -21.081 1.00 98.06 341 ILE A CA 1
ATOM 2654 C C . ILE A 1 341 ? 18.897 -1.391 -21.465 1.00 98.06 341 ILE A C 1
ATOM 2656 O O . ILE A 1 341 ? 17.865 -0.847 -21.082 1.00 98.06 341 ILE A O 1
ATOM 2660 N N . PHE A 1 342 ? 18.888 -2.470 -22.250 1.00 98.25 342 PHE A N 1
ATOM 2661 C CA . PHE A 1 342 ? 17.677 -3.065 -22.836 1.00 98.25 342 PHE A CA 1
ATOM 2662 C C . PHE A 1 342 ? 17.630 -4.576 -22.564 1.00 98.25 342 PHE A C 1
ATOM 2664 O O . PHE A 1 342 ? 17.617 -5.385 -23.490 1.00 98.25 342 PHE A O 1
ATOM 2671 N N . GLU A 1 343 ? 17.721 -4.955 -21.291 1.00 97.12 343 GLU A N 1
ATOM 2672 C CA . GLU A 1 343 ? 17.897 -6.338 -20.832 1.00 97.12 343 GLU A CA 1
ATOM 2673 C C . GLU A 1 343 ? 17.000 -6.615 -19.620 1.00 97.12 343 GLU A C 1
ATOM 2675 O O . GLU A 1 343 ? 16.517 -5.683 -18.982 1.00 97.12 343 GLU A O 1
ATOM 2680 N N . ASP A 1 344 ? 16.770 -7.890 -19.299 1.00 98.06 344 ASP A N 1
ATOM 2681 C CA . ASP A 1 344 ? 15.986 -8.277 -18.118 1.00 98.06 344 ASP A CA 1
ATOM 2682 C C . ASP A 1 344 ? 16.651 -7.750 -16.833 1.00 98.06 344 ASP A C 1
ATOM 2684 O O . ASP A 1 344 ? 17.822 -8.069 -16.595 1.00 98.06 344 ASP A O 1
ATOM 2688 N N . PRO A 1 345 ? 15.946 -6.966 -15.992 1.00 97.56 345 PRO A N 1
ATOM 2689 C CA . PRO A 1 345 ? 16.487 -6.512 -14.717 1.00 97.56 345 PRO A CA 1
ATOM 2690 C C . PRO A 1 345 ? 16.685 -7.652 -13.713 1.00 97.56 345 PRO A C 1
ATOM 2692 O O . PRO A 1 345 ? 17.371 -7.439 -12.720 1.00 97.56 345 PRO A O 1
ATOM 2695 N N . LEU A 1 346 ? 16.125 -8.844 -13.953 1.00 95.69 346 LEU A N 1
ATOM 2696 C CA . LEU A 1 346 ? 16.196 -10.000 -13.056 1.00 95.69 346 LEU A CA 1
ATOM 2697 C C . LEU A 1 346 ? 15.700 -9.660 -11.646 1.00 95.69 346 LEU A C 1
ATOM 2699 O O . LEU A 1 346 ? 16.412 -9.830 -10.659 1.00 95.69 346 LEU A O 1
ATOM 2703 N N . PHE A 1 347 ? 14.470 -9.155 -11.566 1.00 93.06 347 PHE A N 1
ATOM 2704 C CA . PHE A 1 347 ? 13.836 -8.857 -10.287 1.00 93.06 347 PHE A CA 1
ATOM 2705 C C . PHE A 1 347 ? 13.585 -10.120 -9.455 1.00 93.06 347 PHE A C 1
ATOM 2707 O O . PHE A 1 347 ? 13.066 -11.122 -9.956 1.00 93.06 347 PHE A O 1
ATOM 2714 N N . ASN A 1 348 ? 13.865 -10.012 -8.161 1.00 85.12 348 ASN A N 1
ATOM 2715 C CA . ASN A 1 348 ? 13.243 -10.824 -7.125 1.00 85.12 348 ASN A CA 1
ATOM 2716 C C . ASN A 1 348 ? 11.775 -10.386 -6.920 1.00 85.12 348 ASN A C 1
ATOM 2718 O O . ASN A 1 348 ? 11.367 -9.329 -7.410 1.00 85.12 348 ASN A O 1
ATOM 2722 N N . PRO A 1 349 ? 10.955 -11.168 -6.195 1.00 82.44 349 PRO A N 1
ATOM 2723 C CA . PRO A 1 349 ? 9.539 -10.845 -5.984 1.00 82.44 349 PRO A CA 1
ATOM 2724 C C . PRO A 1 349 ? 9.267 -9.492 -5.304 1.00 82.44 349 PRO A C 1
ATOM 2726 O O . PRO A 1 349 ? 8.220 -8.899 -5.546 1.00 82.44 349 PRO A O 1
ATOM 2729 N N . ASP A 1 350 ? 10.210 -8.984 -4.509 1.00 78.38 350 ASP A N 1
ATOM 2730 C CA . ASP A 1 350 ? 10.155 -7.680 -3.833 1.00 78.38 350 ASP A CA 1
ATOM 2731 C C . ASP A 1 350 ? 10.715 -6.514 -4.676 1.00 78.38 350 ASP A C 1
ATOM 2733 O O . ASP A 1 350 ? 10.887 -5.411 -4.166 1.00 78.38 350 ASP A O 1
ATOM 2737 N N . PHE A 1 351 ? 11.010 -6.750 -5.961 1.00 90.00 351 PHE A N 1
ATOM 2738 C CA . PHE A 1 351 ? 11.669 -5.813 -6.882 1.00 90.00 351 PHE A CA 1
ATOM 2739 C C . PHE A 1 351 ? 13.118 -5.442 -6.533 1.00 90.00 351 PHE A C 1
ATOM 2741 O O . PHE A 1 351 ? 13.700 -4.582 -7.199 1.00 90.00 351 PHE A O 1
ATOM 2748 N N . SER A 1 352 ? 13.750 -6.131 -5.578 1.00 91.06 352 SER A N 1
ATOM 2749 C CA . SER A 1 352 ? 15.211 -6.129 -5.478 1.00 91.06 352 SER A CA 1
ATOM 2750 C C . SER A 1 352 ? 15.832 -6.875 -6.666 1.00 91.06 352 SER A C 1
ATOM 2752 O O . SER A 1 352 ? 15.169 -7.655 -7.356 1.00 91.06 352 SER A O 1
ATOM 2754 N N . LEU A 1 353 ? 17.114 -6.634 -6.934 1.00 93.06 353 LEU A N 1
ATOM 2755 C CA . LEU A 1 353 ? 17.821 -7.258 -8.053 1.00 93.06 353 LEU A CA 1
ATOM 2756 C C . LEU A 1 353 ? 18.426 -8.612 -7.657 1.00 93.06 353 LEU A C 1
ATOM 2758 O O . LEU A 1 353 ? 19.024 -8.762 -6.591 1.00 93.06 353 LEU A O 1
ATOM 2762 N N . ASP A 1 354 ? 18.324 -9.605 -8.541 1.00 91.69 354 ASP A N 1
ATOM 2763 C CA . ASP A 1 354 ? 19.157 -10.807 -8.466 1.00 91.69 354 ASP A CA 1
ATOM 2764 C C . ASP A 1 354 ? 20.635 -10.442 -8.680 1.00 91.69 354 ASP A C 1
ATOM 2766 O O . ASP A 1 354 ? 20.964 -9.555 -9.469 1.00 91.69 354 ASP A O 1
ATOM 2770 N N . LEU A 1 355 ? 21.544 -11.192 -8.045 1.00 89.38 355 LEU A N 1
ATOM 2771 C CA . LEU A 1 355 ? 22.999 -10.991 -8.135 1.00 89.38 355 LEU A CA 1
ATOM 2772 C C . LEU A 1 355 ? 23.531 -10.951 -9.583 1.00 89.38 355 LEU A C 1
ATOM 2774 O O . LEU A 1 355 ? 24.594 -10.385 -9.832 1.00 89.38 355 LEU A O 1
ATOM 2778 N N . ASN A 1 356 ? 22.849 -11.588 -10.540 1.00 90.50 356 ASN A N 1
ATOM 2779 C CA . ASN A 1 356 ? 23.275 -11.612 -11.941 1.00 90.50 356 ASN A CA 1
ATOM 2780 C C . ASN A 1 356 ? 22.715 -10.451 -12.776 1.00 90.50 356 ASN A C 1
ATOM 2782 O O . ASN A 1 356 ? 22.956 -10.414 -13.986 1.00 90.50 356 ASN A O 1
ATOM 2786 N N . SER A 1 357 ? 21.956 -9.538 -12.170 1.00 96.12 357 SER A N 1
ATOM 2787 C CA . SER A 1 357 ? 21.372 -8.400 -12.869 1.00 96.12 357 SER A CA 1
ATOM 2788 C C . SER A 1 357 ? 22.445 -7.481 -13.447 1.00 96.12 357 SER A C 1
ATOM 2790 O O . SER A 1 357 ? 23.415 -7.120 -12.781 1.00 96.12 357 SER A O 1
ATOM 2792 N N . LEU A 1 358 ? 22.245 -7.055 -14.697 1.00 96.88 358 LEU A N 1
ATOM 2793 C CA . LEU A 1 358 ? 23.070 -6.022 -15.328 1.00 96.88 358 LEU A CA 1
ATOM 2794 C C . LEU A 1 358 ? 22.718 -4.609 -14.849 1.00 96.88 358 LEU A C 1
ATOM 2796 O O . LEU A 1 358 ? 23.418 -3.672 -15.219 1.00 96.88 358 LEU A O 1
ATOM 2800 N N . CYS A 1 359 ? 21.648 -4.453 -14.065 1.00 97.81 359 CYS A N 1
ATOM 2801 C CA . CYS A 1 359 ? 21.287 -3.186 -13.435 1.00 97.81 359 CYS A CA 1
ATOM 2802 C C . CYS A 1 359 ? 22.199 -2.849 -12.247 1.00 97.81 359 CYS A C 1
ATOM 2804 O O . CYS A 1 359 ? 22.286 -1.674 -11.891 1.00 97.81 359 CYS A O 1
ATOM 2806 N N . ILE A 1 360 ? 22.886 -3.844 -11.670 1.00 96.75 360 ILE A N 1
ATOM 2807 C CA . ILE A 1 360 ? 23.808 -3.646 -10.547 1.00 96.75 360 ILE A CA 1
ATOM 2808 C C . ILE A 1 360 ? 25.026 -2.838 -11.014 1.00 96.75 360 ILE A C 1
ATOM 2810 O O . ILE A 1 360 ? 25.666 -3.179 -12.014 1.00 96.75 360 ILE A O 1
ATOM 2814 N N . GLU A 1 361 ? 25.357 -1.769 -10.289 1.00 95.44 361 GLU A N 1
ATOM 2815 C CA . GLU A 1 361 ? 26.483 -0.853 -10.511 1.00 95.44 361 GLU A CA 1
ATOM 2816 C C . GLU A 1 361 ? 26.470 -0.175 -11.898 1.00 95.44 361 GLU A C 1
ATOM 2818 O O . GLU A 1 361 ? 27.499 0.292 -12.415 1.00 95.44 361 GLU A O 1
ATOM 2823 N N . ALA A 1 362 ? 25.300 -0.139 -12.540 1.00 97.62 362 ALA A N 1
ATOM 2824 C CA . ALA A 1 362 ? 25.131 0.327 -13.913 1.00 97.62 362 ALA A CA 1
ATOM 2825 C C . ALA A 1 362 ? 24.623 1.771 -14.014 1.00 97.62 362 ALA A C 1
ATOM 2827 O O . ALA A 1 362 ? 24.717 2.376 -15.088 1.00 97.62 362 ALA A O 1
ATOM 2828 N N . GLY A 1 363 ? 24.131 2.340 -12.915 1.00 98.00 363 GLY A N 1
ATOM 2829 C CA . GLY A 1 363 ? 23.673 3.718 -12.844 1.00 98.00 363 GLY A CA 1
ATOM 2830 C C . GLY A 1 363 ? 24.804 4.753 -12.828 1.00 98.00 363 GLY A C 1
ATOM 2831 O O . GLY A 1 363 ? 26.005 4.463 -12.927 1.00 98.00 363 GLY A O 1
ATOM 2832 N N . THR A 1 364 ? 24.404 6.017 -12.708 1.00 98.31 364 THR A N 1
ATOM 2833 C CA . THR A 1 364 ? 25.292 7.172 -12.547 1.00 98.31 364 THR A CA 1
ATOM 2834 C C . THR A 1 364 ? 25.023 7.904 -11.235 1.00 98.31 364 THR A C 1
ATOM 2836 O O . THR A 1 364 ? 23.876 8.111 -10.855 1.00 98.31 364 THR A O 1
ATOM 2839 N N . ILE A 1 365 ? 26.089 8.346 -10.562 1.00 98.12 365 ILE A N 1
ATOM 2840 C CA . ILE A 1 365 ? 26.000 9.112 -9.305 1.00 98.12 365 ILE A CA 1
ATOM 2841 C C . ILE A 1 365 ? 25.431 10.511 -9.559 1.00 98.12 365 ILE A C 1
ATOM 2843 O O . ILE A 1 365 ? 24.579 10.986 -8.821 1.00 98.12 365 ILE A O 1
ATOM 2847 N N . THR A 1 366 ? 25.895 11.179 -10.614 1.00 97.94 366 THR A N 1
ATOM 2848 C CA . THR A 1 366 ? 25.433 12.517 -10.995 1.00 97.94 366 THR A CA 1
ATOM 2849 C C . THR A 1 366 ? 25.055 12.503 -12.463 1.00 97.94 366 THR A C 1
ATOM 2851 O O . THR A 1 366 ? 25.834 12.039 -13.303 1.00 97.94 366 THR A O 1
ATOM 2854 N N . TYR A 1 367 ? 23.887 13.052 -12.782 1.00 98.00 367 TYR A N 1
ATOM 2855 C CA . TYR A 1 367 ? 23.465 13.274 -14.156 1.00 98.00 367 TYR A CA 1
ATOM 2856 C C . TYR A 1 367 ? 23.231 14.757 -14.419 1.00 98.00 367 TYR A C 1
ATOM 2858 O O . TYR A 1 367 ? 22.620 15.454 -13.611 1.00 98.00 367 TYR A O 1
ATOM 2866 N N . VAL A 1 368 ? 23.745 15.241 -15.554 1.00 97.62 368 VAL A N 1
ATOM 2867 C CA . VAL A 1 368 ? 23.672 16.649 -15.959 1.00 97.62 368 VAL A CA 1
ATOM 2868 C C . VAL A 1 368 ? 23.202 16.739 -17.407 1.00 97.62 368 VAL A C 1
ATOM 2870 O O . VAL A 1 368 ? 23.828 16.166 -18.301 1.00 97.62 368 VAL A O 1
ATOM 2873 N N . ASN A 1 369 ? 22.150 17.518 -17.647 1.00 96.31 369 ASN A N 1
ATOM 2874 C CA . ASN A 1 369 ? 21.692 17.920 -18.972 1.00 96.31 369 ASN A CA 1
ATOM 2875 C C . ASN A 1 369 ? 21.395 19.422 -18.964 1.00 96.31 369 ASN A C 1
ATOM 2877 O O . ASN A 1 369 ? 20.441 19.864 -18.333 1.00 96.31 369 ASN A O 1
ATOM 2881 N N . ASN A 1 370 ? 22.211 20.207 -19.672 1.00 94.62 370 ASN A N 1
ATOM 2882 C CA . ASN A 1 370 ? 22.147 21.672 -19.656 1.00 94.62 370 ASN A CA 1
ATOM 2883 C C . ASN A 1 370 ? 22.208 22.241 -18.224 1.00 94.62 370 ASN A C 1
ATOM 2885 O O . ASN A 1 370 ? 23.250 22.151 -17.577 1.00 94.62 370 ASN A O 1
ATOM 2889 N N . ASP A 1 371 ? 21.126 22.861 -17.760 1.00 93.38 371 ASP A N 1
ATOM 2890 C CA . ASP A 1 371 ? 20.954 23.439 -16.428 1.00 93.38 371 ASP A CA 1
ATOM 2891 C C . ASP A 1 371 ? 20.263 22.493 -15.431 1.00 93.38 371 ASP A C 1
ATOM 2893 O O . ASP A 1 371 ? 20.192 22.813 -14.242 1.00 93.38 371 ASP A O 1
ATOM 2897 N N . LEU A 1 372 ? 19.800 21.323 -15.882 1.00 96.62 372 LEU A N 1
ATOM 2898 C CA . LEU A 1 372 ? 19.313 20.261 -15.011 1.00 96.62 372 LEU A CA 1
ATOM 2899 C C . LEU A 1 372 ? 20.500 19.424 -14.524 1.00 96.62 372 LEU A C 1
ATOM 2901 O O . LEU A 1 372 ? 21.285 18.911 -15.323 1.00 96.62 372 LEU A O 1
ATOM 2905 N N . SER A 1 373 ? 20.637 19.282 -13.209 1.00 97.56 373 SER A N 1
ATOM 2906 C CA . SER A 1 373 ? 21.705 18.509 -12.577 1.00 97.56 373 SER A CA 1
ATOM 2907 C C . SER A 1 373 ? 21.188 17.900 -11.286 1.00 97.56 373 SER A C 1
ATOM 2909 O O . SER A 1 373 ? 20.784 18.652 -10.406 1.00 97.56 373 SER A O 1
ATOM 2911 N N . GLN A 1 374 ? 21.276 16.578 -11.150 1.00 98.00 374 GLN A N 1
ATOM 2912 C CA . GLN A 1 374 ? 20.926 15.880 -9.912 1.00 98.00 374 GLN A CA 1
ATOM 2913 C C . GLN A 1 374 ? 21.984 14.843 -9.548 1.00 98.00 374 GLN A C 1
ATOM 2915 O O . GLN A 1 374 ? 22.582 14.211 -10.423 1.00 98.00 374 GLN A O 1
ATOM 2920 N N . THR A 1 375 ? 22.211 14.695 -8.245 1.00 97.94 375 THR A N 1
ATOM 2921 C CA . THR A 1 375 ? 23.151 13.736 -7.662 1.00 97.94 375 THR A CA 1
ATOM 2922 C C . THR A 1 375 ? 22.398 12.797 -6.731 1.00 97.94 375 THR A C 1
ATOM 2924 O O . THR A 1 375 ? 21.685 13.266 -5.846 1.00 97.94 375 THR A O 1
ATOM 2927 N N . VAL A 1 376 ? 22.574 11.491 -6.925 1.00 94.69 376 VAL A N 1
ATOM 2928 C CA . VAL A 1 376 ? 22.117 10.449 -5.998 1.00 94.69 376 VAL A CA 1
ATOM 2929 C C . VAL A 1 376 ? 22.877 10.608 -4.683 1.00 94.69 376 VAL A C 1
ATOM 2931 O O . VAL A 1 376 ? 24.087 10.844 -4.691 1.00 94.69 376 VAL A O 1
ATOM 2934 N N . ALA A 1 377 ? 22.173 10.540 -3.554 1.00 88.94 377 ALA A N 1
ATOM 2935 C CA . ALA A 1 377 ? 22.798 10.714 -2.252 1.00 88.94 377 ALA A CA 1
ATOM 2936 C C . ALA A 1 377 ? 23.726 9.532 -1.930 1.00 88.94 377 ALA A C 1
ATOM 2938 O O . ALA A 1 377 ? 23.391 8.389 -2.209 1.00 88.94 377 ALA A O 1
ATOM 2939 N N . ASP A 1 378 ? 24.863 9.792 -1.273 1.00 88.31 378 ASP A N 1
ATOM 2940 C CA . ASP A 1 378 ? 25.839 8.744 -0.914 1.00 88.31 378 ASP A CA 1
ATOM 2941 C C . ASP A 1 378 ? 25.236 7.618 -0.047 1.00 88.31 378 ASP A C 1
ATOM 2943 O O . ASP A 1 378 ? 25.759 6.508 -0.031 1.00 88.31 378 ASP A O 1
ATOM 2947 N N . VAL A 1 379 ? 24.158 7.904 0.695 1.00 78.50 379 VAL A N 1
ATOM 2948 C CA . VAL A 1 379 ? 23.438 6.916 1.522 1.00 78.50 379 VAL A CA 1
ATOM 2949 C C . VAL A 1 379 ? 22.654 5.899 0.685 1.00 78.50 379 VAL A C 1
ATOM 2951 O O . VAL A 1 379 ? 22.397 4.800 1.164 1.00 78.50 379 VAL A O 1
ATOM 2954 N N . ASP A 1 380 ? 22.337 6.248 -0.560 1.00 86.50 380 ASP A N 1
ATOM 2955 C CA . ASP A 1 380 ? 21.562 5.443 -1.505 1.00 86.50 380 ASP A CA 1
ATOM 2956 C C . ASP A 1 380 ? 22.463 4.688 -2.495 1.00 86.50 380 ASP A C 1
ATOM 2958 O O . ASP A 1 380 ? 22.023 4.317 -3.575 1.00 86.50 380 ASP A O 1
ATOM 2962 N N . ILE A 1 381 ? 23.753 4.522 -2.184 1.00 88.38 381 ILE A N 1
ATOM 2963 C CA . ILE A 1 381 ? 24.715 3.862 -3.073 1.00 88.38 381 ILE A CA 1
ATOM 2964 C C . ILE A 1 381 ? 25.426 2.751 -2.305 1.00 88.38 381 ILE A C 1
ATOM 2966 O O . ILE A 1 381 ? 26.246 3.017 -1.418 1.00 88.38 381 ILE A O 1
ATOM 2970 N N . PHE A 1 382 ? 25.176 1.499 -2.688 1.00 86.62 382 PHE A N 1
ATOM 2971 C CA . PHE A 1 382 ? 25.899 0.345 -2.167 1.00 86.62 382 PHE A CA 1
ATOM 2972 C C . PHE A 1 382 ? 26.927 -0.133 -3.189 1.00 86.62 382 PHE A C 1
ATOM 2974 O O . PHE A 1 382 ? 26.631 -0.880 -4.108 1.00 86.62 382 PHE A O 1
ATOM 2981 N N . GLY A 1 383 ? 28.185 0.269 -2.988 1.00 87.19 383 GLY A N 1
ATOM 2982 C CA . GLY A 1 383 ? 29.285 -0.112 -3.873 1.00 87.19 383 GLY A CA 1
ATOM 2983 C C . GLY A 1 383 ? 29.977 1.096 -4.495 1.00 87.19 383 GLY A C 1
ATOM 2984 O O . GLY A 1 383 ? 30.324 2.034 -3.776 1.00 87.19 383 GLY A O 1
ATOM 2985 N N . ASN A 1 384 ? 30.281 1.061 -5.796 1.00 90.75 384 ASN A N 1
ATOM 2986 C CA . ASN A 1 384 ? 30.996 2.151 -6.480 1.00 90.75 384 ASN A CA 1
ATOM 2987 C C . ASN A 1 384 ? 30.072 3.113 -7.238 1.00 90.75 384 ASN A C 1
ATOM 2989 O O . ASN A 1 384 ? 30.475 4.249 -7.508 1.00 90.75 384 ASN A O 1
ATOM 2993 N N . LYS A 1 385 ? 28.889 2.654 -7.634 1.00 95.00 385 LYS A N 1
ATOM 2994 C CA . LYS A 1 385 ? 27.870 3.366 -8.401 1.00 95.00 385 LYS A CA 1
ATOM 2995 C C . LYS A 1 385 ? 26.489 2.885 -7.964 1.00 95.00 385 LYS A C 1
ATOM 2997 O O . LYS A 1 385 ? 26.388 1.724 -7.588 1.00 95.00 385 LYS A O 1
ATOM 3002 N N . PRO A 1 386 ? 25.454 3.734 -8.078 1.00 97.06 386 PRO A N 1
ATOM 3003 C CA . PRO A 1 386 ? 24.094 3.282 -7.860 1.00 97.06 386 PRO A CA 1
ATOM 3004 C C . PRO A 1 386 ? 23.728 2.201 -8.874 1.00 97.06 386 PRO A C 1
ATOM 3006 O O . PRO A 1 386 ? 24.113 2.263 -10.052 1.00 97.06 386 PRO A O 1
ATOM 3009 N N . ASP A 1 387 ? 22.944 1.250 -8.414 1.00 97.75 387 ASP A N 1
ATOM 3010 C CA . ASP A 1 387 ? 22.177 0.342 -9.235 1.00 97.75 387 ASP A CA 1
ATOM 3011 C C . ASP A 1 387 ? 21.082 1.118 -9.978 1.00 97.75 387 ASP A C 1
ATOM 3013 O O . ASP A 1 387 ? 20.720 2.246 -9.635 1.00 97.75 387 ASP A O 1
ATOM 3017 N N . MET A 1 388 ? 20.552 0.536 -11.051 1.00 98.56 388 MET A N 1
ATOM 3018 C CA . MET A 1 388 ? 19.290 1.013 -11.615 1.00 98.56 388 MET A CA 1
ATOM 3019 C C . MET A 1 388 ? 18.125 0.399 -10.836 1.00 98.56 388 MET A C 1
ATOM 3021 O O . MET A 1 388 ? 18.168 -0.778 -10.496 1.00 98.56 388 MET A O 1
ATOM 3025 N N . GLY A 1 389 ? 17.049 1.158 -10.638 1.00 98.25 389 GLY A N 1
ATOM 3026 C CA . GLY A 1 389 ? 15.871 0.724 -9.887 1.00 98.25 389 GLY A CA 1
ATOM 3027 C C . GLY A 1 389 ? 15.805 1.326 -8.488 1.00 98.25 389 GLY A C 1
ATOM 3028 O O . GLY A 1 389 ? 16.591 2.205 -8.143 1.00 98.25 389 GLY A O 1
ATOM 3029 N N . ALA A 1 390 ? 14.813 0.873 -7.721 1.00 96.00 390 ALA A N 1
ATOM 3030 C CA . ALA A 1 390 ? 14.415 1.469 -6.447 1.00 96.00 390 ALA A CA 1
ATOM 3031 C C . ALA A 1 390 ? 15.157 0.926 -5.228 1.00 96.00 390 ALA A C 1
ATOM 3033 O O . ALA A 1 390 ? 15.200 1.592 -4.197 1.00 96.00 390 ALA A O 1
ATOM 3034 N N . ILE A 1 391 ? 15.724 -0.274 -5.344 1.00 91.94 391 ILE A N 1
ATOM 3035 C CA . ILE A 1 391 ? 16.369 -0.985 -4.245 1.00 91.94 391 ILE A CA 1
ATOM 3036 C C . ILE A 1 391 ? 17.789 -1.324 -4.680 1.00 91.94 391 ILE A C 1
ATOM 3038 O O . ILE A 1 391 ? 17.984 -2.059 -5.646 1.00 91.94 391 ILE A O 1
ATOM 3042 N N . GLU A 1 392 ? 18.761 -0.794 -3.947 1.00 91.75 392 GLU A N 1
ATOM 3043 C CA . GLU A 1 392 ? 20.170 -1.136 -4.114 1.00 91.75 392 GLU A CA 1
ATOM 3044 C C . GLU A 1 392 ? 20.446 -2.578 -3.681 1.00 91.75 392 GLU A C 1
ATOM 3046 O O . GLU A 1 392 ? 19.984 -3.046 -2.635 1.00 91.75 392 GLU A O 1
ATOM 3051 N N . TYR A 1 393 ? 21.255 -3.275 -4.467 1.00 88.88 393 TYR A N 1
ATOM 3052 C CA . TYR A 1 393 ? 21.752 -4.598 -4.156 1.00 88.88 393 TYR A CA 1
ATOM 3053 C C . TYR A 1 393 ? 22.841 -4.518 -3.077 1.00 88.88 393 TYR A C 1
ATOM 3055 O O . TYR A 1 393 ? 24.005 -4.215 -3.332 1.00 88.88 393 TYR A O 1
ATOM 3063 N N . ASP A 1 394 ? 22.485 -4.863 -1.840 1.00 80.69 394 ASP A N 1
ATOM 3064 C CA . ASP A 1 394 ? 23.395 -4.811 -0.686 1.00 80.69 394 ASP A CA 1
ATOM 3065 C C . ASP A 1 394 ? 24.328 -6.040 -0.557 1.00 80.69 394 ASP A C 1
ATOM 3067 O O . ASP A 1 394 ? 25.139 -6.132 0.373 1.00 80.69 394 ASP A O 1
ATOM 3071 N N . GLY A 1 395 ? 24.235 -7.005 -1.481 1.00 68.56 395 GLY A N 1
ATOM 3072 C CA . GLY A 1 395 ? 24.993 -8.258 -1.433 1.00 68.56 395 GLY A CA 1
ATOM 3073 C C . GLY A 1 395 ? 24.436 -9.320 -0.480 1.00 68.56 395 GLY A C 1
ATOM 3074 O O . GLY A 1 395 ? 25.069 -10.371 -0.318 1.00 68.56 395 GLY A O 1
ATOM 3075 N N . ALA A 1 396 ? 23.284 -9.090 0.160 1.00 56.09 396 ALA A N 1
ATOM 3076 C CA . ALA A 1 396 ? 22.630 -10.061 1.025 1.00 56.09 396 ALA A CA 1
ATOM 3077 C C . ALA A 1 396 ? 21.716 -10.997 0.216 1.00 56.09 396 ALA A C 1
ATOM 3079 O O . ALA A 1 396 ? 20.897 -10.581 -0.596 1.00 56.09 396 ALA A O 1
ATOM 3080 N N . SER A 1 397 ? 21.817 -12.305 0.458 1.00 52.62 397 SER A N 1
ATOM 3081 C CA . SER A 1 397 ? 20.807 -13.256 -0.010 1.00 52.62 397 SER A CA 1
ATOM 3082 C C . SER A 1 397 ? 19.511 -13.041 0.778 1.00 52.62 397 SER A C 1
ATOM 3084 O O . SER A 1 397 ? 19.509 -13.251 1.996 1.00 52.62 397 SER A O 1
ATOM 3086 N N . ILE A 1 398 ? 18.415 -12.678 0.109 1.00 59.41 398 ILE A N 1
ATOM 3087 C CA . ILE A 1 398 ? 17.069 -12.736 0.693 1.00 59.41 398 ILE A CA 1
ATOM 3088 C C . ILE A 1 398 ? 16.784 -14.176 1.141 1.00 59.41 398 ILE A C 1
ATOM 3090 O O . ILE A 1 398 ? 16.851 -15.128 0.363 1.00 59.41 398 ILE A O 1
ATOM 3094 N N . ASN A 1 399 ? 16.568 -14.354 2.445 1.00 65.19 399 ASN A N 1
ATOM 3095 C CA . ASN A 1 399 ? 16.271 -15.662 3.017 1.00 65.19 399 ASN A CA 1
ATOM 3096 C C . ASN A 1 399 ? 14.796 -15.971 2.771 1.00 65.19 399 ASN A C 1
ATOM 3098 O O . ASN A 1 399 ? 13.956 -15.250 3.298 1.00 65.19 399 ASN A O 1
ATOM 3102 N N . ASN A 1 400 ? 14.511 -17.078 2.083 1.00 79.50 400 ASN A N 1
ATOM 3103 C CA . ASN A 1 400 ? 13.160 -17.618 1.919 1.00 79.50 400 ASN A CA 1
ATOM 3104 C C . ASN A 1 400 ? 12.382 -17.598 3.251 1.00 79.50 400 ASN A C 1
ATOM 3106 O O . ASN A 1 400 ? 12.890 -18.071 4.277 1.00 79.50 400 ASN A O 1
ATOM 3110 N N . ILE A 1 401 ? 11.157 -17.085 3.251 1.00 82.88 401 ILE A N 1
ATOM 3111 C CA . ILE A 1 401 ? 10.194 -17.149 4.346 1.00 82.88 401 ILE A CA 1
ATOM 3112 C C . ILE A 1 401 ? 9.109 -18.172 3.993 1.00 82.88 401 ILE A C 1
ATOM 3114 O O . ILE A 1 401 ? 8.488 -18.103 2.948 1.00 82.88 401 ILE A O 1
ATOM 3118 N N . ALA A 1 402 ? 8.806 -19.084 4.926 1.00 74.06 402 ALA A N 1
ATOM 3119 C CA . ALA A 1 402 ? 7.750 -20.077 4.717 1.00 74.06 402 ALA A CA 1
ATOM 3120 C C . ALA A 1 402 ? 6.397 -19.412 4.377 1.00 74.06 402 ALA A C 1
ATOM 3122 O O . ALA A 1 402 ? 6.039 -18.473 5.103 1.00 74.06 402 ALA A O 1
ATOM 3123 N N . PRO A 1 403 ? 5.602 -19.964 3.437 1.00 87.69 403 PRO A N 1
ATOM 3124 C CA . PRO A 1 403 ? 4.352 -19.367 2.988 1.00 87.69 403 PRO A CA 1
ATOM 3125 C C . PRO A 1 403 ? 3.424 -19.018 4.149 1.00 87.69 403 PRO A C 1
ATOM 3127 O O . PRO A 1 403 ? 3.403 -19.703 5.181 1.00 87.69 403 PRO A O 1
ATOM 3130 N N . THR A 1 404 ? 2.619 -17.973 3.994 1.00 86.31 404 THR A N 1
ATOM 3131 C CA . THR A 1 404 ? 1.489 -17.733 4.894 1.00 86.31 404 THR A CA 1
ATOM 3132 C C . THR A 1 404 ? 0.320 -18.614 4.459 1.00 86.31 404 THR A C 1
ATOM 3134 O O . THR A 1 404 ? 0.111 -18.847 3.270 1.00 86.31 404 THR A O 1
ATOM 3137 N N . VAL A 1 405 ? -0.404 -19.189 5.420 1.00 83.12 405 VAL A N 1
ATOM 3138 C CA . VAL A 1 405 ? -1.478 -20.153 5.144 1.00 83.12 405 VAL A CA 1
ATOM 3139 C C . VAL A 1 405 ? -2.649 -19.861 6.062 1.00 83.12 405 VAL A C 1
ATOM 3141 O O . VAL A 1 405 ? -2.464 -19.813 7.275 1.00 83.12 405 VAL A O 1
ATOM 3144 N N . SER A 1 406 ? -3.830 -19.727 5.468 1.00 91.38 406 SER A N 1
ATOM 3145 C CA . SER A 1 406 ? -5.132 -19.724 6.129 1.00 91.38 406 SER A CA 1
ATOM 3146 C C . SER A 1 406 ? -5.984 -20.835 5.518 1.00 91.38 406 SER A C 1
ATOM 3148 O O . SER A 1 406 ? -6.153 -20.917 4.299 1.00 91.38 406 SER A O 1
ATOM 3150 N N . ALA A 1 407 ? -6.517 -21.722 6.355 1.00 79.88 407 ALA A N 1
ATOM 3151 C CA . ALA A 1 407 ? -7.413 -22.799 5.938 1.00 79.88 407 ALA A CA 1
ATOM 3152 C C . ALA A 1 407 ? -8.860 -22.300 5.703 1.00 79.88 407 ALA A C 1
ATOM 3154 O O . ALA A 1 407 ? -9.725 -23.079 5.299 1.00 79.88 407 ALA A O 1
ATOM 3155 N N . GLY A 1 408 ? -9.121 -21.006 5.919 1.00 86.81 408 GLY A N 1
ATOM 3156 C CA . GLY A 1 408 ? -10.444 -20.392 5.842 1.00 86.81 408 GLY A CA 1
ATOM 3157 C C . GLY A 1 408 ? -11.203 -20.440 7.173 1.00 86.81 408 GLY A C 1
ATOM 3158 O O . GLY A 1 408 ? -10.759 -21.032 8.154 1.00 86.81 408 GLY A O 1
ATOM 3159 N N . SER A 1 409 ? -12.369 -19.791 7.229 1.00 80.81 409 SER A N 1
ATOM 3160 C CA . SER A 1 409 ? -13.177 -19.714 8.455 1.00 80.81 409 SER A CA 1
ATOM 3161 C C . SER A 1 409 ? -13.897 -21.024 8.780 1.00 80.81 409 SER A C 1
ATOM 3163 O O . SER A 1 409 ? -14.443 -21.667 7.881 1.00 80.81 409 SER A O 1
ATOM 3165 N N . ASN A 1 410 ? -13.986 -21.351 10.077 1.00 81.75 410 ASN A N 1
ATOM 3166 C CA . ASN A 1 410 ? -14.756 -22.481 10.611 1.00 81.75 410 ASN A CA 1
ATOM 3167 C C . ASN A 1 410 ? -16.178 -22.554 10.035 1.00 81.75 410 ASN A C 1
ATOM 3169 O O . ASN A 1 410 ? -16.861 -21.541 9.883 1.00 81.75 410 ASN A O 1
ATOM 3173 N N . GLN A 1 411 ? -16.637 -23.770 9.731 1.00 84.38 411 GLN A N 1
ATOM 3174 C CA . GLN A 1 411 ? -17.890 -23.992 9.007 1.00 84.38 411 GLN A CA 1
ATOM 3175 C C . GLN A 1 411 ? -18.878 -24.825 9.817 1.00 84.38 411 GLN A C 1
ATOM 3177 O O . GLN A 1 411 ? -18.509 -25.831 10.412 1.00 84.38 411 GLN A O 1
ATOM 3182 N N . VAL A 1 412 ? -20.162 -24.465 9.761 1.00 81.25 412 VAL A N 1
ATOM 3183 C CA . VAL A 1 412 ? -21.269 -25.323 10.209 1.00 81.25 412 VAL A CA 1
ATOM 3184 C C . VAL A 1 412 ? -22.097 -25.688 8.990 1.00 81.25 412 VAL A C 1
ATOM 3186 O O . VAL A 1 412 ? -22.620 -24.810 8.304 1.00 81.25 412 VAL A O 1
ATOM 3189 N N . ILE A 1 413 ? -22.220 -26.981 8.710 1.00 88.81 413 ILE A N 1
ATOM 3190 C CA . ILE A 1 413 ? -22.882 -27.475 7.503 1.00 88.81 413 ILE A CA 1
ATOM 3191 C C . ILE A 1 413 ? -24.017 -28.422 7.860 1.00 88.81 413 ILE A C 1
ATOM 3193 O O . ILE A 1 413 ? -23.886 -29.277 8.729 1.00 88.81 413 ILE A O 1
ATOM 3197 N N . THR A 1 414 ? -25.142 -28.283 7.163 1.00 87.62 414 THR A N 1
ATOM 3198 C CA . THR A 1 414 ? -26.311 -29.170 7.309 1.00 87.62 414 THR A CA 1
ATOM 3199 C C . THR A 1 414 ? -26.351 -30.275 6.251 1.00 87.62 414 THR A C 1
ATOM 3201 O O . THR A 1 414 ? -27.164 -31.201 6.305 1.00 87.62 414 THR A O 1
ATOM 3204 N N . SER A 1 415 ? -25.448 -30.193 5.273 1.00 90.62 415 SER A N 1
ATOM 3205 C CA . SER A 1 415 ? -25.245 -31.176 4.215 1.00 90.62 415 SER A CA 1
ATOM 3206 C C . SER A 1 415 ? -23.939 -31.932 4.457 1.00 90.62 415 SER A C 1
ATOM 3208 O O . SER A 1 415 ? -23.024 -31.403 5.077 1.00 90.62 415 SER A O 1
ATOM 3210 N N . SER A 1 416 ? -23.826 -33.162 3.956 1.00 93.56 416 SER A N 1
ATOM 3211 C CA . SER A 1 416 ? -22.609 -33.972 4.108 1.00 93.56 416 SER A CA 1
ATOM 3212 C C . SER A 1 416 ? -21.431 -33.487 3.259 1.00 93.56 416 SER A C 1
ATOM 3214 O O . SER A 1 416 ? -20.437 -34.198 3.171 1.00 93.56 416 SER A O 1
ATOM 3216 N N . GLN A 1 417 ? -21.540 -32.346 2.581 1.00 96.25 417 GLN A N 1
ATOM 3217 C CA . GLN A 1 417 ? -20.499 -31.795 1.721 1.00 96.25 417 GLN A CA 1
ATOM 3218 C C . GLN A 1 417 ? -20.356 -30.288 1.951 1.00 96.25 417 GLN A C 1
ATOM 3220 O O . GLN A 1 417 ? -21.338 -29.597 2.233 1.00 96.25 417 GLN A O 1
ATOM 3225 N N . THR A 1 418 ? -19.133 -29.787 1.808 1.00 96.56 418 THR A N 1
ATOM 3226 C CA . THR A 1 418 ? -18.825 -28.356 1.836 1.00 96.56 418 THR A CA 1
ATOM 3227 C C . THR A 1 418 ? -17.666 -28.007 0.912 1.00 96.56 418 THR A C 1
ATOM 3229 O O . THR A 1 418 ? -16.919 -28.893 0.490 1.00 96.56 418 THR A O 1
ATOM 3232 N N . THR A 1 419 ? -17.505 -26.719 0.622 1.00 97.25 419 THR A N 1
ATOM 3233 C CA . THR A 1 419 ? -16.340 -26.173 -0.080 1.00 97.25 419 THR A CA 1
ATOM 3234 C C . THR A 1 419 ? -15.358 -25.598 0.935 1.00 97.25 419 THR A C 1
ATOM 3236 O O . THR A 1 419 ? -15.748 -24.861 1.837 1.00 97.25 419 THR A O 1
ATOM 3239 N N . LEU A 1 420 ? -14.084 -25.931 0.774 1.00 96.06 420 LEU A N 1
ATOM 3240 C CA . LEU A 1 420 ? -12.955 -25.390 1.519 1.00 96.06 420 LEU A CA 1
ATOM 3241 C C . LEU A 1 420 ? -12.267 -24.346 0.640 1.00 96.06 420 LEU A C 1
ATOM 3243 O O . LEU A 1 420 ? -11.957 -24.634 -0.518 1.00 96.06 420 LEU A O 1
ATOM 3247 N N . LEU A 1 421 ? -12.055 -23.152 1.186 1.00 93.69 421 LEU A N 1
ATOM 3248 C CA . LEU A 1 421 ? -11.461 -22.013 0.491 1.00 93.69 421 LEU A CA 1
ATOM 3249 C C . LEU A 1 421 ? -10.199 -21.598 1.251 1.00 93.69 421 LEU A C 1
ATOM 3251 O O . LEU A 1 421 ? -10.279 -20.841 2.213 1.00 93.69 421 LEU A O 1
ATOM 3255 N N . GLY A 1 422 ? -9.058 -22.169 0.866 1.00 90.06 422 GLY A N 1
ATOM 3256 C CA . GLY A 1 422 ? -7.766 -21.840 1.459 1.00 90.06 422 GLY A CA 1
ATOM 3257 C C . GLY A 1 422 ? -7.125 -20.608 0.824 1.00 90.06 422 GLY A C 1
ATOM 3258 O O . GLY A 1 422 ? -7.122 -20.460 -0.401 1.00 90.06 422 GLY A O 1
ATOM 3259 N N . GLU A 1 423 ? -6.502 -19.777 1.652 1.00 90.56 423 GLU A N 1
ATOM 3260 C CA . GLU A 1 423 ? -5.720 -18.613 1.237 1.00 90.56 423 GLU A CA 1
ATOM 3261 C C . GLU A 1 423 ? -4.246 -18.852 1.555 1.00 90.56 423 GLU A C 1
ATOM 3263 O O . GLU A 1 423 ? -3.882 -19.288 2.648 1.00 90.56 423 GLU A O 1
ATOM 3268 N N . VAL A 1 424 ? -3.389 -18.620 0.564 1.00 87.44 424 VAL A N 1
ATOM 3269 C CA . VAL A 1 424 ? -1.945 -18.826 0.680 1.00 87.44 424 VAL A CA 1
ATOM 3270 C C . VAL A 1 424 ? -1.253 -17.693 -0.051 1.00 87.44 424 VAL A C 1
ATOM 3272 O O . VAL A 1 424 ? -1.557 -17.460 -1.226 1.00 87.44 424 VAL A O 1
ATOM 3275 N N . THR A 1 425 ? -0.316 -17.041 0.628 1.00 86.19 425 THR A N 1
ATOM 3276 C CA . THR A 1 425 ? 0.648 -16.122 0.017 1.00 86.19 425 THR A CA 1
ATOM 3277 C C . THR A 1 425 ? 2.060 -16.599 0.315 1.00 86.19 425 THR A C 1
ATOM 3279 O O . THR A 1 425 ? 2.297 -17.325 1.281 1.00 86.19 425 THR A O 1
ATOM 3282 N N . ASP A 1 426 ? 2.991 -16.228 -0.545 1.00 86.62 426 ASP A N 1
ATOM 3283 C CA . ASP A 1 426 ? 4.377 -16.664 -0.499 1.00 86.62 426 ASP A CA 1
ATOM 3284 C C . ASP A 1 426 ? 5.257 -15.507 -0.953 1.00 86.62 426 ASP A C 1
ATOM 3286 O O . ASP A 1 426 ? 4.805 -14.669 -1.737 1.00 86.62 426 ASP A O 1
ATOM 3290 N N . ASP A 1 427 ? 6.491 -15.457 -0.466 1.00 79.38 427 ASP A N 1
ATOM 3291 C CA . ASP A 1 427 ? 7.465 -14.448 -0.882 1.00 79.38 427 ASP A CA 1
ATOM 3292 C C . ASP A 1 427 ? 8.059 -14.750 -2.269 1.00 79.38 427 ASP A C 1
ATOM 3294 O O . ASP A 1 427 ? 8.892 -13.992 -2.753 1.00 79.38 427 ASP A O 1
ATOM 3298 N N . GLY A 1 428 ? 7.633 -15.843 -2.918 1.00 76.88 428 GLY A N 1
ATOM 3299 C CA . GLY A 1 428 ? 8.118 -16.293 -4.217 1.00 76.88 428 GLY A CA 1
ATOM 3300 C C . GLY A 1 428 ? 9.495 -16.950 -4.142 1.00 76.88 428 GLY A C 1
ATOM 3301 O O . GLY A 1 428 ? 10.126 -17.152 -5.188 1.00 76.88 428 GLY A O 1
ATOM 3302 N N . LEU A 1 429 ? 9.974 -17.270 -2.934 1.00 75.50 429 LEU A N 1
ATOM 3303 C CA . LEU A 1 429 ? 11.237 -17.944 -2.691 1.00 75.50 429 LEU A CA 1
ATOM 3304 C C . LEU A 1 429 ? 11.022 -19.391 -2.191 1.00 75.50 429 LEU A C 1
ATOM 3306 O O . LEU A 1 429 ? 10.099 -19.682 -1.446 1.00 75.50 429 LEU A O 1
ATOM 3310 N N . PRO A 1 430 ? 11.901 -20.335 -2.574 1.00 76.31 430 PRO A N 1
ATOM 3311 C CA . PRO A 1 430 ? 12.962 -20.144 -3.550 1.00 76.31 430 PRO A CA 1
ATOM 3312 C C . PRO A 1 430 ? 12.344 -19.900 -4.934 1.00 76.31 430 PRO A C 1
ATOM 3314 O O . PRO A 1 430 ? 11.310 -20.465 -5.259 1.00 76.31 430 PRO A O 1
ATOM 3317 N N . SER A 1 431 ? 13.003 -19.124 -5.795 1.00 69.69 431 SER A N 1
ATOM 3318 C CA . SER A 1 431 ? 12.485 -18.812 -7.144 1.00 69.69 431 SER A CA 1
ATOM 3319 C C . SER A 1 431 ? 12.311 -20.047 -8.047 1.00 69.69 431 SER A C 1
ATOM 3321 O O . SER A 1 431 ? 11.604 -20.017 -9.051 1.00 69.69 431 SER A O 1
ATOM 3323 N N . SER A 1 432 ? 12.959 -21.160 -7.685 1.00 72.69 432 SER A N 1
ATOM 3324 C CA . SER A 1 432 ? 12.775 -22.485 -8.304 1.00 72.69 432 SER A CA 1
ATOM 3325 C C . SER A 1 432 ? 11.642 -23.319 -7.690 1.00 72.69 432 SER A C 1
ATOM 3327 O O . SER A 1 432 ? 11.315 -24.394 -8.199 1.00 72.69 432 SER A O 1
ATOM 3329 N N . GLY A 1 433 ? 11.091 -22.844 -6.580 1.00 71.88 433 GLY A N 1
ATOM 3330 C CA . GLY A 1 433 ? 9.994 -23.428 -5.840 1.00 71.88 433 GLY A CA 1
ATOM 3331 C C . GLY A 1 433 ? 8.674 -23.262 -6.576 1.00 71.88 433 GLY A C 1
ATOM 3332 O O . GLY A 1 433 ? 8.443 -22.294 -7.294 1.00 71.88 433 GLY A O 1
ATOM 3333 N N . SER A 1 434 ? 7.790 -24.236 -6.416 1.00 84.69 434 SER A N 1
ATOM 3334 C CA . SER A 1 434 ? 6.406 -24.122 -6.863 1.00 84.69 434 SER A CA 1
ATOM 3335 C C . SER A 1 434 ? 5.520 -24.404 -5.671 1.00 84.69 434 SER A C 1
ATOM 3337 O O . SER A 1 434 ? 5.691 -25.454 -5.044 1.00 84.69 434 SER A O 1
ATOM 3339 N N . LEU A 1 435 ? 4.559 -23.520 -5.398 1.00 92.62 435 LEU A N 1
ATOM 3340 C CA . LEU A 1 435 ? 3.619 -23.737 -4.308 1.00 92.62 435 LEU A CA 1
ATOM 3341 C C . LEU A 1 435 ? 2.867 -25.055 -4.491 1.00 92.62 435 LEU A C 1
ATOM 3343 O O . LEU A 1 435 ? 2.242 -25.320 -5.521 1.00 92.62 435 LEU A O 1
ATOM 3347 N N . THR A 1 436 ? 2.928 -25.879 -3.454 1.00 95.56 436 THR A N 1
ATOM 3348 C CA . THR A 1 436 ? 2.177 -27.126 -3.343 1.00 95.56 436 THR A CA 1
ATOM 3349 C C . THR A 1 436 ? 1.228 -27.047 -2.163 1.00 95.56 436 THR A C 1
ATOM 3351 O O . THR A 1 436 ? 1.546 -26.439 -1.142 1.00 95.56 436 THR A O 1
ATOM 3354 N N . PHE A 1 437 ? 0.065 -27.678 -2.307 1.00 96.12 437 PHE A N 1
ATOM 3355 C CA . PHE A 1 437 ? -0.986 -27.679 -1.297 1.00 96.12 437 PHE A CA 1
ATOM 3356 C C . PHE A 1 437 ? -1.319 -29.104 -0.893 1.00 96.12 437 PHE A C 1
ATOM 3358 O O . PHE A 1 437 ? -1.259 -30.016 -1.720 1.00 96.12 437 PHE A O 1
ATOM 3365 N N . LEU A 1 438 ? -1.701 -29.290 0.366 1.00 96.94 438 LEU A N 1
ATOM 3366 C CA . LEU A 1 438 ? -2.218 -30.564 0.837 1.00 96.94 438 LEU A CA 1
ATOM 3367 C C . LEU A 1 438 ? -3.280 -30.358 1.912 1.00 96.94 438 LEU A C 1
ATOM 3369 O O . LEU A 1 438 ? -2.974 -29.942 3.029 1.00 96.94 438 LEU A O 1
ATOM 3373 N N . TRP A 1 439 ? -4.512 -30.722 1.579 1.00 97.81 439 TRP A N 1
ATOM 3374 C CA . TRP A 1 439 ? -5.588 -30.918 2.534 1.00 97.81 439 TRP A CA 1
ATOM 3375 C C . TRP A 1 439 ? -5.497 -32.299 3.169 1.00 97.81 439 TRP A C 1
ATOM 3377 O O . TRP A 1 439 ? -5.309 -33.311 2.492 1.00 97.81 439 TRP A O 1
ATOM 3387 N N . SER A 1 440 ? -5.663 -32.357 4.484 1.00 93.81 440 SER A N 1
ATOM 3388 C CA . SER A 1 440 ? -5.701 -33.611 5.229 1.00 93.81 440 SER A CA 1
ATOM 3389 C C . SER A 1 440 ? -6.763 -33.581 6.319 1.00 93.81 440 SER A C 1
ATOM 3391 O O . SER A 1 440 ? -7.085 -32.530 6.867 1.00 93.81 440 SER A O 1
ATOM 3393 N N . PHE A 1 441 ? -7.317 -34.753 6.614 1.00 93.25 441 PHE A N 1
ATOM 3394 C CA . PHE A 1 441 ? -8.153 -34.985 7.786 1.00 93.25 441 PHE A CA 1
ATOM 3395 C C . PHE A 1 441 ? -7.243 -35.263 8.989 1.00 93.25 441 PHE A C 1
ATOM 3397 O O . PHE A 1 441 ? -6.418 -36.178 8.917 1.00 93.25 441 PHE A O 1
ATOM 3404 N N . VAL A 1 442 ? -7.364 -34.458 10.046 1.00 85.94 442 VAL A N 1
ATOM 3405 C CA . VAL A 1 442 ? -6.530 -34.549 11.254 1.00 85.94 442 VAL A CA 1
ATOM 3406 C C . VAL A 1 442 ? -7.242 -35.320 12.356 1.00 85.94 442 VAL A C 1
ATOM 3408 O O . VAL A 1 442 ? -6.679 -36.289 12.862 1.00 85.94 442 VAL A O 1
ATOM 3411 N N . ASP A 1 443 ? -8.455 -34.893 12.707 1.00 83.88 443 ASP A N 1
ATOM 3412 C CA . ASP A 1 443 ? -9.239 -35.471 13.800 1.00 83.88 443 ASP A CA 1
ATOM 3413 C C . ASP A 1 443 ? -10.746 -35.337 13.550 1.00 83.88 443 ASP A C 1
ATOM 3415 O O . ASP A 1 443 ? -11.190 -34.457 12.804 1.00 83.88 443 ASP A O 1
ATOM 3419 N N . GLY A 1 444 ? -11.529 -36.228 14.154 1.00 81.75 444 GLY A N 1
ATOM 3420 C CA . GLY A 1 444 ? -12.980 -36.301 14.010 1.00 81.75 444 GLY A CA 1
ATOM 3421 C C . GLY A 1 444 ? -13.623 -37.225 15.052 1.00 81.75 444 GLY A C 1
ATOM 3422 O O . GLY A 1 444 ? -12.994 -37.534 16.060 1.00 81.75 444 GLY A O 1
ATOM 3423 N N . PRO A 1 445 ? -14.891 -37.650 14.866 1.00 78.44 445 PRO A N 1
ATOM 3424 C CA . PRO A 1 445 ? -15.542 -38.637 15.741 1.00 78.44 445 PRO A CA 1
ATOM 3425 C C . PRO A 1 445 ? -14.810 -40.004 15.819 1.00 78.44 445 PRO A C 1
ATOM 3427 O O . PRO A 1 445 ? -13.619 -40.120 15.581 1.00 78.44 445 PRO A O 1
ATOM 3430 N N . LEU A 1 446 ? -15.499 -41.107 16.138 1.00 74.88 446 LEU A N 1
ATOM 3431 C CA . LEU A 1 446 ? -14.906 -42.442 15.947 1.00 74.88 446 LEU A CA 1
ATOM 3432 C C . LEU A 1 446 ? -15.382 -43.118 14.643 1.00 74.88 446 LEU A C 1
ATOM 3434 O O . LEU A 1 446 ? -16.572 -43.428 14.452 1.00 74.88 446 LEU A O 1
ATOM 3438 N N . GLY A 1 447 ? -14.426 -43.467 13.775 1.00 78.31 447 GLY A N 1
ATOM 3439 C CA . GLY A 1 447 ? -14.638 -44.289 12.573 1.00 78.31 447 GLY A CA 1
ATOM 3440 C C . GLY A 1 447 ? -15.318 -43.556 11.408 1.00 78.31 447 GLY A C 1
ATOM 3441 O O . GLY A 1 447 ? -16.092 -44.153 10.653 1.00 78.31 447 GLY A O 1
ATOM 3442 N N . GLU A 1 448 ? -15.141 -42.252 11.335 1.00 84.19 448 GLU A N 1
ATOM 3443 C CA . GLU A 1 448 ? -15.482 -41.329 10.255 1.00 84.19 448 GLU A CA 1
ATOM 3444 C C . GLU A 1 448 ? -14.419 -41.338 9.162 1.00 84.19 448 GLU A C 1
ATOM 3446 O O . GLU A 1 448 ? -13.324 -41.881 9.296 1.00 84.19 448 GLU A O 1
ATOM 3451 N N . THR A 1 449 ? -14.786 -40.742 8.037 1.00 90.38 449 THR A N 1
ATOM 3452 C CA . THR A 1 449 ? -13.894 -40.492 6.914 1.00 90.38 449 THR A CA 1
ATOM 3453 C C . THR A 1 449 ? -14.281 -39.172 6.270 1.00 90.38 449 THR A C 1
ATOM 3455 O O . THR A 1 449 ? -15.477 -38.913 6.091 1.00 90.38 449 THR A O 1
ATOM 3458 N N . VAL A 1 450 ? -13.282 -38.412 5.829 1.00 96.50 450 VAL A N 1
ATOM 3459 C CA . VAL A 1 450 ? -13.460 -37.231 4.978 1.00 96.50 450 VAL A CA 1
ATOM 3460 C C . VAL A 1 450 ? -12.895 -37.534 3.594 1.00 96.50 450 VAL A C 1
ATOM 3462 O O . VAL A 1 450 ? -11.746 -37.954 3.466 1.00 96.50 450 VAL A O 1
ATOM 3465 N N . GLY A 1 451 ? -13.714 -37.371 2.558 1.00 97.12 451 GLY A N 1
ATOM 3466 C CA . GLY A 1 451 ? -13.285 -37.453 1.163 1.00 97.12 451 GLY A CA 1
ATOM 3467 C C . GLY A 1 451 ? -13.056 -36.059 0.592 1.00 97.12 451 GLY A C 1
ATOM 3468 O O . GLY A 1 451 ? -13.938 -35.217 0.715 1.00 97.12 451 GLY A O 1
ATOM 3469 N N . PHE A 1 452 ? -11.910 -35.825 -0.045 1.00 97.69 452 PHE A N 1
ATOM 3470 C CA . PHE A 1 452 ? -11.603 -34.572 -0.739 1.00 97.69 452 PHE A CA 1
ATOM 3471 C C . PHE A 1 452 ? -11.663 -34.788 -2.251 1.00 97.69 452 PHE A C 1
ATOM 3473 O O . PHE A 1 452 ? -11.082 -35.757 -2.744 1.00 97.69 452 PHE A O 1
ATOM 3480 N N . ASP A 1 453 ? -12.316 -33.884 -2.982 1.00 97.75 453 ASP A N 1
ATOM 3481 C CA . ASP A 1 453 ? -12.397 -33.967 -4.448 1.00 97.75 453 ASP A CA 1
ATOM 3482 C C . ASP A 1 453 ? -11.016 -33.780 -5.100 1.00 97.75 453 ASP A C 1
ATOM 3484 O O . ASP A 1 453 ? -10.622 -34.560 -5.970 1.00 97.75 453 ASP A O 1
ATOM 3488 N N . ASN A 1 454 ? -10.244 -32.788 -4.642 1.00 96.69 454 ASN A N 1
ATOM 3489 C CA . ASN A 1 454 ? -8.829 -32.638 -4.968 1.00 96.69 454 ASN A CA 1
ATOM 3490 C C . ASN A 1 454 ? -8.050 -32.091 -3.765 1.00 96.69 454 ASN A C 1
ATOM 3492 O O . ASN A 1 454 ? -7.949 -30.884 -3.568 1.00 96.69 454 ASN A O 1
ATOM 3496 N N . MET A 1 455 ? -7.434 -32.985 -2.990 1.00 97.50 455 MET A N 1
ATOM 3497 C CA . MET A 1 455 ? -6.674 -32.594 -1.798 1.00 97.50 455 MET A CA 1
ATOM 3498 C C . MET A 1 455 ? -5.441 -31.718 -2.085 1.00 97.50 455 MET A C 1
ATOM 3500 O O . MET A 1 455 ? -4.906 -31.134 -1.154 1.00 97.50 455 MET A O 1
ATOM 3504 N N . ASN A 1 456 ? -4.992 -31.607 -3.342 1.00 97.12 456 ASN A N 1
ATOM 3505 C CA . ASN A 1 456 ? -3.815 -30.816 -3.721 1.00 97.12 456 ASN A CA 1
ATOM 3506 C C . ASN A 1 456 ? -4.168 -29.429 -4.282 1.00 97.12 456 ASN A C 1
ATOM 3508 O O . ASN A 1 456 ? -3.317 -28.768 -4.874 1.00 97.12 456 ASN A O 1
ATOM 3512 N N . ASN A 1 457 ? -5.425 -29.002 -4.153 1.00 96.25 457 ASN A N 1
ATOM 3513 C CA . ASN A 1 457 ? -5.858 -27.657 -4.504 1.00 96.25 457 ASN A CA 1
ATOM 3514 C C . ASN A 1 457 ? -6.234 -26.897 -3.229 1.00 96.25 457 ASN A C 1
ATOM 3516 O O . ASN A 1 457 ? -6.943 -27.444 -2.385 1.00 96.25 457 ASN A O 1
ATOM 3520 N N . LYS A 1 458 ? -5.785 -25.642 -3.093 1.00 92.94 458 LYS A N 1
ATOM 3521 C CA . LYS A 1 458 ? -6.161 -24.784 -1.958 1.00 92.94 458 LYS A CA 1
ATOM 3522 C C . LYS A 1 458 ? -7.681 -24.582 -1.876 1.00 92.94 458 LYS A C 1
ATOM 3524 O O . LYS A 1 458 ? -8.218 -24.501 -0.777 1.00 92.94 458 LYS A O 1
ATOM 3529 N N . GLU A 1 459 ? -8.367 -24.632 -3.021 1.00 97.12 459 GLU A N 1
ATOM 3530 C CA . GLU A 1 459 ? -9.828 -24.660 -3.127 1.00 97.12 459 GLU A CA 1
ATOM 3531 C C . GLU A 1 459 ? -10.317 -26.055 -3.552 1.00 97.12 459 GLU A C 1
ATOM 3533 O O . GLU A 1 459 ? -10.016 -26.540 -4.647 1.00 97.12 459 GLU A O 1
ATOM 3538 N N . THR A 1 460 ? -11.079 -26.728 -2.689 1.00 97.88 460 THR A N 1
ATOM 3539 C CA . THR A 1 460 ? -11.606 -28.082 -2.944 1.00 97.88 460 THR A CA 1
ATOM 3540 C C . THR A 1 460 ? -12.927 -28.297 -2.214 1.00 97.88 460 THR A C 1
ATOM 3542 O O . THR A 1 460 ? -13.254 -27.569 -1.284 1.00 97.88 460 THR A O 1
ATOM 3545 N N . SER A 1 461 ? -13.685 -29.331 -2.573 1.00 97.56 461 SER A N 1
ATOM 3546 C CA . SER A 1 461 ? -14.805 -29.800 -1.754 1.00 97.56 461 SER A CA 1
ATOM 3547 C C . SER A 1 461 ? -14.390 -30.957 -0.843 1.00 97.56 461 SER A C 1
ATOM 3549 O O . SER A 1 461 ? -13.554 -31.785 -1.218 1.00 97.56 461 SER A O 1
ATOM 3551 N N . ALA A 1 462 ? -14.990 -31.007 0.348 1.00 97.81 462 ALA A N 1
ATOM 3552 C CA . ALA A 1 462 ? -14.853 -32.080 1.328 1.00 97.81 462 ALA A CA 1
ATOM 3553 C C . ALA A 1 462 ? -16.216 -32.724 1.614 1.00 97.81 462 ALA A C 1
ATOM 3555 O O . ALA A 1 462 ? -17.225 -32.031 1.736 1.00 97.81 462 ALA A O 1
ATOM 3556 N N . THR A 1 463 ? -16.241 -34.053 1.718 1.00 98.06 463 THR A N 1
ATOM 3557 C CA . THR A 1 463 ? -17.440 -34.868 1.952 1.00 98.06 463 THR A CA 1
ATOM 3558 C C . THR A 1 463 ? -17.278 -35.713 3.212 1.00 98.06 463 THR A C 1
ATOM 3560 O O . THR A 1 463 ? -16.306 -36.453 3.348 1.00 98.06 463 THR A O 1
ATOM 3563 N N . PHE A 1 464 ? -18.263 -35.659 4.104 1.00 95.19 464 PHE A N 1
ATOM 3564 C CA . PHE A 1 464 ? -18.254 -36.269 5.432 1.00 95.19 464 PHE A CA 1
ATOM 3565 C C . PHE A 1 464 ? -19.250 -37.428 5.503 1.00 95.19 464 PHE A C 1
ATOM 3567 O O . PHE A 1 464 ? -20.412 -37.298 5.117 1.00 95.19 464 PHE A O 1
ATOM 3574 N N . ASN A 1 465 ? -18.832 -38.577 6.034 1.00 92.38 465 ASN A N 1
ATOM 3575 C CA . ASN A 1 465 ? -19.710 -39.751 6.121 1.00 92.38 465 ASN A CA 1
ATOM 3576 C C . ASN A 1 465 ? -20.614 -39.771 7.373 1.00 92.38 465 ASN A C 1
ATOM 3578 O O . ASN A 1 465 ? -21.568 -40.555 7.425 1.00 92.38 465 ASN A O 1
ATOM 3582 N N . LYS A 1 466 ? -20.334 -38.934 8.380 1.00 86.81 466 LYS A N 1
ATOM 3583 C CA . LYS A 1 466 ? -21.037 -38.889 9.674 1.00 86.81 466 LYS A CA 1
ATOM 3584 C C . LYS A 1 466 ? -21.150 -37.459 10.202 1.00 86.81 466 LYS A C 1
ATOM 3586 O O . LYS A 1 466 ? -20.278 -36.645 9.936 1.00 86.81 466 LYS A O 1
ATOM 3591 N N . GLN A 1 467 ? -22.188 -37.166 10.981 1.00 84.81 467 GLN A N 1
ATOM 3592 C CA . GLN A 1 467 ? -22.264 -35.897 11.717 1.00 84.81 467 GLN A CA 1
ATOM 3593 C C . GLN A 1 467 ? -21.162 -35.829 12.786 1.00 84.81 467 GLN A C 1
ATOM 3595 O O . GLN A 1 467 ? -20.808 -36.865 13.353 1.00 84.81 467 GLN A O 1
ATOM 3600 N N . GLY A 1 468 ? -20.636 -34.640 13.064 1.00 80.31 468 GLY A N 1
ATOM 3601 C CA . GLY A 1 468 ? -19.535 -34.454 14.009 1.00 80.31 468 GLY A CA 1
ATOM 3602 C C . GLY A 1 468 ? -18.711 -33.195 13.752 1.00 80.31 468 GLY A C 1
ATOM 3603 O O . GLY A 1 468 ? -18.979 -32.464 12.800 1.00 80.31 468 GLY A O 1
ATOM 3604 N N . SER A 1 469 ? -17.726 -32.969 14.622 1.00 79.75 469 SER A N 1
ATOM 3605 C CA . SER A 1 469 ? -16.675 -31.960 14.455 1.00 79.75 469 SER A CA 1
ATOM 3606 C C . SER A 1 469 ? -15.494 -32.583 13.725 1.00 79.75 469 SER A C 1
ATOM 3608 O O . SER A 1 469 ? -15.126 -33.708 14.049 1.00 79.75 469 SER A O 1
ATOM 3610 N N . TYR A 1 470 ? -14.922 -31.875 12.761 1.00 85.69 470 TYR A N 1
ATOM 3611 C CA . TYR A 1 470 ? -13.809 -32.341 11.944 1.00 85.69 470 TYR A CA 1
ATOM 3612 C C . TYR A 1 470 ? -12.725 -31.277 11.873 1.00 85.69 470 TYR A C 1
ATOM 3614 O O . TYR A 1 470 ? -13.019 -30.143 11.504 1.00 85.69 470 TYR A O 1
ATOM 3622 N N . ASP A 1 471 ? -11.482 -31.676 12.111 1.00 85.75 471 ASP A N 1
ATOM 3623 C CA . ASP A 1 471 ? -10.313 -30.818 11.953 1.00 85.75 471 ASP A CA 1
ATOM 3624 C C . ASP A 1 471 ? -9.655 -31.123 10.613 1.00 85.75 471 ASP A C 1
ATOM 3626 O O . ASP A 1 471 ? -9.123 -32.217 10.382 1.00 85.75 471 ASP A O 1
ATOM 3630 N N . LEU A 1 472 ? -9.719 -30.158 9.700 1.00 92.12 472 LEU A N 1
ATOM 3631 C CA . LEU A 1 472 ? -9.137 -30.255 8.369 1.00 92.12 472 LEU A CA 1
ATOM 3632 C C . LEU A 1 472 ? -7.942 -29.319 8.281 1.00 92.12 472 LEU A C 1
ATOM 3634 O O . LEU A 1 472 ? -8.044 -28.137 8.582 1.00 92.12 472 LEU A O 1
ATOM 3638 N N . LYS A 1 473 ? -6.799 -29.840 7.847 1.00 91.81 473 LYS A N 1
ATOM 3639 C CA . LYS A 1 473 ? -5.549 -29.085 7.787 1.00 91.81 473 LYS A CA 1
ATOM 3640 C C . LYS A 1 473 ? -5.142 -28.811 6.353 1.00 91.81 473 LYS A C 1
ATOM 3642 O O . LYS A 1 473 ? -5.002 -29.768 5.588 1.00 91.81 473 LYS A O 1
ATOM 3647 N N . LEU A 1 474 ? -4.870 -27.546 6.043 1.00 96.38 474 LEU A N 1
ATOM 3648 C CA . LEU A 1 474 ? -4.200 -27.124 4.818 1.00 96.38 474 LEU A CA 1
ATOM 3649 C C . LEU A 1 474 ? -2.714 -26.910 5.105 1.00 96.38 474 LEU A C 1
ATOM 3651 O O . LEU A 1 474 ? -2.343 -26.165 6.008 1.00 96.38 474 LEU A O 1
ATOM 3655 N N . VAL A 1 475 ? -1.854 -27.563 4.331 1.00 91.50 475 VAL A N 1
ATOM 3656 C CA . VAL A 1 475 ? -0.415 -27.282 4.278 1.00 91.50 475 VAL A CA 1
ATOM 3657 C C . VAL A 1 475 ? -0.116 -26.592 2.958 1.00 91.50 475 VAL A C 1
ATOM 3659 O O . VAL A 1 475 ? -0.571 -27.075 1.922 1.00 91.50 475 VAL A O 1
ATOM 3662 N N . ALA A 1 476 ? 0.681 -25.525 2.991 1.00 87.06 476 ALA A N 1
ATOM 3663 C CA . ALA A 1 476 ? 1.334 -24.993 1.803 1.00 87.06 476 ALA A CA 1
ATOM 3664 C C . ALA A 1 476 ? 2.855 -25.087 1.942 1.00 87.06 476 ALA A C 1
ATOM 3666 O O . ALA A 1 476 ? 3.400 -24.921 3.039 1.00 87.06 476 ALA A O 1
ATOM 3667 N N . SER A 1 477 ? 3.537 -25.374 0.837 1.00 90.81 477 SER A N 1
ATOM 3668 C CA . SER A 1 477 ? 4.996 -25.416 0.772 1.00 90.81 477 SER A CA 1
ATOM 3669 C C . SER A 1 477 ? 5.496 -24.827 -0.533 1.00 90.81 477 SER A C 1
ATOM 3671 O O . SER A 1 477 ? 4.993 -25.193 -1.595 1.00 90.81 477 SER A O 1
ATOM 3673 N N . ASP A 1 478 ? 6.516 -23.982 -0.434 1.00 90.31 478 ASP A N 1
ATOM 3674 C CA . ASP A 1 478 ? 7.286 -23.433 -1.554 1.00 90.31 478 ASP A CA 1
ATOM 3675 C C . ASP A 1 478 ? 8.334 -24.425 -2.108 1.00 90.31 478 ASP A C 1
ATOM 3677 O O . ASP A 1 478 ? 8.939 -24.196 -3.151 1.00 90.31 478 ASP A O 1
ATOM 3681 N N . GLY A 1 479 ? 8.523 -25.581 -1.459 1.00 86.75 479 GLY A N 1
ATOM 3682 C CA . GLY A 1 479 ? 9.504 -26.607 -1.833 1.00 86.75 479 GLY A CA 1
ATOM 3683 C C . GLY A 1 479 ? 10.760 -26.634 -0.957 1.00 86.75 479 GLY A C 1
ATOM 3684 O O . GLY A 1 479 ? 11.437 -27.663 -0.908 1.00 86.75 479 GLY A O 1
ATOM 3685 N N . GLU A 1 480 ? 11.041 -25.568 -0.212 1.00 83.44 480 GLU A N 1
ATOM 3686 C CA . GLU A 1 480 ? 12.090 -25.499 0.808 1.00 83.44 480 GLU A CA 1
ATOM 3687 C C . GLU A 1 480 ? 11.496 -25.326 2.212 1.00 83.44 480 GLU A C 1
ATOM 3689 O O . GLU A 1 480 ? 11.922 -26.012 3.150 1.00 83.44 480 GLU A O 1
ATOM 3694 N N . LYS A 1 481 ? 10.487 -24.465 2.367 1.00 81.81 481 LYS A N 1
ATOM 3695 C CA . LYS A 1 481 ? 9.767 -24.256 3.621 1.00 81.81 481 LYS A CA 1
ATOM 3696 C C . LYS A 1 481 ? 8.284 -24.584 3.466 1.00 81.81 481 LYS A C 1
ATOM 3698 O O . LYS A 1 481 ? 7.765 -24.898 2.394 1.00 81.81 481 LYS A O 1
ATOM 3703 N N . SER A 1 482 ? 7.603 -24.678 4.604 1.00 83.00 482 SER A N 1
ATOM 3704 C CA . SER A 1 482 ? 6.182 -25.015 4.652 1.00 83.00 482 SER A CA 1
ATOM 3705 C C . SER A 1 482 ? 5.527 -24.448 5.897 1.00 83.00 482 SER A C 1
ATOM 3707 O O . SER A 1 482 ? 6.134 -24.455 6.973 1.00 83.00 482 SER A O 1
ATOM 3709 N N . ARG A 1 483 ? 4.261 -24.066 5.771 1.00 85.69 483 ARG A N 1
ATOM 3710 C CA . ARG A 1 483 ? 3.385 -23.691 6.882 1.00 85.69 483 ARG A CA 1
ATOM 3711 C C . ARG A 1 483 ? 2.047 -24.400 6.728 1.00 85.69 483 ARG A C 1
ATOM 3713 O O . ARG A 1 483 ? 1.742 -24.990 5.693 1.00 85.69 483 ARG A O 1
ATOM 3720 N N . SER A 1 484 ? 1.257 -24.393 7.788 1.00 82.94 484 SER A N 1
ATOM 3721 C CA . SER A 1 484 ? -0.061 -24.999 7.776 1.00 82.94 484 SER A CA 1
ATOM 3722 C C . SER A 1 484 ? -1.022 -24.305 8.713 1.00 82.94 484 SER A C 1
ATOM 3724 O O . SER A 1 484 ? -0.579 -23.788 9.737 1.00 82.94 484 SER A O 1
ATOM 3726 N N . ASP A 1 485 ? -2.305 -24.445 8.419 1.00 79.62 485 ASP A N 1
ATOM 3727 C CA . ASP A 1 485 ? -3.409 -23.981 9.251 1.00 79.62 485 ASP A CA 1
ATOM 3728 C C . ASP A 1 485 ? -4.519 -25.045 9.339 1.00 79.62 485 ASP A C 1
ATOM 3730 O O . ASP A 1 485 ? -4.560 -25.973 8.520 1.00 79.62 485 ASP A O 1
ATOM 3734 N N . VAL A 1 486 ? -5.373 -24.954 10.361 1.00 82.06 486 VAL A N 1
ATOM 3735 C CA . VAL A 1 486 ? -6.454 -25.909 10.646 1.00 82.06 486 VAL A CA 1
ATOM 3736 C C . VAL A 1 486 ? -7.802 -25.198 10.661 1.00 82.06 486 VAL A C 1
ATOM 3738 O O . VAL A 1 486 ? -7.999 -24.219 11.367 1.00 82.06 486 VAL A O 1
ATOM 3741 N N . LEU A 1 487 ? -8.743 -25.772 9.923 1.00 84.44 487 LEU A N 1
ATOM 3742 C CA . LEU A 1 487 ? -10.140 -25.385 9.835 1.00 84.44 487 LEU A CA 1
ATOM 3743 C C . LEU A 1 487 ? -11.008 -26.424 10.555 1.00 84.44 487 LEU A C 1
ATOM 3745 O O . LEU A 1 487 ? -10.906 -27.619 10.263 1.00 84.44 487 LEU A O 1
ATOM 3749 N N . ASN A 1 488 ? -11.925 -25.979 11.415 1.00 83.56 488 ASN A N 1
ATOM 3750 C CA . ASN A 1 488 ? -12.947 -26.845 12.001 1.00 83.56 488 ASN A CA 1
ATOM 3751 C C . ASN A 1 488 ? -14.226 -26.835 11.149 1.00 83.56 488 ASN A C 1
ATOM 3753 O O . ASN A 1 488 ? -14.779 -25.778 10.826 1.00 83.56 488 ASN A O 1
ATOM 3757 N N . VAL A 1 489 ? -14.741 -28.021 10.827 1.00 84.50 489 VAL A N 1
ATOM 3758 C CA . VAL A 1 489 ? -16.030 -28.207 10.151 1.00 84.50 489 VAL A CA 1
ATOM 3759 C C . VAL A 1 489 ? -16.975 -29.008 11.037 1.00 84.50 489 VAL A C 1
ATOM 3761 O O . VAL A 1 489 ? -16.704 -30.150 11.398 1.00 84.50 489 VAL A O 1
ATOM 3764 N N . TYR A 1 490 ? -18.135 -28.432 11.327 1.00 82.31 490 TYR A N 1
ATOM 3765 C CA . TYR A 1 490 ? -19.203 -29.048 12.100 1.00 82.31 490 TYR A CA 1
ATOM 3766 C C . TYR A 1 490 ? -20.306 -29.518 11.156 1.00 82.31 490 TYR A C 1
ATOM 3768 O O . TYR A 1 490 ? -21.142 -28.731 10.707 1.00 82.31 490 TYR A O 1
ATOM 3776 N N . TYR A 1 491 ? -20.324 -30.813 10.841 1.00 89.25 491 TYR A N 1
ATOM 3777 C CA . TYR A 1 491 ? -21.421 -31.402 10.079 1.00 89.25 491 TYR A CA 1
ATOM 3778 C C . TYR A 1 491 ? -22.562 -31.799 11.019 1.00 89.25 491 TYR A C 1
ATOM 3780 O O . TYR A 1 491 ? -22.418 -32.720 11.826 1.00 89.25 491 TYR A O 1
ATOM 3788 N N . VAL A 1 492 ? -23.712 -31.138 10.879 1.00 84.25 492 VAL A N 1
ATOM 3789 C CA . VAL A 1 492 ? -24.921 -31.348 11.686 1.00 84.25 492 VAL A CA 1
ATOM 3790 C C . VAL A 1 492 ? -26.098 -31.804 10.827 1.00 84.25 492 VAL A C 1
ATOM 3792 O O . VAL A 1 492 ? -26.234 -31.414 9.673 1.00 84.25 492 VAL A O 1
ATOM 3795 N N . LYS A 1 493 ? -26.972 -32.650 11.375 1.00 73.88 493 LYS A N 1
ATOM 3796 C CA . LYS A 1 493 ? -28.253 -33.024 10.735 1.00 73.88 493 LYS A CA 1
ATOM 3797 C C . LYS A 1 493 ? -29.459 -32.437 11.459 1.00 73.88 493 LYS A C 1
ATOM 3799 O O . LYS A 1 493 ? -30.468 -32.152 10.820 1.00 73.88 493 LYS A O 1
ATOM 3804 N N . ASP A 1 494 ? -29.314 -32.226 12.763 1.00 74.06 494 ASP A N 1
ATOM 3805 C CA . ASP A 1 494 ? -30.343 -31.689 13.642 1.00 74.06 494 ASP A CA 1
ATOM 3806 C C . ASP A 1 494 ? -30.059 -30.198 13.876 1.00 74.06 494 ASP A C 1
ATOM 3808 O O . ASP A 1 494 ? -29.232 -29.821 14.709 1.00 74.06 494 ASP A O 1
ATOM 3812 N N . PHE A 1 495 ? -30.711 -29.354 13.072 1.00 78.88 495 PHE A N 1
ATOM 3813 C CA . PHE A 1 495 ? -30.584 -27.896 13.091 1.00 78.88 495 PHE A CA 1
ATOM 3814 C C . PHE A 1 495 ? -31.948 -27.261 13.379 1.00 78.88 495 PHE A C 1
ATOM 3816 O O . PHE A 1 495 ? -32.928 -27.541 12.686 1.00 78.88 495 PHE A O 1
ATOM 3823 N N . ASN A 1 496 ? -32.006 -26.404 14.394 1.00 79.19 496 ASN A N 1
ATOM 3824 C CA . ASN A 1 496 ? -33.207 -25.722 14.858 1.00 79.19 496 ASN A CA 1
ATOM 3825 C C . ASN A 1 496 ? -32.853 -24.267 15.207 1.00 79.19 496 ASN A C 1
ATOM 3827 O O . ASN A 1 496 ? -32.441 -23.977 16.316 1.00 79.19 496 ASN A O 1
ATOM 3831 N N . ASP A 1 497 ? -32.950 -23.332 14.259 1.00 76.19 497 ASP A N 1
ATOM 3832 C CA . ASP A 1 497 ? -32.476 -21.951 14.467 1.00 76.19 497 ASP A CA 1
ATOM 3833 C C . ASP A 1 497 ? -33.389 -21.165 15.426 1.00 76.19 497 ASP A C 1
ATOM 3835 O O . ASP A 1 497 ? -34.308 -20.457 15.010 1.00 76.19 497 ASP A O 1
ATOM 3839 N N . VAL A 1 498 ? -33.141 -21.314 16.727 1.00 77.88 498 VAL A N 1
ATOM 3840 C CA . VAL A 1 498 ? -33.819 -20.578 17.796 1.00 77.88 498 VAL A CA 1
ATOM 3841 C C . VAL A 1 498 ? -32.907 -19.457 18.286 1.00 77.88 498 VAL A C 1
ATOM 3843 O O . VAL A 1 498 ? -31.768 -19.690 18.692 1.00 77.88 498 VAL A O 1
ATOM 3846 N N . ILE A 1 499 ? -33.425 -18.228 18.250 1.00 79.62 499 ILE A N 1
ATOM 3847 C CA . ILE A 1 499 ? -32.776 -17.047 18.825 1.00 79.62 499 ILE A CA 1
ATOM 3848 C C . ILE A 1 499 ? -33.339 -16.826 20.225 1.00 79.62 499 ILE A C 1
ATOM 3850 O O . ILE A 1 499 ? -34.557 -16.803 20.407 1.00 79.62 499 ILE A O 1
ATOM 3854 N N . ILE A 1 500 ? -32.450 -16.650 21.199 1.00 86.12 500 ILE A N 1
ATOM 3855 C CA . ILE A 1 500 ? -32.806 -16.437 22.601 1.00 86.12 500 ILE A CA 1
ATOM 3856 C C . ILE A 1 500 ? -32.337 -15.044 23.013 1.00 86.12 500 ILE A C 1
ATOM 3858 O O . ILE A 1 500 ? -31.140 -14.764 23.032 1.00 86.12 500 ILE A O 1
ATOM 3862 N N . ASN A 1 501 ? -33.289 -14.183 23.359 1.00 86.06 501 ASN A N 1
ATOM 3863 C CA . ASN A 1 501 ? -33.021 -12.822 23.812 1.00 86.06 501 ASN A CA 1
ATOM 3864 C C . ASN A 1 501 ? -32.840 -12.803 25.332 1.00 86.06 501 ASN A C 1
ATOM 3866 O O . ASN A 1 501 ? -33.697 -13.309 26.056 1.00 86.06 501 ASN A O 1
ATOM 3870 N N . LEU A 1 502 ? -31.738 -12.224 25.806 1.00 85.12 502 LEU A N 1
ATOM 3871 C CA . LEU A 1 502 ? -31.393 -12.130 27.224 1.00 85.12 502 LEU A CA 1
ATOM 3872 C C . LEU A 1 502 ? -31.700 -10.736 27.779 1.00 85.12 502 LEU A C 1
ATOM 3874 O O . LEU A 1 502 ? -30.804 -10.002 28.193 1.00 85.12 502 LEU A O 1
ATOM 3878 N N . ASP A 1 503 ? -32.981 -10.380 27.786 1.00 79.00 503 ASP A N 1
ATOM 3879 C CA . ASP A 1 503 ? -33.455 -9.071 28.267 1.00 79.00 503 ASP A CA 1
ATOM 3880 C C . ASP A 1 503 ? -33.704 -9.093 29.786 1.00 79.00 503 ASP A C 1
ATOM 3882 O O . ASP A 1 503 ? -33.713 -8.057 30.452 1.00 79.00 503 ASP A O 1
ATOM 3886 N N . THR A 1 504 ? -33.937 -10.290 30.333 1.00 82.69 504 THR A N 1
ATOM 3887 C CA . THR A 1 504 ? -34.210 -10.578 31.746 1.00 82.69 504 THR A CA 1
ATOM 3888 C C . THR A 1 504 ? -33.676 -11.964 32.114 1.00 82.69 504 THR A C 1
ATOM 3890 O O . THR A 1 504 ? -33.177 -12.700 31.262 1.00 82.69 504 THR A O 1
ATOM 3893 N N . ASP A 1 505 ? -33.861 -12.363 33.372 1.00 90.75 505 ASP A N 1
ATOM 3894 C CA . ASP A 1 505 ? -33.727 -13.752 33.818 1.00 90.75 505 ASP A CA 1
ATOM 3895 C C . ASP A 1 505 ? -34.472 -14.703 32.868 1.00 90.75 505 ASP A C 1
ATOM 3897 O O . ASP A 1 505 ? -35.686 -14.580 32.678 1.00 90.75 505 ASP A O 1
ATOM 3901 N N . THR A 1 506 ? -33.740 -15.619 32.233 1.00 91.75 506 THR A N 1
ATOM 3902 C CA . THR A 1 506 ? -34.243 -16.406 31.099 1.00 91.75 506 THR A CA 1
ATOM 3903 C C . THR A 1 506 ? -34.009 -17.893 31.318 1.00 91.75 506 THR A C 1
ATOM 3905 O O . THR A 1 506 ? -32.886 -18.319 31.583 1.00 91.75 506 THR A O 1
ATOM 3908 N N . TYR A 1 507 ? -35.068 -18.690 31.157 1.00 91.75 507 TYR A N 1
ATOM 3909 C CA . TYR A 1 507 ? -34.978 -20.146 31.062 1.00 91.75 507 TYR A CA 1
ATOM 3910 C C . TYR A 1 507 ? -34.959 -20.588 29.598 1.00 91.75 507 TYR A C 1
ATOM 3912 O O . TYR A 1 507 ? -35.743 -20.104 28.782 1.00 91.75 507 TYR A O 1
ATOM 3920 N N . ILE A 1 508 ? -34.082 -21.537 29.289 1.00 91.00 508 ILE A N 1
ATOM 3921 C CA . ILE A 1 508 ? -33.933 -22.160 27.977 1.00 91.00 508 ILE A CA 1
ATOM 3922 C C . ILE A 1 508 ? -34.070 -23.667 28.176 1.00 91.00 508 ILE A C 1
ATOM 3924 O O . ILE A 1 508 ? -33.310 -24.265 28.936 1.00 91.00 508 ILE A O 1
ATOM 3928 N N . GLU A 1 509 ? -35.028 -24.277 27.490 1.00 90.94 509 GLU A N 1
ATOM 3929 C CA . GLU A 1 509 ? -35.130 -25.738 27.415 1.00 90.94 509 GLU A CA 1
ATOM 3930 C C . GLU A 1 509 ? -34.035 -26.277 26.490 1.00 90.94 509 GLU A C 1
ATOM 3932 O O . GLU A 1 509 ? -33.781 -25.704 25.426 1.00 90.94 509 GLU A O 1
ATOM 3937 N N . ALA A 1 510 ? -33.370 -27.362 26.876 1.00 88.06 510 ALA A N 1
ATOM 3938 C CA . ALA A 1 510 ? -32.183 -27.854 26.187 1.00 88.06 510 ALA A CA 1
ATOM 3939 C C . ALA A 1 510 ? -32.490 -28.310 24.766 1.00 88.06 510 ALA A C 1
ATOM 3941 O O . ALA A 1 510 ? -31.607 -28.253 23.921 1.00 88.06 510 ALA A O 1
ATOM 3942 N N . GLU A 1 511 ? -33.719 -28.726 24.451 1.00 87.50 511 GLU A N 1
ATOM 3943 C CA . GLU A 1 511 ? -34.111 -29.047 23.077 1.00 87.50 511 GLU A CA 1
ATOM 3944 C C . GLU A 1 511 ? -34.239 -27.823 22.151 1.00 87.50 511 GLU A C 1
ATOM 3946 O O . GLU A 1 511 ? -34.330 -27.994 20.934 1.00 87.50 511 GLU A O 1
ATOM 3951 N N . ASN A 1 512 ? -34.220 -26.599 22.689 1.00 88.62 512 ASN A N 1
ATOM 3952 C CA . ASN A 1 512 ? -34.245 -25.353 21.917 1.00 88.62 512 ASN A CA 1
ATOM 3953 C C . ASN A 1 512 ? -32.829 -24.899 21.514 1.00 88.62 512 ASN A C 1
ATOM 3955 O O . ASN A 1 512 ? -32.514 -23.709 21.533 1.00 88.62 512 ASN A O 1
ATOM 3959 N N . TYR A 1 513 ? -31.963 -25.850 21.164 1.00 88.69 513 TYR A N 1
ATOM 3960 C CA . TYR A 1 513 ? -30.635 -25.586 20.612 1.00 88.69 513 TYR A CA 1
ATOM 3961 C C . TYR A 1 513 ? -30.718 -25.074 19.178 1.00 88.69 513 TYR A C 1
ATOM 3963 O O . TYR A 1 513 ? -31.635 -25.429 18.448 1.00 88.69 513 TYR A O 1
ATOM 3971 N N . ARG A 1 514 ? -29.688 -24.339 18.752 1.00 84.56 514 ARG A N 1
ATOM 3972 C CA . ARG A 1 514 ? -29.409 -23.989 17.357 1.00 84.56 514 ARG A CA 1
ATOM 3973 C C . ARG A 1 514 ? -29.023 -25.215 16.534 1.00 84.56 514 ARG A C 1
ATOM 3975 O O . ARG A 1 514 ? -29.569 -25.443 15.457 1.00 84.56 514 ARG A O 1
ATOM 3982 N N . TYR A 1 515 ? -28.078 -26.008 17.035 1.00 84.69 515 TYR A N 1
ATOM 3983 C CA . TYR A 1 515 ? -27.694 -27.289 16.440 1.00 84.69 515 TYR A CA 1
ATOM 3984 C C . TYR A 1 515 ? -27.009 -28.218 17.446 1.00 84.69 515 TYR A C 1
ATOM 3986 O O . TYR A 1 515 ? -26.455 -27.767 18.453 1.00 84.69 515 TYR A O 1
ATOM 3994 N N . LEU A 1 516 ? -27.044 -29.520 17.142 1.00 86.00 516 LEU A N 1
ATOM 3995 C CA . LEU A 1 516 ? -26.330 -30.570 17.871 1.00 86.00 516 LEU A CA 1
ATOM 3996 C C . LEU A 1 516 ? -25.154 -31.102 17.052 1.00 86.00 516 LEU A C 1
ATOM 3998 O O . LEU A 1 516 ? -25.305 -31.420 15.872 1.00 86.00 516 LEU A O 1
ATOM 4002 N N . VAL A 1 517 ? -24.004 -31.270 17.700 1.00 79.00 517 VAL A N 1
ATOM 4003 C CA . VAL A 1 517 ? -22.814 -31.906 17.119 1.00 79.00 517 VAL A CA 1
ATOM 4004 C C . VAL A 1 517 ? -22.499 -33.206 17.852 1.00 79.00 517 VAL A C 1
ATOM 4006 O O . VAL A 1 517 ? -22.742 -33.344 19.051 1.00 79.00 517 VAL A O 1
ATOM 4009 N N . GLY A 1 518 ? -21.958 -34.177 17.113 1.00 77.69 518 GLY A N 1
ATOM 4010 C CA . GLY A 1 518 ? -21.526 -35.463 17.654 1.00 77.69 518 GLY A CA 1
ATOM 4011 C C . GLY A 1 518 ? -22.697 -36.402 17.942 1.00 77.69 518 GLY A C 1
ATOM 4012 O O . GLY A 1 518 ? -23.589 -36.578 17.109 1.00 77.69 518 GLY A O 1
ATOM 4013 N N . SER A 1 519 ? -22.670 -37.049 19.106 1.00 78.50 519 SER A N 1
ATOM 4014 C CA . SER A 1 519 ? -23.673 -38.027 19.549 1.00 78.50 519 SER A CA 1
ATOM 4015 C C . SER A 1 519 ? -24.782 -37.447 20.425 1.00 78.50 519 SER A C 1
ATOM 4017 O O . SER A 1 519 ? -25.638 -38.206 20.883 1.00 78.50 519 SER A O 1
ATOM 4019 N N . ALA A 1 520 ? -24.801 -36.124 20.623 1.00 83.62 520 ALA A N 1
ATOM 4020 C CA . ALA A 1 520 ? -25.870 -35.441 21.338 1.00 83.62 520 ALA A CA 1
ATOM 4021 C C . ALA A 1 520 ? -27.223 -35.705 20.659 1.00 83.62 520 ALA A C 1
ATOM 4023 O O . ALA A 1 520 ? -27.356 -35.565 19.441 1.00 83.62 520 ALA A O 1
ATOM 4024 N N . ARG A 1 521 ? -28.233 -36.093 21.443 1.00 87.12 521 ARG A N 1
ATOM 4025 C CA . ARG A 1 521 ? -29.600 -36.345 20.961 1.00 87.12 521 ARG A CA 1
ATOM 4026 C C . ARG A 1 521 ? -30.631 -35.839 21.946 1.00 87.12 521 ARG A C 1
ATOM 4028 O O . ARG A 1 521 ? -30.430 -35.934 23.151 1.00 87.12 521 ARG A O 1
ATOM 4035 N N . VAL A 1 522 ? -31.781 -35.419 21.429 1.00 89.69 522 VAL A N 1
ATOM 4036 C CA . VAL A 1 522 ? -32.967 -35.193 22.261 1.00 89.69 522 VAL A CA 1
ATOM 4037 C C . VAL A 1 522 ? -33.622 -36.531 22.571 1.00 89.69 522 VAL A C 1
ATOM 4039 O O . VAL A 1 522 ? -34.032 -37.249 21.655 1.00 89.69 522 VAL A O 1
ATOM 4042 N N . ILE A 1 523 ? -33.754 -36.858 23.852 1.00 89.69 523 ILE A N 1
ATOM 4043 C CA . ILE A 1 523 ? -34.438 -38.068 24.318 1.00 89.69 523 ILE A CA 1
ATOM 4044 C C . ILE A 1 523 ? -35.517 -37.715 25.339 1.00 89.69 523 ILE A C 1
ATOM 4046 O O . ILE A 1 523 ? -35.415 -36.717 26.046 1.00 89.69 523 ILE A O 1
ATOM 4050 N N . ASN A 1 524 ? -36.561 -38.541 25.426 1.00 91.50 524 ASN A N 1
ATOM 4051 C CA . ASN A 1 524 ? -37.613 -38.354 26.426 1.00 91.50 524 ASN A CA 1
ATOM 4052 C C . ASN A 1 524 ? -37.113 -38.783 27.815 1.00 91.50 524 ASN A C 1
ATOM 4054 O O . ASN A 1 524 ? -36.606 -39.896 27.967 1.00 91.50 524 ASN A O 1
ATOM 4058 N N . ASN A 1 525 ? -37.328 -37.950 28.832 1.00 89.31 525 ASN A N 1
ATOM 4059 C CA . ASN A 1 525 ? -37.022 -38.243 30.230 1.00 89.31 525 ASN A CA 1
ATOM 4060 C C . ASN A 1 525 ? -38.103 -37.661 31.153 1.00 89.31 525 ASN A C 1
ATOM 4062 O O . ASN A 1 525 ? -38.314 -36.457 31.191 1.00 89.31 525 ASN A O 1
ATOM 4066 N N . ASN A 1 526 ? -38.759 -38.511 31.946 1.00 85.19 526 ASN A N 1
ATOM 4067 C CA . ASN A 1 526 ? -39.868 -38.097 32.815 1.00 85.19 526 ASN A CA 1
ATOM 4068 C C . ASN A 1 526 ? -39.459 -37.191 33.990 1.00 85.19 526 ASN A C 1
ATOM 4070 O O . ASN A 1 526 ? -40.335 -36.594 34.608 1.00 85.19 526 ASN A O 1
ATOM 4074 N N . GLY A 1 527 ? -38.174 -37.153 34.352 1.00 81.69 527 GLY A N 1
ATOM 4075 C CA . GLY A 1 527 ? -37.653 -36.276 35.404 1.00 81.69 527 GLY A CA 1
ATOM 4076 C C . GLY A 1 527 ? -37.270 -34.883 34.905 1.00 81.69 527 GLY A C 1
ATOM 4077 O O . GLY A 1 527 ? -36.976 -34.020 35.722 1.00 81.69 527 GLY A O 1
ATOM 4078 N N . ALA A 1 528 ? -37.268 -34.676 33.589 1.00 85.56 528 ALA A N 1
ATOM 4079 C CA . ALA A 1 528 ? -36.906 -33.415 32.968 1.00 85.56 528 ALA A CA 1
ATOM 4080 C C . ALA A 1 528 ? -38.103 -32.475 32.852 1.00 85.56 528 ALA A C 1
ATOM 4082 O O . ALA A 1 528 ? -39.263 -32.897 32.844 1.00 85.56 528 ALA A O 1
ATOM 4083 N N . SER A 1 529 ? -37.810 -31.191 32.747 1.00 81.38 529 SER A N 1
ATOM 4084 C CA . SER A 1 529 ? -38.787 -30.133 32.925 1.00 81.38 529 SER A CA 1
ATOM 4085 C C . SER A 1 529 ? -39.840 -30.043 31.802 1.00 81.38 529 SER A C 1
ATOM 4087 O O . SER A 1 529 ? -41.013 -29.827 32.101 1.00 81.38 529 SER A O 1
ATOM 4089 N N . GLU A 1 530 ? -39.471 -30.349 30.553 1.00 86.12 530 GLU A N 1
ATOM 4090 C CA . GLU A 1 530 ? -40.385 -30.541 29.404 1.00 86.12 530 GLU A CA 1
ATOM 4091 C C . GLU A 1 530 ? -40.509 -32.019 28.983 1.00 86.12 530 GLU A C 1
ATOM 4093 O O . GLU A 1 530 ? -40.945 -32.376 27.883 1.00 86.12 530 GLU A O 1
ATOM 4098 N N . GLY A 1 531 ? -40.108 -32.933 29.870 1.00 88.31 531 GLY A N 1
ATOM 4099 C CA . GLY A 1 531 ? -40.096 -34.363 29.584 1.00 88.31 531 GLY A CA 1
ATOM 4100 C C . GLY A 1 531 ? -39.020 -34.785 28.575 1.00 88.31 531 GLY A C 1
ATOM 4101 O O . GLY A 1 531 ? -39.083 -35.908 28.063 1.00 88.31 531 GLY A O 1
ATOM 4102 N N . LYS A 1 532 ? -38.056 -33.910 28.263 1.00 91.44 532 LYS A N 1
ATOM 4103 C CA . LYS A 1 532 ? -36.965 -34.134 27.308 1.00 91.44 532 LYS A CA 1
ATOM 4104 C C . LYS A 1 532 ? -35.637 -33.632 27.854 1.00 91.44 532 LYS A C 1
ATOM 4106 O O . LYS A 1 532 ? -35.613 -32.718 28.657 1.00 91.44 532 LYS A O 1
ATOM 4111 N N . ILE A 1 533 ? -34.549 -34.240 27.394 1.00 91.38 533 ILE A N 1
ATOM 4112 C CA . ILE A 1 533 ? -33.173 -33.806 27.667 1.00 91.38 533 ILE A CA 1
ATOM 4113 C C . ILE A 1 533 ? -32.336 -33.932 26.408 1.00 91.38 533 ILE A C 1
ATOM 4115 O O . ILE A 1 533 ? -32.646 -34.749 25.534 1.00 91.38 533 ILE A O 1
ATOM 4119 N N . VAL A 1 534 ? -31.236 -33.191 26.353 1.00 91.38 534 VAL A N 1
ATOM 4120 C CA . VAL A 1 534 ? -30.132 -33.504 25.450 1.00 91.38 534 VAL A CA 1
ATOM 4121 C C . VAL A 1 534 ? -29.192 -34.468 26.167 1.00 91.38 534 VAL A C 1
ATOM 4123 O O . VAL A 1 534 ? -28.755 -34.203 27.284 1.00 91.38 534 VAL A O 1
ATOM 4126 N N . ASN A 1 535 ? -28.907 -35.605 25.538 1.00 89.00 535 ASN A N 1
ATOM 4127 C CA . ASN A 1 535 ? -28.070 -36.662 26.096 1.00 89.00 535 ASN A CA 1
ATOM 4128 C C . ASN A 1 535 ? -26.872 -36.968 25.193 1.00 89.00 535 ASN A C 1
ATOM 4130 O O . ASN A 1 535 ? -27.041 -37.135 23.982 1.00 89.00 535 ASN A O 1
ATOM 4134 N N . ALA A 1 536 ? -25.692 -37.102 25.795 1.00 87.75 536 ALA A N 1
ATOM 4135 C CA . ALA A 1 536 ? -24.503 -37.675 25.179 1.00 87.75 536 ALA A CA 1
ATOM 4136 C C . ALA A 1 536 ? -24.416 -39.167 25.550 1.00 87.75 536 ALA A C 1
ATOM 4138 O O . ALA A 1 536 ? -23.955 -39.529 26.630 1.00 87.75 536 ALA A O 1
ATOM 4139 N N . GLU A 1 537 ? -24.903 -40.050 24.675 1.00 77.75 537 GLU A N 1
ATOM 4140 C CA . GLU A 1 537 ? -25.046 -41.485 24.967 1.00 77.75 537 GLU A CA 1
ATOM 4141 C C . GLU A 1 537 ? -23.702 -42.201 25.249 1.00 77.75 537 GLU A C 1
ATOM 4143 O O . GLU A 1 537 ? -22.707 -41.944 24.560 1.00 77.75 537 GLU A O 1
ATOM 4148 N N . PRO A 1 538 ? -23.671 -43.177 26.182 1.00 74.81 538 PRO A N 1
ATOM 4149 C CA . PRO A 1 538 ? -22.521 -44.059 26.389 1.00 74.81 538 PRO A CA 1
ATOM 4150 C C . PRO A 1 538 ? -22.055 -44.770 25.108 1.00 74.81 538 PRO A C 1
ATOM 4152 O O . PRO A 1 538 ? -22.861 -45.302 24.340 1.00 74.81 538 PRO A O 1
ATOM 4155 N N . GLY A 1 539 ? -20.742 -44.837 24.895 1.00 66.06 539 GLY A N 1
ATOM 4156 C CA . GLY A 1 539 ? -20.100 -45.475 23.745 1.00 66.06 539 GLY A CA 1
ATOM 4157 C C . GLY A 1 539 ? -20.218 -44.709 22.425 1.00 66.06 539 GLY A C 1
ATOM 4158 O O . GLY A 1 539 ? -19.965 -45.300 21.370 1.00 66.06 539 GLY A O 1
ATOM 4159 N N . GLN A 1 540 ? -20.638 -43.438 22.452 1.00 60.47 540 GLN A N 1
ATOM 4160 C CA . GLN A 1 540 ? -20.803 -42.601 21.258 1.00 60.47 540 GLN A CA 1
ATOM 4161 C C . GLN A 1 540 ? -19.859 -41.378 21.196 1.00 60.47 540 GLN A C 1
ATOM 4163 O O . GLN A 1 540 ? -20.093 -40.485 20.381 1.00 60.47 540 GLN A O 1
ATOM 4168 N N . GLY A 1 541 ? -18.757 -41.367 21.960 1.00 58.22 541 GLY A N 1
ATOM 4169 C CA . GLY A 1 541 ? -17.648 -40.403 21.850 1.00 58.22 541 GLY A CA 1
ATOM 4170 C C . GLY A 1 541 ? -17.839 -39.077 22.611 1.00 58.22 541 GLY A C 1
ATOM 4171 O O . GLY A 1 541 ? -18.957 -38.601 22.778 1.00 58.22 541 GLY A O 1
ATOM 4172 N N . THR A 1 542 ? -16.728 -38.455 23.037 1.00 66.31 542 THR A N 1
ATOM 4173 C CA . THR A 1 542 ? -16.639 -37.280 23.944 1.00 66.31 542 THR A CA 1
ATOM 4174 C C . THR A 1 542 ? -16.642 -35.908 23.242 1.00 66.31 542 THR A C 1
ATOM 4176 O O . THR A 1 542 ? -15.973 -34.983 23.688 1.00 66.31 542 THR A O 1
ATOM 4179 N N . TRP A 1 543 ? -17.356 -35.774 22.122 1.00 68.06 543 TRP A N 1
ATOM 4180 C CA . TRP A 1 543 ? -17.393 -34.547 21.295 1.00 68.06 543 TRP A CA 1
ATOM 4181 C C . TRP A 1 543 ? -18.824 -34.029 21.084 1.00 68.06 543 TRP A C 1
ATOM 4183 O O . TRP A 1 543 ? -19.128 -33.344 20.107 1.00 68.06 543 TRP A O 1
ATOM 4193 N N . ALA A 1 544 ? -19.740 -34.444 21.958 1.00 78.50 544 ALA A N 1
ATOM 4194 C CA . ALA A 1 544 ? -21.158 -34.150 21.846 1.00 78.50 544 ALA A CA 1
ATOM 4195 C C . ALA A 1 544 ? -21.468 -32.771 22.430 1.00 78.50 544 ALA A C 1
ATOM 4197 O O . ALA A 1 544 ? -21.133 -32.512 23.585 1.00 78.50 544 ALA A O 1
ATOM 4198 N N . TYR A 1 545 ? -22.135 -31.902 21.673 1.00 84.50 545 TYR A N 1
ATOM 4199 C CA . TYR A 1 545 ? -22.532 -30.595 22.190 1.00 84.50 545 TYR A CA 1
ATOM 4200 C C . TYR A 1 545 ? -23.823 -30.065 21.584 1.00 84.50 545 TYR A C 1
ATOM 4202 O O . TYR A 1 545 ? -24.211 -30.442 20.479 1.00 84.50 545 TYR A O 1
ATOM 4210 N N . SER A 1 546 ? -24.466 -29.162 22.319 1.00 88.19 546 SER A N 1
ATOM 4211 C CA . SER A 1 546 ? -25.540 -28.301 21.829 1.00 88.19 546 SER A CA 1
ATOM 4212 C C . SER A 1 546 ? -25.068 -26.854 21.833 1.00 88.19 546 SER A C 1
ATOM 4214 O O . SER A 1 546 ? -24.545 -26.394 22.851 1.00 88.19 546 SER A O 1
ATOM 4216 N N . GLU A 1 547 ? -25.261 -26.141 20.728 1.00 87.81 547 GLU A N 1
ATOM 4217 C CA . GLU A 1 547 ? -25.047 -24.693 20.671 1.00 87.81 547 GLU A CA 1
ATOM 4218 C C . GLU A 1 547 ? -26.381 -23.951 20.686 1.00 87.81 547 GLU A C 1
ATOM 4220 O O . GLU A 1 547 ? -27.330 -24.382 20.040 1.00 87.81 547 GLU A O 1
ATOM 4225 N N . TYR A 1 548 ? -26.434 -22.811 21.367 1.00 89.56 548 TYR A N 1
ATOM 4226 C CA . TYR A 1 548 ? -27.551 -21.869 21.389 1.00 89.56 548 TYR A CA 1
ATOM 4227 C C . TYR A 1 548 ? -27.092 -20.519 20.844 1.00 89.56 548 TYR A C 1
ATOM 4229 O O . TYR A 1 548 ? -25.932 -20.141 21.015 1.00 89.56 548 TYR A O 1
ATOM 4237 N N . ARG A 1 549 ? -28.007 -19.768 20.223 1.00 86.19 549 ARG A N 1
ATOM 4238 C CA . ARG A 1 549 ? -27.740 -18.407 19.749 1.00 86.19 549 ARG A CA 1
ATOM 4239 C C . ARG A 1 549 ? -28.368 -17.396 20.698 1.00 86.19 549 ARG A C 1
ATOM 4241 O O . ARG A 1 549 ? -29.586 -17.220 20.696 1.00 86.19 549 ARG A O 1
ATOM 4248 N N . LEU A 1 550 ? -27.533 -16.750 21.500 1.00 86.38 550 LEU A N 1
ATOM 4249 C CA . LEU A 1 550 ? -27.957 -15.792 22.514 1.00 86.38 550 LEU A CA 1
ATOM 4250 C C . LEU A 1 550 ? -27.784 -14.365 22.005 1.00 86.38 550 LEU A C 1
ATOM 4252 O O . LEU A 1 550 ? -26.807 -14.073 21.322 1.00 86.38 550 LEU A O 1
ATOM 4256 N N . VAL A 1 551 ? -28.710 -13.477 22.349 1.00 84.75 551 VAL A N 1
ATOM 4257 C CA . VAL A 1 551 ? -28.609 -12.037 22.093 1.00 84.75 551 VAL A CA 1
ATOM 4258 C C . VAL A 1 551 ? -28.564 -11.322 23.432 1.00 84.75 551 VAL A C 1
ATOM 4260 O O . VAL A 1 551 ? -29.491 -11.462 24.229 1.00 84.75 551 VAL A O 1
ATOM 4263 N N . THR A 1 552 ? -27.494 -10.579 23.688 1.00 82.00 552 THR A N 1
ATOM 4264 C CA . THR A 1 552 ? -27.366 -9.701 24.853 1.00 82.00 552 THR A CA 1
ATOM 4265 C C . THR A 1 552 ? -27.647 -8.260 24.441 1.00 82.00 552 THR A C 1
ATOM 4267 O O . THR A 1 552 ? -27.298 -7.843 23.338 1.0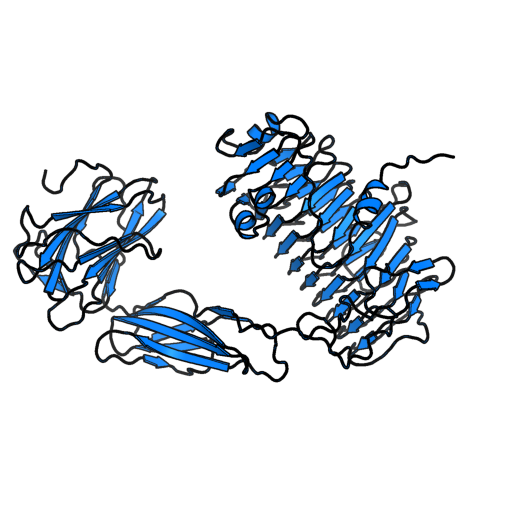0 82.00 552 THR A O 1
ATOM 4270 N N . PHE A 1 553 ? -28.252 -7.493 25.347 1.00 82.25 553 PHE A N 1
ATOM 4271 C CA . PHE A 1 553 ? -28.631 -6.089 25.122 1.00 82.25 553 PHE A CA 1
ATOM 4272 C C . PHE A 1 553 ? -27.857 -5.111 26.016 1.00 82.25 553 PHE A C 1
ATOM 4274 O O . PHE A 1 553 ? -28.142 -3.918 26.045 1.00 82.25 553 PHE A O 1
ATOM 4281 N N . ALA A 1 554 ? -26.902 -5.626 26.791 1.00 81.75 554 ALA A N 1
ATOM 4282 C CA . ALA A 1 554 ? -26.001 -4.842 27.616 1.00 81.75 554 ALA A CA 1
ATOM 4283 C C . ALA A 1 554 ? -24.716 -5.626 27.873 1.00 81.75 554 ALA A C 1
ATOM 4285 O O . ALA A 1 554 ? -24.741 -6.855 28.021 1.00 81.75 554 ALA A O 1
ATOM 4286 N N . SER A 1 555 ? -23.603 -4.901 27.984 1.00 83.56 555 SER A N 1
ATOM 4287 C CA . SER A 1 555 ? -22.360 -5.502 28.438 1.00 83.56 555 SER A CA 1
ATOM 4288 C C . SER A 1 555 ? -22.432 -5.840 29.930 1.00 83.56 555 SER A C 1
ATOM 4290 O O . SER A 1 555 ? -22.970 -5.070 30.729 1.00 83.56 555 SER A O 1
ATOM 4292 N N . GLY A 1 556 ? -21.904 -6.995 30.335 1.00 87.44 556 GLY A N 1
ATOM 4293 C CA . GLY A 1 556 ? -21.951 -7.384 31.743 1.00 87.44 556 GLY A CA 1
ATOM 4294 C C . GLY A 1 556 ? -21.514 -8.810 32.048 1.00 87.44 556 GLY A C 1
ATOM 4295 O O . GLY A 1 556 ? -20.963 -9.519 31.204 1.00 87.44 556 GLY A O 1
ATOM 4296 N N . THR A 1 557 ? -21.748 -9.213 33.297 1.00 90.12 557 THR A N 1
ATOM 4297 C CA . THR A 1 557 ? -21.556 -10.593 33.748 1.00 90.12 557 THR A CA 1
ATOM 4298 C C . THR A 1 557 ? -22.862 -11.365 33.625 1.00 90.12 557 THR A C 1
ATOM 4300 O O . THR A 1 557 ? -23.881 -10.947 34.170 1.00 90.12 557 THR A O 1
ATOM 4303 N N . TYR A 1 558 ? -22.803 -12.519 32.966 1.00 89.12 558 TYR A N 1
ATOM 4304 C CA . TYR A 1 558 ? -23.912 -13.456 32.835 1.00 89.12 558 TYR A CA 1
ATOM 4305 C C . TYR A 1 558 ? -23.600 -14.725 33.625 1.00 89.12 558 TYR A C 1
ATOM 4307 O O . TYR A 1 558 ? -22.577 -15.382 33.423 1.00 89.12 558 TYR A O 1
ATOM 4315 N N . TYR A 1 559 ? -24.492 -15.073 34.542 1.00 90.69 559 TYR A N 1
ATOM 4316 C CA . TYR A 1 559 ? -24.455 -16.309 35.301 1.00 90.69 559 TYR A CA 1
ATOM 4317 C C . TYR A 1 559 ? -25.311 -17.348 34.590 1.00 90.69 559 TYR A C 1
ATOM 4319 O O . TYR A 1 559 ? -26.526 -17.189 34.486 1.00 90.69 559 TYR A O 1
ATOM 4327 N N . VAL A 1 560 ? -24.667 -18.404 34.105 1.00 89.88 560 VAL A N 1
ATOM 4328 C CA . VAL A 1 560 ? -25.310 -19.513 33.406 1.00 89.88 560 VAL A CA 1
ATOM 4329 C C . VAL A 1 560 ? -25.411 -20.683 34.367 1.00 89.88 560 VAL A C 1
ATOM 4331 O O . VAL A 1 560 ? -24.406 -21.205 34.846 1.00 89.88 560 VAL A O 1
ATOM 4334 N N . TRP A 1 561 ? -26.637 -21.088 34.642 1.00 90.56 561 TRP A N 1
ATOM 4335 C CA . TRP A 1 561 ? -26.966 -22.281 35.391 1.00 90.56 561 TRP A CA 1
ATOM 4336 C C . TRP A 1 561 ? -27.410 -23.374 34.430 1.00 90.56 561 TRP A C 1
ATOM 4338 O O . TRP A 1 561 ? -28.225 -23.117 33.549 1.00 90.56 561 TRP A O 1
ATOM 4348 N N . ILE A 1 562 ? -26.916 -24.595 34.606 1.00 89.56 562 ILE A N 1
ATOM 4349 C CA . ILE A 1 562 ? -27.309 -25.745 33.788 1.00 89.56 562 ILE A CA 1
ATOM 4350 C C . ILE A 1 562 ? -27.818 -26.841 34.699 1.00 89.56 562 ILE A C 1
ATOM 4352 O O . ILE A 1 562 ? -27.111 -27.276 35.604 1.00 89.56 562 ILE A O 1
ATOM 4356 N N . ASN A 1 563 ? -29.036 -27.293 34.433 1.00 90.44 563 ASN A N 1
ATOM 4357 C CA . ASN A 1 563 ? -29.595 -28.488 35.024 1.00 90.44 563 ASN A CA 1
ATOM 4358 C C . ASN A 1 563 ? -28.990 -29.698 34.308 1.00 90.44 563 ASN A C 1
ATOM 4360 O O . ASN A 1 563 ? -29.358 -29.994 33.166 1.00 90.44 563 ASN A O 1
ATOM 4364 N N . ALA A 1 564 ? -28.029 -30.345 34.957 1.00 88.88 564 ALA A N 1
ATOM 4365 C CA . ALA A 1 564 ? -27.201 -31.394 34.384 1.00 88.88 564 ALA A CA 1
ATOM 4366 C C . ALA A 1 564 ? -27.317 -32.698 35.175 1.00 88.88 564 ALA A C 1
ATOM 4368 O O . ALA A 1 564 ? -27.424 -32.687 36.397 1.00 88.88 564 ALA A O 1
ATOM 4369 N N . SER A 1 565 ? -27.229 -33.834 34.489 1.00 87.75 565 SER A N 1
ATOM 4370 C CA . SER A 1 565 ? -27.178 -35.149 35.127 1.00 87.75 565 SER A CA 1
ATOM 4371 C C . SER A 1 565 ? -26.135 -36.049 34.465 1.00 87.75 565 SER A C 1
ATOM 4373 O O . SER A 1 565 ? -25.790 -35.847 33.302 1.00 87.75 565 SER A O 1
ATOM 4375 N N . GLY A 1 566 ? -25.625 -37.038 35.198 1.00 85.94 566 GLY A N 1
ATOM 4376 C CA . GLY A 1 566 ? -24.699 -38.042 34.678 1.00 85.94 566 GLY A CA 1
ATOM 4377 C C . GLY A 1 566 ? -25.101 -39.465 35.055 1.00 85.94 566 GLY A C 1
ATOM 4378 O O . GLY A 1 566 ? -25.867 -39.672 35.993 1.00 85.94 566 GLY A O 1
ATOM 4379 N N . ILE A 1 567 ? -24.580 -40.452 34.323 1.00 80.19 567 ILE A N 1
ATOM 4380 C CA . ILE A 1 567 ? -24.887 -41.883 34.508 1.00 80.19 567 ILE A CA 1
ATOM 4381 C C . ILE A 1 567 ? -24.566 -42.418 35.911 1.00 80.19 567 ILE A C 1
ATOM 4383 O O . ILE A 1 567 ? -25.191 -43.391 36.352 1.00 80.19 567 ILE A O 1
ATOM 4387 N N . ASP A 1 568 ? -23.609 -41.813 36.618 1.00 78.50 568 ASP A N 1
ATOM 4388 C CA . ASP A 1 568 ? -23.302 -42.120 38.010 1.00 78.50 568 ASP A CA 1
ATOM 4389 C C . ASP A 1 568 ? -22.789 -40.897 38.787 1.00 78.50 568 ASP A C 1
ATOM 4391 O O . ASP A 1 568 ? -22.661 -39.797 38.262 1.00 78.50 568 ASP A O 1
ATOM 4395 N N . SER A 1 569 ? -22.548 -41.072 40.088 1.00 71.94 569 SER A N 1
ATOM 4396 C CA . SER A 1 569 ? -22.160 -39.985 40.995 1.00 71.94 569 SER A CA 1
ATOM 4397 C C . SER A 1 569 ? -20.739 -39.446 40.790 1.00 71.94 569 SER A C 1
ATOM 4399 O O . SER A 1 569 ? -20.344 -38.528 41.503 1.00 71.94 569 SER A O 1
ATOM 4401 N N . ASN A 1 570 ? -19.942 -40.053 39.909 1.00 72.69 570 ASN A N 1
ATOM 4402 C CA . ASN A 1 570 ? -18.612 -39.567 39.545 1.00 72.69 570 ASN A CA 1
ATOM 4403 C C . ASN A 1 570 ? -18.634 -38.738 38.261 1.00 72.69 570 ASN A C 1
ATOM 4405 O O . ASN A 1 570 ? -17.599 -38.171 37.916 1.00 72.69 570 ASN A O 1
ATOM 4409 N N . SER A 1 571 ? -19.779 -38.667 37.578 1.00 75.50 571 SER A N 1
ATOM 4410 C CA . SER A 1 571 ? -19.919 -37.862 36.379 1.00 75.50 571 SER A CA 1
ATOM 4411 C C . SER A 1 571 ? -19.692 -36.379 36.682 1.00 75.50 571 SER A C 1
ATOM 4413 O O . SER A 1 571 ? -20.302 -35.791 37.579 1.00 75.50 571 SER A O 1
ATOM 4415 N N . ASN A 1 572 ? -18.782 -35.771 35.935 1.00 73.62 572 ASN A N 1
ATOM 4416 C CA . ASN A 1 572 ? -18.421 -34.359 36.019 1.00 73.62 572 ASN A CA 1
ATOM 4417 C C . ASN A 1 572 ? -18.134 -33.739 34.642 1.00 73.62 572 ASN A C 1
ATOM 4419 O O . ASN A 1 572 ? -17.655 -32.610 34.555 1.00 73.62 572 ASN A O 1
ATOM 4423 N N . GLY A 1 573 ? -18.402 -34.468 33.560 1.00 76.25 573 GLY A N 1
ATOM 4424 C CA . GLY A 1 573 ? -17.927 -34.124 32.232 1.00 76.25 573 GLY A CA 1
ATOM 4425 C C . GLY A 1 573 ? -18.886 -33.258 31.427 1.00 76.25 573 GLY A C 1
ATOM 4426 O O . GLY A 1 573 ? -19.256 -33.647 30.322 1.00 76.25 573 GLY A O 1
ATOM 4427 N N . ILE A 1 574 ? -19.271 -32.089 31.943 1.00 80.44 574 ILE A N 1
ATOM 4428 C CA . ILE A 1 574 ? -19.925 -31.032 31.156 1.00 80.44 574 ILE A CA 1
ATOM 4429 C C . ILE A 1 574 ? -19.087 -29.760 31.236 1.00 80.44 574 ILE A C 1
ATOM 4431 O O . ILE A 1 574 ? -18.631 -29.356 32.304 1.00 80.44 574 ILE A O 1
ATOM 4435 N N . LYS A 1 575 ? -18.912 -29.105 30.092 1.00 80.50 575 LYS A N 1
ATOM 4436 C CA . LYS A 1 575 ? -18.287 -27.791 29.970 1.00 80.50 575 LYS A CA 1
ATOM 4437 C C . LYS A 1 575 ? -19.192 -26.833 29.213 1.00 80.50 575 LYS A C 1
ATOM 4439 O O . LYS A 1 575 ? -20.090 -27.247 28.475 1.00 80.50 575 LYS A O 1
ATOM 4444 N N . VAL A 1 576 ? -18.934 -25.544 29.408 1.00 81.75 576 VAL A N 1
ATOM 4445 C CA . VAL A 1 576 ? -19.711 -24.469 28.797 1.00 81.75 576 VAL A CA 1
ATOM 4446 C C . VAL A 1 576 ? -18.780 -23.405 28.264 1.00 81.75 576 VAL A C 1
ATOM 4448 O O . VAL A 1 576 ? -17.847 -22.988 28.950 1.00 81.75 576 VAL A O 1
ATOM 4451 N N . ALA A 1 577 ? -19.070 -22.938 27.059 1.00 78.56 577 ALA A N 1
ATOM 4452 C CA . ALA A 1 577 ? -18.348 -21.846 26.432 1.00 78.56 577 ALA A CA 1
ATOM 4453 C C . ALA A 1 577 ? -19.318 -20.763 25.966 1.00 78.56 577 ALA A C 1
ATOM 4455 O O . ALA A 1 577 ? -20.407 -21.058 25.472 1.00 78.56 577 ALA A O 1
ATOM 4456 N N . PHE A 1 578 ? -18.880 -19.517 26.113 1.00 71.38 578 PHE A N 1
ATOM 4457 C CA . PHE A 1 578 ? -19.531 -18.312 25.621 1.00 71.38 578 PHE A CA 1
ATOM 4458 C C . PHE A 1 578 ? -18.477 -17.608 24.745 1.00 71.38 578 PHE A C 1
ATOM 4460 O O . PHE A 1 578 ? -17.479 -17.139 25.290 1.00 71.38 578 PHE A O 1
ATOM 4467 N N . ASN A 1 579 ? -18.673 -17.583 23.416 1.00 66.50 579 ASN A N 1
ATOM 4468 C CA . ASN A 1 579 ? -17.744 -17.112 22.351 1.00 66.50 579 ASN A CA 1
ATOM 4469 C C . ASN A 1 579 ? -16.718 -18.135 21.801 1.00 66.50 579 ASN A C 1
ATOM 4471 O O . ASN A 1 579 ? -16.293 -19.054 22.494 1.00 66.50 579 ASN A O 1
ATOM 4475 N N . ASP A 1 580 ? -16.266 -17.920 20.554 1.00 52.50 580 ASP A N 1
ATOM 4476 C CA . ASP A 1 580 ? -15.216 -18.684 19.836 1.00 52.50 580 ASP A CA 1
ATOM 4477 C C . ASP A 1 580 ? -13.764 -18.296 20.252 1.00 52.50 580 ASP A C 1
ATOM 4479 O O . ASP A 1 580 ? -12.848 -18.307 19.435 1.00 52.50 580 ASP A O 1
ATOM 4483 N N . LEU A 1 581 ? -13.515 -17.925 21.519 1.00 43.03 581 LEU A N 1
ATOM 4484 C CA . LEU A 1 581 ? -12.247 -17.303 21.971 1.00 43.03 581 LEU A CA 1
ATOM 4485 C C . LEU A 1 581 ? -11.288 -18.204 22.785 1.00 43.03 581 LEU A C 1
ATOM 4487 O O . LEU A 1 581 ? -10.473 -17.691 23.548 1.00 43.03 581 LEU A O 1
ATOM 4491 N N . ASN A 1 582 ? -11.317 -19.533 22.641 1.00 44.84 582 ASN A N 1
ATOM 4492 C CA . ASN A 1 582 ? -10.381 -20.439 23.346 1.00 44.84 582 ASN A CA 1
ATOM 4493 C C . ASN A 1 582 ? -10.367 -20.321 24.893 1.00 44.84 582 ASN A C 1
ATOM 4495 O O . ASN A 1 582 ? -9.393 -20.705 25.541 1.00 44.84 582 ASN A O 1
ATOM 4499 N N . THR A 1 583 ? -11.444 -19.839 25.517 1.00 46.03 583 THR A N 1
ATOM 4500 C CA . THR A 1 583 ? -11.608 -19.799 26.980 1.00 46.03 583 THR A CA 1
ATOM 4501 C C . THR A 1 583 ? -12.673 -20.796 27.430 1.00 46.03 583 THR A C 1
ATOM 4503 O O . THR A 1 583 ? -13.793 -20.442 27.791 1.00 46.03 583 THR A O 1
ATOM 4506 N N . GLU A 1 584 ? -12.323 -22.083 27.416 1.00 52.28 584 GLU A N 1
ATOM 4507 C CA . GLU A 1 584 ? -13.145 -23.112 28.055 1.00 52.28 584 GLU A CA 1
ATOM 4508 C C . GLU A 1 584 ? -13.149 -22.910 29.576 1.00 52.28 584 GLU A C 1
ATOM 4510 O O . GLU A 1 584 ? -12.096 -22.995 30.213 1.00 52.28 584 GLU A O 1
ATOM 4515 N N . ILE A 1 585 ? -14.319 -22.686 30.181 1.00 55.88 585 ILE A N 1
ATOM 4516 C CA . ILE A 1 585 ? -14.444 -22.659 31.642 1.00 55.88 585 ILE A CA 1
ATOM 4517 C C . ILE A 1 585 ? -14.957 -24.035 32.094 1.00 55.88 585 ILE A C 1
ATOM 4519 O O . ILE A 1 585 ? -16.097 -24.392 31.779 1.00 55.88 585 ILE A O 1
ATOM 4523 N N . PRO A 1 586 ? -14.142 -24.850 32.796 1.00 53.22 586 PRO A N 1
ATOM 4524 C CA . PRO A 1 586 ? -14.613 -26.112 33.345 1.00 53.22 586 PRO A CA 1
ATOM 4525 C C . PRO A 1 586 ? -15.671 -25.862 34.420 1.00 53.22 586 PRO A C 1
ATOM 4527 O O . PRO A 1 586 ? -15.577 -24.912 35.200 1.00 53.22 586 PRO A O 1
ATOM 4530 N N . ILE A 1 587 ? -16.666 -26.743 34.479 1.00 55.47 587 ILE A N 1
ATOM 4531 C CA . ILE A 1 587 ? -17.601 -26.773 35.595 1.00 55.47 587 ILE A CA 1
ATOM 4532 C C . ILE A 1 587 ? -16.899 -27.436 36.785 1.00 55.47 587 ILE A C 1
ATOM 4534 O O . ILE A 1 587 ? -16.706 -28.649 36.798 1.00 55.47 587 ILE A O 1
ATOM 4538 N N . ASP A 1 588 ? -16.528 -26.657 37.802 1.00 45.91 588 ASP A N 1
ATOM 4539 C CA . ASP A 1 588 ? -16.115 -27.204 39.100 1.00 45.91 588 ASP A CA 1
ATOM 4540 C C . ASP A 1 588 ? -17.373 -27.545 39.921 1.00 45.91 588 ASP A C 1
ATOM 4542 O O . ASP A 1 588 ? -17.909 -26.723 40.665 1.00 45.91 588 ASP A O 1
ATOM 4546 N N . GLY A 1 589 ? -17.883 -28.769 39.762 1.00 54.09 589 GLY A N 1
ATOM 4547 C CA . GLY A 1 589 ? -19.030 -29.273 40.521 1.00 54.09 589 GLY A CA 1
ATOM 4548 C C . GLY A 1 589 ? -19.367 -30.725 40.188 1.00 54.09 589 GLY A C 1
ATOM 4549 O O . GLY A 1 589 ? -19.257 -31.151 39.043 1.00 54.09 589 GLY A O 1
ATOM 4550 N N . THR A 1 590 ? -19.755 -31.513 41.193 1.00 53.16 590 THR A N 1
ATOM 4551 C CA . THR A 1 590 ? -20.228 -32.893 40.989 1.00 53.16 590 THR A CA 1
ATOM 4552 C C . THR A 1 590 ? -21.625 -32.851 40.376 1.00 53.16 590 THR A C 1
ATOM 4554 O O . THR A 1 590 ? -22.516 -32.233 40.957 1.00 53.16 590 THR A O 1
ATOM 4557 N N . ILE A 1 591 ? -21.826 -33.500 39.230 1.00 66.62 591 ILE A N 1
ATOM 4558 C CA . ILE A 1 591 ? -23.145 -33.617 38.606 1.00 66.62 591 ILE A CA 1
ATOM 4559 C C . ILE A 1 591 ? -23.870 -34.798 39.269 1.00 66.62 591 ILE A C 1
ATOM 4561 O O . ILE A 1 591 ? -23.282 -35.855 39.503 1.00 66.62 591 ILE A O 1
ATOM 4565 N N . THR A 1 592 ? -25.139 -34.629 39.640 1.00 65.56 592 THR A N 1
ATOM 4566 C CA . THR A 1 592 ? -25.910 -35.683 40.315 1.00 65.56 592 THR A CA 1
ATOM 4567 C C . THR A 1 592 ? -26.530 -36.663 39.308 1.00 65.56 592 THR A C 1
ATOM 4569 O O . THR A 1 592 ? -26.751 -36.348 38.139 1.00 65.56 592 THR A O 1
ATOM 4572 N N . ASN A 1 593 ? -26.849 -37.886 39.745 1.00 74.06 593 ASN A N 1
ATOM 4573 C CA . ASN A 1 593 ? -27.508 -38.905 38.904 1.00 74.06 593 ASN A CA 1
ATOM 4574 C C . ASN A 1 593 ? -29.047 -38.744 38.880 1.00 74.06 593 ASN A C 1
ATOM 4576 O O . ASN A 1 593 ? -29.802 -39.714 38.960 1.00 74.06 593 ASN A O 1
ATOM 4580 N N . SER A 1 594 ? -29.526 -37.499 38.889 1.00 72.81 594 SER A N 1
ATOM 4581 C CA . SER A 1 594 ? -30.943 -37.141 38.798 1.00 72.81 594 SER A CA 1
ATOM 4582 C C . SER A 1 594 ? -31.106 -35.679 38.386 1.00 72.81 594 SER A C 1
ATOM 4584 O O . SER A 1 594 ? -30.262 -34.868 38.727 1.00 72.81 594 SER A O 1
ATOM 4586 N N . PHE A 1 595 ? -32.217 -35.328 37.734 1.00 79.06 595 PHE A N 1
ATOM 4587 C CA . PHE A 1 595 ? -32.618 -33.932 37.512 1.00 79.06 595 PHE A CA 1
ATOM 4588 C C . PHE A 1 595 ? -33.507 -33.457 38.675 1.00 79.06 595 PHE A C 1
ATOM 4590 O O . PHE A 1 595 ? -34.732 -33.539 38.602 1.00 79.06 595 PHE A O 1
ATOM 4597 N N . ASP A 1 596 ? -32.902 -33.040 39.786 1.00 74.38 596 ASP A N 1
ATOM 4598 C CA . ASP A 1 596 ? -33.606 -32.509 40.960 1.00 74.38 596 ASP A CA 1
ATOM 4599 C C . ASP A 1 596 ? -33.092 -31.110 41.357 1.00 74.38 596 ASP A C 1
ATOM 4601 O O . ASP A 1 596 ? -32.402 -30.439 40.599 1.00 74.38 596 ASP A O 1
ATOM 4605 N N . GLY A 1 597 ? -33.451 -30.593 42.534 1.00 68.62 597 GLY A N 1
ATOM 4606 C CA . GLY A 1 597 ? -32.979 -29.264 42.955 1.00 68.62 597 GLY A CA 1
ATOM 4607 C C . GLY A 1 597 ? -31.452 -29.147 43.096 1.00 68.62 597 GLY A C 1
ATOM 4608 O O . GLY A 1 597 ? -30.940 -28.036 43.166 1.00 68.62 597 GLY A O 1
ATOM 4609 N N . SER A 1 598 ? -30.725 -30.269 43.145 1.00 73.25 598 SER A N 1
ATOM 4610 C CA . SER A 1 598 ? -29.271 -30.322 43.331 1.00 73.25 598 SER A CA 1
ATOM 4611 C C . SER A 1 598 ? -28.469 -30.522 42.040 1.00 73.25 598 SER A C 1
ATOM 4613 O O . SER A 1 598 ? -27.243 -30.509 42.095 1.00 73.25 598 SER A O 1
ATOM 4615 N N . SER A 1 599 ? -29.129 -30.685 40.889 1.00 82.31 599 SER A N 1
ATOM 4616 C CA . SER A 1 599 ? -28.475 -30.875 39.581 1.00 82.31 599 SER A CA 1
ATOM 4617 C C . SER A 1 599 ? -28.118 -29.580 38.850 1.00 82.31 599 SER A C 1
ATOM 4619 O O . SER A 1 599 ? -27.534 -29.622 37.767 1.00 82.31 599 SER A O 1
ATOM 4621 N N . TRP A 1 600 ? -28.457 -28.423 39.417 1.00 87.06 600 TRP A N 1
ATOM 4622 C CA . TRP A 1 600 ? -28.104 -27.129 38.846 1.00 87.06 600 TRP A CA 1
ATOM 4623 C C . TRP A 1 600 ? -26.657 -26.762 39.146 1.00 87.06 600 TRP A C 1
ATOM 4625 O O . TRP A 1 600 ? -26.253 -26.693 40.306 1.00 87.06 600 TRP A O 1
ATOM 4635 N N . VAL A 1 601 ? -25.897 -26.445 38.099 1.00 84.19 601 VAL A N 1
ATOM 4636 C CA . VAL A 1 601 ? -24.509 -25.996 38.235 1.00 84.19 601 VAL A CA 1
ATOM 4637 C C . VAL A 1 601 ? -24.313 -24.620 37.619 1.00 84.19 601 VAL A C 1
ATOM 4639 O O . VAL A 1 601 ? -24.813 -24.364 36.529 1.00 84.19 601 VAL A O 1
ATOM 4642 N N . LYS A 1 602 ? -23.600 -23.736 38.327 1.00 86.81 602 LYS A N 1
ATOM 4643 C CA . LYS A 1 602 ? -23.418 -22.318 37.982 1.00 86.81 602 LYS A CA 1
ATOM 4644 C C . LYS A 1 602 ? -22.049 -22.037 37.379 1.00 86.81 602 LYS A C 1
ATOM 4646 O O . LYS A 1 602 ? -21.034 -22.467 37.919 1.00 86.81 602 LYS A O 1
ATOM 4651 N N . ILE A 1 603 ? -22.020 -21.189 36.357 1.00 86.50 603 ILE A N 1
ATOM 4652 C CA . ILE A 1 603 ? -20.807 -20.618 35.769 1.00 86.50 603 ILE A CA 1
ATOM 4653 C C . ILE A 1 603 ? -21.007 -19.115 35.595 1.00 86.50 603 ILE A C 1
ATOM 4655 O O . ILE A 1 603 ? -22.096 -18.668 35.245 1.00 86.50 603 ILE A O 1
ATOM 4659 N N . ALA A 1 604 ? -19.965 -18.326 35.848 1.00 87.44 604 ALA A N 1
ATOM 4660 C CA . ALA A 1 604 ? -19.979 -16.885 35.628 1.00 87.44 604 ALA A CA 1
ATOM 4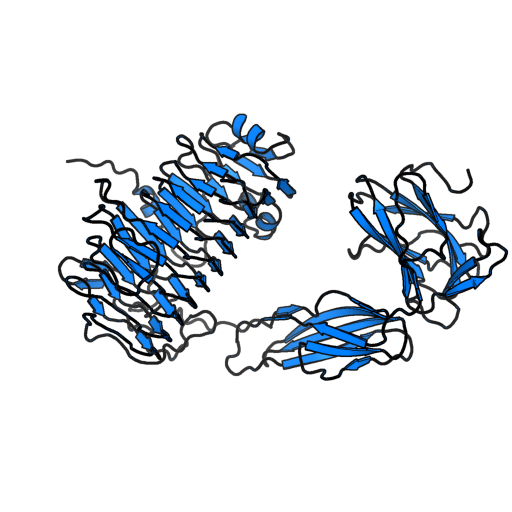661 C C . ALA A 1 604 ? -19.146 -16.527 34.391 1.00 87.44 604 ALA A C 1
ATOM 4663 O O . ALA A 1 604 ? -17.944 -16.790 34.360 1.00 87.44 604 ALA A O 1
ATOM 4664 N N . PHE A 1 605 ? -19.773 -15.879 33.413 1.00 85.06 605 PHE A N 1
ATOM 4665 C CA . PHE A 1 605 ? -19.115 -15.306 32.244 1.00 85.06 605 PHE A CA 1
ATOM 4666 C C . PHE A 1 605 ? -19.059 -13.793 32.401 1.00 85.06 605 PHE A C 1
ATOM 4668 O O . PHE A 1 605 ? -20.090 -13.128 32.392 1.00 85.06 605 PHE A O 1
ATOM 4675 N N . ASN A 1 606 ? -17.861 -13.248 32.594 1.00 85.25 606 ASN A N 1
ATOM 4676 C CA . ASN A 1 606 ? -17.661 -11.820 32.832 1.00 85.25 606 ASN A CA 1
ATOM 4677 C C . ASN A 1 606 ? -17.388 -11.072 31.525 1.00 85.25 606 ASN A C 1
ATOM 4679 O O . ASN A 1 606 ? -16.796 -11.638 30.609 1.00 85.25 606 ASN A O 1
ATOM 4683 N N . ASN A 1 607 ? -17.728 -9.781 31.494 1.00 81.75 607 ASN A N 1
ATOM 4684 C CA . ASN A 1 607 ? -17.403 -8.862 30.396 1.00 81.75 607 ASN A CA 1
ATOM 4685 C C . ASN A 1 607 ? -17.935 -9.308 29.026 1.00 81.75 607 ASN A C 1
ATOM 4687 O O . ASN A 1 607 ? -17.291 -9.073 28.006 1.00 81.75 607 ASN A O 1
ATOM 4691 N N . ILE A 1 608 ? -19.103 -9.947 28.990 1.00 81.56 608 ILE A N 1
ATOM 4692 C CA . ILE A 1 608 ? -19.776 -10.254 27.729 1.00 81.56 608 ILE A CA 1
ATOM 4693 C C . ILE A 1 608 ? -20.311 -8.938 27.161 1.00 81.56 608 ILE A C 1
ATOM 4695 O O . ILE A 1 608 ? -21.082 -8.295 27.873 1.00 81.56 608 ILE A O 1
ATOM 4699 N N . PRO A 1 609 ? -19.912 -8.497 25.952 1.00 78.69 609 PRO A N 1
ATOM 4700 C CA . PRO A 1 609 ? -20.423 -7.259 25.366 1.00 78.69 609 PRO A CA 1
ATOM 4701 C C . PRO A 1 609 ? -21.891 -7.383 24.919 1.00 78.69 609 PRO A C 1
ATOM 4703 O O . PRO A 1 609 ? -22.518 -8.431 25.065 1.00 78.69 609 PRO A O 1
ATOM 4706 N N . GLU A 1 610 ? -22.456 -6.294 24.399 1.00 82.62 610 GLU A N 1
ATOM 4707 C CA . GLU A 1 610 ? -23.730 -6.337 23.672 1.00 82.62 610 GLU A CA 1
ATOM 4708 C C . GLU A 1 610 ? -23.517 -6.994 22.301 1.00 82.62 610 GLU A C 1
ATOM 4710 O O . GLU A 1 610 ? -22.583 -6.634 21.580 1.00 82.62 610 GLU A O 1
ATOM 4715 N N . GLY A 1 611 ? -24.369 -7.951 21.928 1.00 79.44 611 GLY A N 1
ATOM 4716 C CA . GLY A 1 611 ? -24.236 -8.638 20.650 1.00 79.44 611 GLY A CA 1
ATOM 4717 C C . GLY A 1 611 ? -24.909 -10.003 20.592 1.00 79.44 611 GLY A C 1
ATOM 4718 O O . GLY A 1 611 ? -25.742 -10.361 21.422 1.00 79.44 611 GLY A O 1
ATOM 4719 N N . VAL A 1 612 ? -24.549 -10.773 19.565 1.00 79.19 612 VAL A N 1
ATOM 4720 C CA . VAL A 1 612 ? -25.066 -12.125 19.334 1.00 79.19 612 VAL A CA 1
ATOM 4721 C C . VAL A 1 612 ? -23.946 -13.130 19.549 1.00 79.19 612 VAL A C 1
ATOM 4723 O O . VAL A 1 612 ? -22.933 -13.074 18.855 1.00 79.19 612 VAL A O 1
ATOM 4726 N N . TYR A 1 613 ? -24.148 -14.073 20.463 1.00 81.12 613 TYR A N 1
ATOM 4727 C CA . TYR A 1 613 ? -23.100 -14.967 20.940 1.00 81.12 613 TYR A CA 1
ATOM 4728 C C . TYR A 1 613 ? -23.530 -16.436 20.921 1.00 81.12 613 TYR A C 1
ATOM 4730 O O . TYR A 1 613 ? -24.683 -16.749 21.241 1.00 81.12 613 TYR A O 1
ATOM 4738 N N . PRO A 1 614 ? -22.619 -17.358 20.566 1.00 81.44 614 PRO A N 1
ATOM 4739 C CA . PRO A 1 614 ? -22.840 -18.777 20.764 1.00 81.44 614 PRO A CA 1
ATOM 4740 C C . PRO A 1 614 ? -22.629 -19.142 22.239 1.00 81.44 614 PRO A C 1
ATOM 4742 O O . PRO A 1 614 ? -21.585 -18.840 22.820 1.00 81.44 614 PRO A O 1
ATOM 4745 N N . LEU A 1 615 ? -23.603 -19.843 22.819 1.00 87.00 615 LEU A N 1
ATOM 4746 C CA . LEU A 1 615 ? -23.425 -20.601 24.057 1.00 87.00 615 LEU A CA 1
ATOM 4747 C C . LEU A 1 615 ? -23.324 -22.077 23.693 1.00 87.00 615 LEU A C 1
ATOM 4749 O O . LEU A 1 615 ? -24.289 -22.645 23.186 1.00 87.00 615 LEU A O 1
ATOM 4753 N N . ARG A 1 616 ? -22.186 -22.713 23.963 1.00 86.38 616 ARG A N 1
ATOM 4754 C CA . ARG A 1 616 ? -22.005 -24.157 23.766 1.00 86.38 616 ARG A CA 1
ATOM 4755 C C . ARG A 1 616 ? -22.047 -24.870 25.102 1.00 86.38 616 ARG A C 1
ATOM 4757 O O . ARG A 1 616 ? -21.345 -24.468 26.021 1.00 86.38 616 ARG A O 1
ATOM 4764 N N . ILE A 1 617 ? -22.811 -25.955 25.175 1.00 87.88 617 ILE A N 1
ATOM 4765 C CA . ILE A 1 617 ? -22.767 -26.933 26.267 1.00 87.88 617 ILE A CA 1
ATOM 4766 C C . ILE A 1 617 ? -22.269 -28.234 25.666 1.00 87.88 617 ILE A C 1
ATOM 4768 O O . ILE A 1 617 ? -22.919 -28.772 24.769 1.00 87.88 617 ILE A O 1
ATOM 4772 N N . TYR A 1 618 ? -21.119 -28.709 26.130 1.00 82.44 618 TYR A N 1
ATOM 4773 C CA . TYR A 1 618 ? -20.443 -29.862 25.554 1.00 82.44 618 TYR A CA 1
ATOM 4774 C C . TYR A 1 618 ? -20.073 -30.886 26.615 1.00 82.44 618 TYR A C 1
ATOM 4776 O O . TYR A 1 618 ? -19.636 -30.561 27.719 1.00 82.44 618 TYR A O 1
ATOM 4784 N N . ALA A 1 619 ? -20.267 -32.143 26.248 1.00 83.19 619 ALA A N 1
ATOM 4785 C CA . ALA A 1 619 ? -19.886 -33.292 27.035 1.00 83.19 619 ALA A CA 1
ATOM 4786 C C . ALA A 1 619 ? -18.379 -33.532 26.898 1.00 83.19 619 ALA A C 1
ATOM 4788 O O . ALA A 1 619 ? -17.862 -33.630 25.788 1.00 83.19 619 ALA A O 1
ATOM 4789 N N . THR A 1 620 ? -17.681 -33.675 28.020 1.00 78.00 620 THR A N 1
ATOM 4790 C CA . THR A 1 620 ? -16.281 -34.130 28.070 1.00 78.00 620 THR A CA 1
ATOM 4791 C C . THR A 1 620 ? -16.147 -35.572 28.547 1.00 78.00 620 THR A C 1
ATOM 4793 O O . THR A 1 620 ? -15.044 -36.110 28.589 1.00 78.00 620 THR A O 1
ATOM 4796 N N . GLU A 1 621 ? -17.261 -36.207 28.899 1.00 79.69 621 GLU A N 1
ATOM 4797 C CA . GLU A 1 621 ? -17.358 -37.636 29.173 1.00 79.69 621 GLU A CA 1
ATOM 4798 C C . GLU A 1 621 ? -18.648 -38.192 28.561 1.00 79.69 621 GLU A C 1
ATOM 4800 O O . GLU A 1 621 ? -19.541 -37.445 28.165 1.00 79.69 621 GLU A O 1
ATOM 4805 N N . GLU A 1 622 ? -18.753 -39.511 28.464 1.00 80.38 622 GLU A N 1
ATOM 4806 C CA . GLU A 1 622 ? -19.963 -40.150 27.953 1.00 80.38 622 GLU A CA 1
ATOM 4807 C C . GLU A 1 622 ? -21.004 -40.349 29.065 1.00 80.38 622 GLU A C 1
ATOM 4809 O O . GLU A 1 622 ? -20.661 -40.580 30.223 1.00 80.38 622 GLU A O 1
ATOM 4814 N N . GLY A 1 623 ? -22.289 -40.338 28.709 1.00 82.38 623 GLY A N 1
ATOM 4815 C CA . GLY A 1 623 ? -23.381 -40.569 29.655 1.00 82.38 623 GLY A CA 1
ATOM 4816 C C . GLY A 1 623 ? -23.760 -39.346 30.492 1.00 82.38 623 GLY A C 1
ATOM 4817 O O . GLY A 1 623 ? -24.350 -39.502 31.559 1.00 82.38 623 GLY A O 1
ATOM 4818 N N . VAL A 1 624 ? -23.437 -38.140 30.030 1.00 87.56 624 VAL A N 1
ATOM 4819 C CA . VAL A 1 624 ? -23.941 -36.891 30.617 1.00 87.56 624 VAL A CA 1
ATOM 4820 C C . VAL A 1 624 ? -25.117 -36.345 29.820 1.00 87.56 624 VAL A C 1
ATOM 4822 O O . VAL A 1 624 ? -25.231 -36.538 28.608 1.00 87.56 624 VAL A O 1
ATOM 4825 N N . SER A 1 625 ? -26.002 -35.640 30.507 1.00 89.75 625 SER A N 1
ATOM 4826 C CA . SER A 1 625 ? -27.196 -35.039 29.931 1.00 89.75 625 SER A CA 1
ATOM 4827 C C . SER A 1 625 ? -27.466 -33.658 30.517 1.00 89.75 625 SER A C 1
ATOM 4829 O O . SER A 1 625 ? -27.119 -33.385 31.665 1.00 89.75 625 SER A O 1
ATOM 4831 N N . TRP A 1 626 ? -28.162 -32.813 29.762 1.00 92.19 626 TRP A N 1
ATOM 4832 C CA . TRP A 1 626 ? -28.652 -31.516 30.228 1.00 92.19 626 TRP A CA 1
ATOM 4833 C C . TRP A 1 626 ? -30.103 -31.278 29.797 1.00 92.19 626 TRP A C 1
ATOM 4835 O O . TRP A 1 626 ? -30.537 -31.736 28.739 1.00 92.19 626 TRP A O 1
ATOM 4845 N N . ASP A 1 627 ? -30.858 -30.595 30.658 1.00 90.69 627 ASP A N 1
ATOM 4846 C CA . ASP A 1 627 ? -32.304 -30.358 30.513 1.00 90.69 627 ASP A CA 1
ATOM 4847 C C . ASP A 1 627 ? -32.627 -28.877 30.351 1.00 90.69 627 ASP A C 1
ATOM 4849 O O . ASP A 1 627 ? -33.099 -28.457 29.310 1.00 90.69 627 ASP A O 1
ATOM 4853 N N . ARG A 1 628 ? -32.366 -28.060 31.370 1.00 91.06 628 ARG A N 1
ATOM 4854 C CA . ARG A 1 628 ? -32.758 -26.651 31.370 1.00 91.06 628 ARG A CA 1
ATOM 4855 C C . ARG A 1 628 ? -31.570 -25.775 31.701 1.00 91.06 628 ARG A C 1
ATOM 4857 O O . ARG A 1 628 ? -30.752 -26.120 32.549 1.00 91.06 628 ARG A O 1
ATOM 4864 N N . ILE A 1 629 ? -31.485 -24.636 31.036 1.00 92.69 629 ILE A N 1
ATOM 4865 C CA . ILE A 1 629 ? -30.458 -23.624 31.246 1.00 92.69 629 ILE A CA 1
ATOM 4866 C C . ILE A 1 629 ? -31.155 -22.391 31.796 1.00 92.69 629 ILE A C 1
ATOM 4868 O O . ILE A 1 629 ? -32.230 -22.021 31.329 1.00 92.69 629 ILE A O 1
ATOM 4872 N N . PHE A 1 630 ? -30.562 -21.763 32.797 1.00 92.31 630 PHE A N 1
ATOM 4873 C CA . PHE A 1 630 ? -31.065 -20.535 33.378 1.00 92.31 630 PHE A CA 1
ATOM 4874 C C . PHE A 1 630 ? -29.972 -19.473 33.356 1.00 92.31 630 PHE A C 1
ATOM 4876 O O . PHE A 1 630 ? -28.883 -19.692 33.878 1.00 92.31 630 PHE A O 1
ATOM 4883 N N . ILE A 1 631 ? -30.247 -18.338 32.722 1.00 92.81 631 ILE A N 1
ATOM 4884 C CA . ILE A 1 631 ? -29.283 -17.254 32.545 1.00 92.81 631 ILE A CA 1
ATOM 4885 C C . ILE A 1 631 ? -29.804 -16.006 33.251 1.00 92.81 631 ILE A C 1
ATOM 4887 O O . ILE A 1 631 ? -30.941 -15.596 33.029 1.00 92.81 631 ILE A O 1
ATOM 4891 N N . THR A 1 632 ? -28.962 -15.405 34.089 1.00 92.94 632 THR A N 1
ATOM 4892 C CA . THR A 1 632 ? -29.265 -14.186 34.853 1.00 92.94 632 THR A CA 1
ATOM 4893 C C . THR A 1 632 ? -28.035 -13.290 34.960 1.00 92.94 632 THR A C 1
ATOM 4895 O O . THR A 1 632 ? -26.903 -13.767 34.901 1.00 92.94 632 THR A O 1
ATOM 4898 N N . THR A 1 633 ? -28.235 -11.990 35.155 1.00 91.00 633 THR A N 1
ATOM 4899 C CA . THR A 1 633 ? -27.165 -11.052 35.529 1.00 91.00 633 THR A CA 1
ATOM 4900 C C . THR A 1 633 ? -27.041 -10.873 37.049 1.00 91.00 633 THR A C 1
ATOM 4902 O O . THR A 1 633 ? -26.110 -10.214 37.510 1.00 91.00 633 THR A O 1
ATOM 4905 N N . ASP A 1 634 ? -27.953 -11.439 37.850 1.00 91.44 634 ASP A N 1
ATOM 4906 C CA . ASP A 1 634 ? -27.898 -11.380 39.314 1.00 91.44 634 ASP A CA 1
ATOM 4907 C C . ASP A 1 634 ? -27.087 -12.553 39.880 1.00 91.44 634 ASP A C 1
ATOM 4909 O O . ASP A 1 634 ? -27.417 -13.733 39.738 1.00 91.44 634 ASP A O 1
ATOM 4913 N N . SER A 1 635 ? -26.007 -12.223 40.584 1.00 89.19 635 SER A N 1
ATOM 4914 C CA . SER A 1 635 ? -25.119 -13.206 41.198 1.00 89.19 635 SER A CA 1
ATOM 4915 C C . SER A 1 635 ? -25.762 -13.986 42.344 1.00 89.19 635 SER A C 1
ATOM 4917 O O . SER A 1 635 ? -25.247 -15.049 42.696 1.00 89.19 635 SER A O 1
ATOM 4919 N N . ASN A 1 636 ? -26.873 -13.508 42.904 1.00 88.88 636 ASN A N 1
ATOM 4920 C CA . ASN A 1 636 ? -27.556 -14.121 44.043 1.00 88.88 636 ASN A CA 1
ATOM 4921 C C . ASN A 1 636 ? -28.762 -14.970 43.639 1.00 88.88 636 ASN A C 1
ATOM 4923 O O . ASN A 1 636 ? -29.325 -15.650 44.495 1.00 88.88 636 ASN A O 1
ATOM 4927 N N . LEU A 1 637 ? -29.171 -14.921 42.370 1.00 89.25 637 LEU A N 1
ATOM 4928 C CA . LEU A 1 637 ? -30.368 -15.607 41.912 1.00 89.25 637 LEU A CA 1
ATOM 4929 C C . LEU A 1 637 ? -30.040 -17.044 41.478 1.00 89.25 637 LEU A C 1
ATOM 4931 O O . LEU A 1 637 ? -29.081 -17.295 40.736 1.00 89.25 637 LEU A O 1
ATOM 4935 N N . GLU A 1 638 ? -30.836 -17.985 41.985 1.00 85.88 638 GLU A N 1
ATOM 4936 C CA . GLU A 1 638 ? -30.717 -19.423 41.743 1.00 85.88 638 GLU A CA 1
ATOM 4937 C C . GLU A 1 638 ? -32.000 -19.943 41.074 1.00 85.88 638 GLU A C 1
ATOM 4939 O O . GLU A 1 638 ? -33.099 -19.495 41.419 1.00 85.88 638 GLU A O 1
ATOM 4944 N N . PRO A 1 639 ? -31.897 -20.891 40.131 1.00 85.00 639 PRO A N 1
ATOM 4945 C CA . PRO A 1 639 ? -33.068 -21.472 39.490 1.00 85.00 639 PRO A CA 1
ATOM 4946 C C . PRO A 1 639 ? -33.949 -22.218 40.505 1.00 85.00 639 PRO A C 1
ATOM 4948 O O . PRO A 1 639 ? -33.470 -23.021 41.304 1.00 85.00 639 PRO A O 1
ATOM 4951 N N . GLY A 1 640 ? -35.260 -21.967 40.454 1.00 69.25 640 GLY A N 1
ATOM 4952 C CA . GLY A 1 640 ? -36.249 -22.582 41.348 1.00 69.25 640 GLY A CA 1
ATOM 4953 C C . GLY A 1 640 ? -36.564 -21.828 42.651 1.00 69.25 640 GLY A C 1
ATOM 4954 O O . GLY A 1 640 ? -37.314 -22.380 43.461 1.00 69.25 640 GLY A O 1
ATOM 4955 N N . GLN A 1 641 ? -36.040 -20.609 42.856 1.00 52.25 641 GLN A N 1
ATOM 4956 C CA . GLN A 1 641 ? -36.486 -19.692 43.923 1.00 52.25 641 GLN A CA 1
ATOM 4957 C C . GLN A 1 641 ? -37.685 -18.824 43.528 1.00 52.25 641 GLN A C 1
ATOM 4959 O O . GLN A 1 641 ? -37.790 -18.447 42.338 1.00 52.25 641 GLN A O 1
#

Sequence (641 aa):
MNAPLKYVLVFLLSLAISCGKDEPRLIVPNQLTTEIKVPEDYATIQEAINAAKEGEVILLSPGTYSITEPLKINKKVTLASNYINTENDSDVDQVVITSNQNLEPLILFEDGSEESVCTGITFKNARKQVIIECDYMTITHCKFFDSGSDALSFEGAGGYVAYNYFENCGDEAIDADNSLDWIVEYNEIINPKDDGLEIRLHNDNKAERVHIIRYNYISGAGEDGIQLIDYDGNSGREFQIHHNTIINSAMVGLGCTINGNTVEDYNGSYMEEKAFVYNNVFNNNNHGITGANNMLVFNNIISKSENTGIKKLDNNSKADFNCFFNNTVDFSNAILGDSNIFEDPLFNPDFSLDLNSLCIEAGTITYVNNDLSQTVADVDIFGNKPDMGAIEYDGASINNIAPTVSAGSNQVITSSQTTLLGEVTDDGLPSSGSLTFLWSFVDGPLGETVGFDNMNNKETSATFNKQGSYDLKLVASDGEKSRSDVLNVYYVKDFNDVIINLDTDTYIEAENYRYLVGSARVINNNGASEGKIVNAEPGQGTWAYSEYRLVTFASGTYYVWINASGIDSNSNGIKVAFNDLNTEIPIDGTITNSFDGSSWVKIAFNNIPEGVYPLRIYATEEGVSWDRIFITTDSNLEPGQ

pLDDT: mean 86.64, std 15.73, range [24.8, 98.94]

Solvent-accessible surface area (backbone atoms only — not comparable to full-atom values): 31764 Å² total; per-residue (Å²): 135,90,76,85,91,74,78,63,70,65,69,60,62,71,76,72,76,77,75,87,92,72,75,90,72,81,75,70,70,96,60,94,59,66,72,44,39,34,58,84,76,24,86,41,69,60,57,43,58,70,70,50,54,79,67,23,38,40,37,42,47,78,43,77,49,77,46,94,65,57,40,74,37,5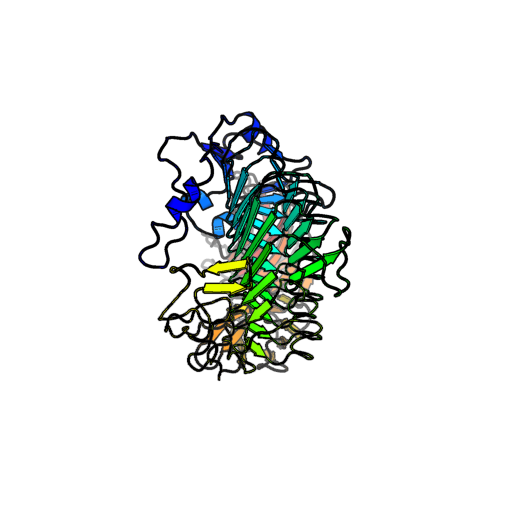6,47,24,31,32,44,28,19,60,18,84,80,64,78,39,71,73,37,16,77,35,22,33,44,31,43,56,63,79,41,72,31,52,32,36,35,33,63,58,18,45,76,16,37,40,32,12,38,23,39,35,35,8,19,24,31,37,37,32,47,16,70,30,40,36,42,32,45,28,37,40,36,49,16,56,25,37,32,32,36,26,52,52,7,19,29,40,41,30,50,27,41,35,35,45,16,46,23,21,39,32,37,33,40,60,47,47,50,32,38,41,30,49,27,40,37,36,37,13,52,26,21,35,30,40,36,46,41,56,61,72,78,49,72,82,36,56,36,38,42,30,49,27,39,31,36,42,11,50,28,18,29,30,33,43,24,20,37,90,58,65,32,38,48,33,40,42,39,29,27,24,41,25,29,45,7,62,32,19,20,36,31,24,23,47,78,65,39,92,62,91,78,79,68,17,29,74,36,67,40,45,34,40,39,30,21,21,28,22,37,47,9,32,21,20,32,28,23,25,32,31,28,44,37,30,12,24,29,32,25,40,6,67,48,31,17,35,28,31,21,36,90,63,14,38,37,30,27,27,34,35,28,77,30,70,30,59,63,43,69,54,43,70,52,89,58,49,43,80,50,74,53,47,64,44,82,86,60,35,54,40,94,83,23,72,33,62,59,50,22,63,50,62,52,75,49,94,90,48,69,56,65,65,56,78,89,71,39,59,79,95,27,21,31,32,21,40,43,64,60,80,83,71,80,84,75,68,54,53,30,50,52,41,34,44,80,68,42,80,34,74,50,58,58,48,79,43,57,40,48,75,52,66,68,60,37,48,81,88,39,58,83,43,38,40,55,42,82,73,49,57,70,88,91,65,55,75,48,57,78,41,39,63,42,56,63,31,42,43,34,45,78,57,61,16,53,32,37,37,32,33,35,37,26,26,77,83,42,59,30,62,25,72,19,48,38,36,28,26,82,57,70,40,92,40,80,42,73,52,88,55,78,39,81,43,58,44,80,61,26,25,34,36,29,41,42,36,39,80,44,82,34,90,67,32,92,84,36,35,27,31,33,26,47,68,93,48,60,55,63,12,26,39,32,32,40,35,33,38,84,52,64,38,49,42,36,41,30,36,34,27,27,18,81,39,77,82,32,48,37,50,35,46,33,75,56,98,72,88,64,77,47,74,53,92,59,76,26,29,68,43,69,54,96,73,12,60,44,80,45,77,46,71,74,40,59,60,45,79,41,47,39,38,42,32,30,66,36,61,31,32,32,34,26,41,34,38,39,30,71,53,92,84,70,61,93,92,116

Foldseek 3Di:
DDDDPDPCPVVVLVVPDDDDDDDSDPPPPPDPADEAEPPPNPPAPLVSLVPDDAAHEHEYEFDEAEDDAAREHQAAYEYEYCCNVVVDLVRLVRAEYEYEQAYPENYEHAHRHAPHEYASYEYEHYQEHYEYAYAEYHYAHYEYYDHLEEHYEDDLYEYEAAHYEYEAANAEPYEYDVYAEYEYAHYEHYAHLAEPYEYELDQPVDAAYEYEYAHYEAENHNAEPYEYEDAPDHNNYAYEHALYEFENHQYEPYHAYYHRDSHGPLQHEQHPYAYEAFQAEQEHYCEHYRYYQHYEAWLAEFENNAAEDYEQQDHQGEYAHYEYEHHPYDYDNHHYDDLYHDDDQCAQLVRDGDPPGPQAQSTAQWDDGPPDIDGDDPVQPQDDHAGRHNHHDNVDDDDWDAKDKDQDEAEEDQAQKDKTAIDIDGSCPPVPFDKWKAKDWDDWWPPKDKDWPDRGDSITMIGIPDFAKTWIKMKIGRPPHIDIDIYIYGHFNAAAQDEAEPPFWDKDWQSNFRTKGWQWDWDAQPQFPVRIWTFQAPPRGFGIKTKHKYFYPAWWKKKKKWQKAFPAQQDQFKWKDKAPDPDIDGFPDGAYNGRDLRRITIDIDGGDGGGIIMIMIGGRDHGMITTMMIMHRDPPDDPPD

Mean predicted aligned error: 16.11 Å

Secondary structure (DSSP, 8-state):
-PPP--STTGGGTGGG--SS---------S--PPEEEETTT-SSHHHHHHHPPTT-EEEEPSEEEE-SS-EEE-S--EEE-THHHH--HHHHHTEEEE--TT-S-SEEE-TT-TTEEEES-EEE-SS-SEEE-SS-EEEES-EEE--SS-SEEEES--EEEES-EEES-SS-SEEEES--SEEEES-EEE--SS-SEEEE-----PPPEEEEEES-EEE--SS-SEEEE--SS--SEEEEEES-EEE--SSEEEEEESTT--S--S------SEEEEES-EEES-SEEEE--SSEEEES-EEE--SSEEEEEE-TT-EEES-EEES-SEEEEEE-B-TT-B-S---B-TTSPBPTT-TTTT-S-SEEEETTEEEE--GGG-SSSSPPSSSS---SPPPP--PPEEE----EEESSSEEEEE-EEE----STT---EEEEEEEE-SSS--EEES-TTSSEEEEEESSSEEEEEEEEEE-SS-EEEEEEEEEE-S-B---EEEESSSEEEETT--SEEETTEEEEE-TTSTTSEEEEE-TTS-S--EEEEEEEESS-EEEEEEEEEEESSTT---EEEEESSSS--EE--SPPBSSSSTT-EEEEEEEEE-SEEEEEEEEESSTTEEEEEEEEES-TT--TT-

Nearest PDB structures (foldseek):
  2w1w-assembly1_A  TM=7.411E-01  e=6.522E-05  Acetivibrio thermocellus
  4qaw-assembly5_E  TM=4.521E-01  e=6.470E-06  Paenibacillus barcinonensis
  4qaw-assembly7_G  TM=4.519E-01  e=3.459E-05  Paenibacillus barcinonensis
  4qaw-assembly1_A  TM=4.561E-01  e=8.956E-05  Paenibacillus barcinonensis
  4qaw-assembly3_C  TM=4.437E-01  e=1.026E-04  Paenibacillus barcinonensis

Radius of gyration: 31.5 Å; Cα contacts (8 Å, |Δi|>4): 1917; chains: 1; bounding box: 71×85×73 Å